Protein AF-A0A3B4C273-F1 (afdb_monomer_lite)

pLDDT: mean 73.42, std 19.41, range [22.28, 96.19]

Radius of gyration: 26.23 Å; chains: 1; bounding box: 65×54×73 Å

Sequence (509 aa):
MEFDSGYRDRLEMFAHTMALWYKEYEHWQSRPRKRMVRVSGVWPPTDRACTQWILHLLDCGAATPAARTLHNDDSSEMMCCDGGSMLLLTDSSGLPLGFDMLPRGWSTSLDVGETKGSDDEGVGAVTQRMLGLLRFSMEAPLSGRLPRLPQTLTVSDKKLHRLLRKREKSLSRLKVTLRPEAFGGWMPIDVDWETRTACIKAFSMRWPPTYYCHACKKQSFPSQLKPCPGCRAVLFCSDECPPSAHPQSSPDLHRSHCCERLTVYMSHSAQLANLPFTYAKETTTEDFDLEHFLFKNKLNSGYWLHWSLLVRSPRFELHSGLEQSKDVWLSGHSEPYGHLKEEANILLGQTPLKSPSPSSPLVSWSQYFSWRALDLASPVASLLSSTLSIYYIITSLVPQDYPELNVLKKQSLKIHIIESYREFHTIMTFWELSVLLPHMTFELSFFGERLPQESHEQQLYLQKKSDGVSLVSSALGSQKKADKSIRVKAYKRAYHMLQVPKPDLVIGV

Organism: Pygocentrus nattereri (NCBI:txid42514)

Foldseek 3Di:
DDDPPPDDDPLLVVLVLVLLVVVVVVVVVPDDDPDDDDDDDDDDPPDPPQQEKEKEKRWNADDDPVVVPPDPDDCPPPPDPPTWIKIFMATQLQETLFIDTQDPCLVVQLVVCVVPVDPRPSLVVVLCVVLVRQVCSQCQGLLRDHGGAHQEYAYQDPSNLVSCVVVVVSCVVSNYHYDPDHPPDDFDFDQDPVVRDTDGPDNPNFDRDWDAAPQPRDIGGNSQWDADPQLSQGTHNDPCSPPVNDPPDDDCPVVVVVSVVSNVVSVCVVVLVVQQLDQDPQCPDSRNGLVCVCVVQVPCAALSCVVDSSNDRCVVQVCLPPDDPPVRLQVSNPCRRPPPVVVQCLQWPDQQPDADDLVGADRHPVSVCVSSVHDSPDNCSNLLSVLVSVVCCQRPVCCVPPVVLVSLPDQEFEEEEEQCASVVSSVLSNVVVCRRNVSHEYEYEYEELSHRPSQAQWKWKFAQDNVTTGIDTPVPDDDDPGPGIHIYGYHNDHPVVDPDPDGSYYDYD

Structure (mmCIF, N/CA/C/O backbone):
data_AF-A0A3B4C273-F1
#
_entry.id   AF-A0A3B4C273-F1
#
loop_
_atom_site.group_PDB
_atom_site.id
_atom_site.type_symbol
_atom_site.label_atom_id
_atom_site.label_alt_id
_atom_site.label_comp_id
_atom_site.label_asym_id
_atom_site.label_entity_id
_atom_site.label_seq_id
_atom_site.pdbx_PDB_ins_code
_atom_site.Cartn_x
_atom_site.Cartn_y
_atom_site.Cartn_z
_atom_site.occupancy
_atom_site.B_iso_or_equiv
_atom_site.auth_seq_id
_atom_site.auth_comp_id
_atom_site.auth_asym_id
_atom_site.auth_atom_id
_atom_site.pdbx_PDB_model_num
ATOM 1 N N . MET A 1 1 ? 40.290 -6.332 6.087 1.00 27.14 1 MET A N 1
ATOM 2 C CA . MET A 1 1 ? 39.753 -6.931 4.851 1.00 27.14 1 MET A CA 1
ATOM 3 C C . MET A 1 1 ? 38.623 -6.012 4.435 1.00 27.14 1 MET A C 1
ATOM 5 O O . MET A 1 1 ? 37.616 -5.953 5.127 1.00 27.14 1 MET A O 1
ATOM 9 N N . GLU A 1 2 ? 38.927 -5.124 3.494 1.00 22.28 2 GLU A N 1
ATOM 10 C CA . GLU A 1 2 ? 38.123 -3.954 3.138 1.00 22.28 2 GLU A CA 1
ATOM 11 C C . GLU A 1 2 ? 36.793 -4.371 2.504 1.00 22.28 2 GLU A C 1
ATOM 13 O O . GLU A 1 2 ? 36.756 -5.217 1.613 1.00 22.28 2 GLU A O 1
ATOM 18 N N . PHE A 1 3 ? 35.701 -3.777 2.989 1.00 24.22 3 PHE A N 1
ATOM 19 C CA . PHE A 1 3 ? 34.401 -3.822 2.336 1.00 24.22 3 PHE A CA 1
ATOM 20 C C . PHE A 1 3 ? 34.480 -2.957 1.077 1.00 24.22 3 PHE A C 1
ATOM 22 O O . PHE A 1 3 ? 34.457 -1.729 1.165 1.00 24.22 3 PHE A O 1
ATOM 29 N N . ASP A 1 4 ? 34.585 -3.598 -0.083 1.00 24.11 4 ASP A N 1
ATOM 30 C CA . ASP A 1 4 ? 34.402 -2.941 -1.372 1.00 24.11 4 ASP A CA 1
ATOM 31 C C . ASP A 1 4 ? 32.942 -2.459 -1.471 1.00 24.11 4 ASP A C 1
ATOM 33 O O . ASP A 1 4 ? 31.998 -3.226 -1.671 1.00 24.11 4 ASP A O 1
ATOM 37 N N . SER A 1 5 ? 32.753 -1.165 -1.218 1.00 28.98 5 SER A N 1
ATOM 38 C CA . SER A 1 5 ? 31.480 -0.449 -1.077 1.00 28.98 5 SER A CA 1
ATOM 39 C C . SER A 1 5 ? 30.866 -0.033 -2.426 1.00 28.98 5 SER A C 1
ATOM 41 O O . SER A 1 5 ? 30.084 0.915 -2.505 1.00 28.98 5 SER A O 1
ATOM 43 N N . GLY A 1 6 ? 31.194 -0.747 -3.508 1.00 27.59 6 GLY A N 1
ATOM 44 C CA . GLY A 1 6 ? 30.862 -0.348 -4.880 1.00 27.59 6 GLY A CA 1
ATOM 45 C C . GLY A 1 6 ? 29.476 -0.744 -5.408 1.00 27.59 6 GLY A C 1
ATOM 46 O O . GLY A 1 6 ? 29.019 -0.161 -6.393 1.00 27.59 6 GLY A O 1
ATOM 47 N N . TYR A 1 7 ? 28.767 -1.699 -4.796 1.00 37.22 7 TYR A N 1
ATOM 48 C CA . TYR A 1 7 ? 27.457 -2.137 -5.303 1.00 37.22 7 TYR A CA 1
ATOM 49 C C . TYR A 1 7 ? 26.322 -1.362 -4.620 1.00 37.22 7 TYR A C 1
ATOM 51 O O . TYR A 1 7 ? 25.754 -1.811 -3.623 1.00 37.22 7 TYR A O 1
ATOM 59 N N . ARG A 1 8 ? 25.981 -0.177 -5.148 1.00 53.03 8 ARG A N 1
ATOM 60 C CA . ARG A 1 8 ? 24.757 0.530 -4.727 1.00 53.03 8 ARG A CA 1
ATOM 61 C C . ARG A 1 8 ? 23.544 -0.386 -4.903 1.00 53.03 8 ARG A C 1
ATOM 63 O O . ARG A 1 8 ? 23.449 -1.130 -5.882 1.00 53.03 8 ARG A O 1
ATOM 70 N N . ASP A 1 9 ? 22.609 -0.324 -3.959 1.00 68.31 9 ASP A N 1
ATOM 71 C CA . ASP A 1 9 ? 21.363 -1.075 -4.050 1.00 68.31 9 ASP A CA 1
ATOM 72 C C . ASP A 1 9 ? 20.591 -0.656 -5.314 1.00 68.31 9 ASP A C 1
ATOM 74 O O . ASP A 1 9 ? 20.326 0.526 -5.545 1.00 68.31 9 ASP A O 1
ATOM 78 N N . ARG A 1 10 ? 20.232 -1.633 -6.158 1.00 72.06 10 ARG A N 1
ATOM 79 C CA . ARG A 1 10 ? 19.503 -1.400 -7.411 1.00 72.06 10 ARG A CA 1
ATOM 80 C C . ARG A 1 10 ? 18.172 -0.695 -7.160 1.00 72.06 10 ARG A C 1
ATOM 82 O O . ARG A 1 10 ? 17.788 0.149 -7.968 1.00 72.06 10 ARG A O 1
ATOM 89 N N . LEU A 1 11 ? 17.481 -1.013 -6.064 1.00 75.62 11 LEU A N 1
ATOM 90 C CA . LEU A 1 11 ? 16.228 -0.344 -5.719 1.00 75.62 11 LEU A CA 1
ATOM 91 C C . LEU A 1 11 ? 16.461 1.123 -5.351 1.00 75.62 11 LEU A C 1
ATOM 93 O O . LEU A 1 11 ? 15.734 1.992 -5.818 1.00 75.62 11 LEU A O 1
ATOM 97 N N . GLU A 1 12 ? 17.487 1.404 -4.552 1.00 70.88 12 GLU A N 1
ATOM 98 C CA . GLU A 1 12 ? 17.837 2.765 -4.141 1.00 70.88 12 GLU A CA 1
ATOM 99 C C . GLU A 1 12 ? 18.211 3.631 -5.349 1.00 70.88 12 GLU A C 1
ATOM 101 O O . GLU A 1 12 ? 17.739 4.760 -5.481 1.00 70.88 12 GLU A O 1
ATOM 106 N N . MET A 1 13 ? 19.006 3.077 -6.270 1.00 72.50 13 MET A N 1
ATOM 107 C CA . MET A 1 13 ? 19.354 3.739 -7.526 1.00 72.50 13 MET A CA 1
ATOM 108 C C . MET A 1 13 ? 18.119 4.052 -8.369 1.00 72.50 13 MET A C 1
ATOM 110 O O . MET A 1 13 ? 17.945 5.195 -8.790 1.00 72.50 13 MET A O 1
ATOM 114 N N . PHE A 1 14 ? 17.260 3.051 -8.592 1.00 77.56 14 PHE A N 1
ATOM 115 C CA . PHE A 1 14 ? 16.006 3.243 -9.313 1.00 77.56 14 PHE A CA 1
ATOM 116 C C . PHE A 1 14 ? 15.178 4.339 -8.648 1.00 77.56 14 PHE A C 1
ATOM 118 O O . PHE A 1 14 ? 14.769 5.288 -9.312 1.00 77.56 14 PHE A O 1
ATOM 125 N N . ALA A 1 15 ? 14.987 4.253 -7.332 1.00 73.38 15 ALA A N 1
ATOM 126 C CA . ALA A 1 15 ? 14.114 5.166 -6.623 1.00 73.38 15 ALA A CA 1
ATOM 127 C C . ALA A 1 15 ? 14.611 6.611 -6.673 1.00 73.38 15 ALA A C 1
ATOM 129 O O . ALA A 1 15 ? 13.840 7.529 -6.950 1.00 73.38 15 ALA A O 1
ATOM 130 N N . HIS A 1 16 ? 15.914 6.808 -6.489 1.00 72.25 16 HIS A N 1
ATOM 131 C CA . HIS A 1 16 ? 16.536 8.120 -6.587 1.00 72.25 16 HIS A CA 1
ATOM 132 C C . HIS A 1 16 ? 16.396 8.727 -7.990 1.00 72.25 16 HIS A C 1
ATOM 134 O O . HIS A 1 16 ? 15.970 9.875 -8.129 1.00 72.25 16 HIS A O 1
ATOM 140 N N . THR A 1 17 ? 16.714 7.958 -9.036 1.00 73.00 17 THR A N 1
ATOM 141 C CA . THR A 1 17 ? 16.560 8.405 -10.427 1.00 73.00 17 THR A CA 1
ATOM 142 C C . THR A 1 17 ? 15.112 8.775 -10.737 1.00 73.00 17 THR A C 1
ATOM 144 O O . THR A 1 17 ? 14.847 9.808 -11.353 1.00 73.00 17 THR A O 1
ATOM 147 N N . MET A 1 18 ? 14.168 7.960 -10.281 1.00 73.62 18 MET A N 1
ATOM 148 C CA . MET A 1 18 ? 12.746 8.196 -10.494 1.00 73.62 18 MET A CA 1
ATOM 149 C C . MET A 1 18 ? 12.240 9.430 -9.739 1.00 73.62 18 MET A C 1
ATOM 151 O O . MET A 1 18 ? 11.428 10.175 -10.281 1.00 73.62 18 MET A O 1
ATOM 155 N N . ALA A 1 19 ? 12.755 9.699 -8.538 1.00 69.81 19 ALA A N 1
ATOM 156 C CA . ALA A 1 19 ? 12.433 10.908 -7.784 1.00 69.81 19 ALA A CA 1
ATOM 157 C C . ALA A 1 19 ? 12.942 12.182 -8.484 1.00 69.81 19 ALA A C 1
ATOM 159 O O . ALA A 1 19 ? 12.211 13.170 -8.576 1.00 69.81 19 ALA A O 1
ATOM 160 N N . LEU A 1 20 ? 14.171 12.165 -9.021 1.00 69.25 20 LEU A N 1
ATOM 161 C CA . LEU A 1 20 ? 14.698 13.272 -9.835 1.00 69.25 20 LEU A CA 1
ATOM 162 C C . LEU A 1 20 ? 13.845 13.496 -11.087 1.00 69.25 20 LEU A C 1
ATOM 164 O O . LEU A 1 20 ? 13.490 14.630 -11.404 1.00 69.25 20 LEU A O 1
ATOM 168 N N . TRP A 1 21 ? 13.472 12.408 -11.762 1.00 70.31 21 TRP A N 1
ATOM 169 C CA . TRP A 1 21 ? 12.592 12.460 -12.923 1.00 70.31 21 TRP A CA 1
ATOM 170 C C . TRP A 1 21 ? 11.222 13.066 -12.591 1.00 70.31 21 TRP A C 1
ATOM 172 O O . TRP A 1 21 ? 10.738 13.933 -13.318 1.00 70.31 21 TRP A O 1
ATOM 182 N N . TYR A 1 22 ? 10.606 12.630 -11.491 1.00 67.25 22 TYR A N 1
ATOM 183 C CA . TYR A 1 22 ? 9.264 13.058 -11.108 1.00 67.25 22 TYR A CA 1
ATOM 184 C C . TYR A 1 22 ? 9.207 14.573 -10.856 1.00 67.25 22 TYR A C 1
ATOM 186 O O . TYR A 1 22 ? 8.280 15.236 -11.318 1.00 67.25 22 TYR A O 1
ATOM 194 N N . LYS A 1 23 ? 10.252 15.149 -10.247 1.00 63.88 23 LYS A N 1
ATOM 195 C CA . LYS A 1 23 ? 10.375 16.607 -10.060 1.00 63.88 23 LYS A CA 1
ATOM 196 C C . LYS A 1 23 ? 10.376 17.378 -11.386 1.00 63.88 23 LYS A C 1
ATOM 198 O O . LYS A 1 23 ? 9.681 18.385 -11.521 1.00 63.88 23 LYS A O 1
ATOM 203 N N . GLU A 1 24 ? 11.128 16.906 -12.379 1.00 61.47 24 GLU A N 1
ATOM 204 C CA . GLU A 1 24 ? 11.157 17.524 -13.714 1.00 61.47 24 GLU A CA 1
ATOM 205 C C . GLU A 1 24 ? 9.819 17.350 -14.450 1.00 61.47 24 GLU A C 1
ATOM 207 O O . GLU A 1 24 ? 9.355 18.262 -15.140 1.00 61.47 24 GLU A O 1
ATOM 212 N N . TYR A 1 25 ? 9.152 16.208 -14.265 1.00 61.81 25 TYR A N 1
ATOM 213 C CA . TYR A 1 25 ? 7.823 15.956 -14.817 1.00 61.81 25 TYR A CA 1
ATOM 214 C C . TYR A 1 25 ? 6.757 16.901 -14.244 1.00 61.81 25 TYR A C 1
ATOM 216 O O . TYR A 1 25 ? 5.992 17.490 -15.014 1.00 61.81 25 TYR A O 1
ATOM 224 N N . GLU A 1 26 ? 6.730 17.108 -12.925 1.00 58.97 26 GLU A N 1
ATOM 225 C CA . GLU A 1 26 ? 5.832 18.075 -12.279 1.00 58.97 26 GLU A CA 1
ATOM 226 C C . GLU A 1 26 ? 6.102 19.506 -12.769 1.00 58.97 26 GLU A C 1
ATOM 228 O O . GLU A 1 26 ? 5.174 20.253 -13.113 1.00 58.97 26 GLU A O 1
ATOM 233 N N . HIS A 1 27 ? 7.380 19.881 -12.898 1.00 59.84 27 HIS A N 1
ATOM 234 C CA . HIS A 1 27 ? 7.754 21.177 -13.459 1.00 59.84 27 HIS A CA 1
ATOM 235 C C . HIS A 1 27 ? 7.293 21.329 -14.917 1.00 59.84 27 HIS A C 1
ATOM 237 O O . HIS A 1 27 ? 6.807 22.389 -15.313 1.00 59.84 27 HIS A O 1
ATOM 243 N N . TRP A 1 28 ? 7.380 20.272 -15.725 1.00 58.88 28 TRP A N 1
ATOM 244 C CA . TRP A 1 28 ? 6.883 20.283 -17.098 1.00 58.88 28 TRP A CA 1
ATOM 245 C C . TRP A 1 28 ? 5.350 20.373 -17.176 1.00 58.88 28 TRP A C 1
ATOM 247 O O . TRP A 1 28 ? 4.830 21.112 -18.017 1.00 58.88 28 TRP A O 1
ATOM 257 N N . GLN A 1 29 ? 4.618 19.676 -16.300 1.00 55.53 29 GLN A N 1
ATOM 258 C CA . GLN A 1 29 ? 3.152 19.734 -16.256 1.00 55.53 29 GLN A CA 1
ATOM 259 C C . GLN A 1 29 ? 2.616 21.121 -15.879 1.00 55.53 29 GLN A C 1
ATOM 261 O O . GLN A 1 29 ? 1.594 21.543 -16.420 1.00 55.53 29 GLN A O 1
ATOM 266 N N . SER A 1 30 ? 3.299 21.838 -14.984 1.00 53.00 30 SER A N 1
ATOM 267 C CA . SER A 1 30 ? 2.869 23.162 -14.506 1.00 53.00 30 SER A CA 1
ATOM 268 C C . SER A 1 30 ? 3.036 24.298 -15.531 1.00 53.00 30 SER A C 1
ATOM 270 O O . SER A 1 30 ? 2.521 25.399 -15.324 1.00 53.00 30 SER A O 1
ATOM 272 N N . ARG A 1 31 ? 3.710 24.061 -16.668 1.00 53.31 31 ARG A N 1
ATOM 273 C CA . ARG A 1 31 ? 3.895 25.081 -17.713 1.00 53.31 31 ARG A CA 1
ATOM 274 C C . ARG A 1 31 ? 2.604 25.300 -18.522 1.00 53.31 31 ARG A C 1
ATOM 276 O O . ARG A 1 31 ? 2.043 24.336 -19.048 1.00 53.31 31 ARG A O 1
ATOM 283 N N . PRO A 1 32 ? 2.155 26.556 -18.724 1.00 42.00 32 PRO A N 1
ATOM 284 C CA . PRO A 1 32 ? 0.972 26.846 -19.529 1.00 42.00 32 PRO A CA 1
ATOM 285 C C . PRO A 1 32 ? 1.204 26.428 -20.988 1.00 42.00 32 PRO A C 1
ATOM 287 O O . PRO A 1 32 ? 2.006 27.021 -21.715 1.00 42.00 32 PRO A O 1
ATOM 290 N N . ARG A 1 33 ? 0.505 25.380 -21.436 1.00 52.66 33 ARG A N 1
ATOM 291 C CA . ARG A 1 33 ? 0.627 24.868 -22.807 1.00 52.66 33 ARG A CA 1
ATOM 292 C C . ARG A 1 33 ? -0.069 25.809 -23.792 1.00 52.66 33 ARG A C 1
ATOM 294 O O . ARG A 1 33 ? -1.294 25.816 -23.891 1.00 52.66 33 ARG A O 1
ATOM 301 N N . LYS A 1 34 ? 0.697 26.520 -24.626 1.00 34.22 34 LYS A N 1
ATOM 302 C CA . LYS A 1 34 ? 0.194 27.156 -25.863 1.00 34.22 34 LYS A CA 1
ATOM 303 C C . LYS A 1 34 ? -0.073 26.101 -26.954 1.00 34.22 34 LYS A C 1
ATOM 305 O O . LYS A 1 34 ? 0.599 26.089 -27.977 1.00 34.22 34 LYS A O 1
ATOM 310 N N . ARG A 1 35 ? -1.002 25.177 -26.690 1.00 36.75 35 ARG A N 1
ATOM 311 C CA . ARG A 1 35 ? -1.770 24.321 -27.626 1.00 36.75 35 ARG A CA 1
ATOM 312 C C . ARG A 1 35 ? -2.397 23.189 -26.807 1.00 36.75 35 ARG A C 1
ATOM 314 O O . ARG A 1 35 ? -1.834 22.108 -26.677 1.00 36.75 35 ARG A O 1
ATOM 321 N N . MET A 1 36 ? -3.569 23.451 -26.234 1.00 33.72 36 MET A N 1
ATOM 322 C CA . MET A 1 36 ? -4.507 22.379 -25.904 1.00 33.72 36 MET A CA 1
ATOM 323 C C . MET A 1 36 ? -5.227 22.000 -27.197 1.00 33.72 36 MET A C 1
ATOM 325 O O . MET A 1 36 ? -5.948 22.820 -27.763 1.00 33.72 36 MET A O 1
ATOM 329 N N . VAL A 1 37 ? -5.032 20.772 -27.670 1.00 34.03 37 VAL A N 1
ATOM 330 C CA . VAL A 1 37 ? -6.025 20.127 -28.535 1.00 34.03 37 VAL A CA 1
ATOM 331 C C . VAL A 1 37 ? -7.105 19.602 -27.589 1.00 34.03 37 VAL A C 1
ATOM 333 O O . VAL A 1 37 ? -6.782 18.942 -26.601 1.00 34.03 37 VAL A O 1
ATOM 336 N N . ARG A 1 38 ? -8.366 19.995 -27.812 1.00 26.20 38 ARG A N 1
ATOM 337 C CA . ARG A 1 38 ? -9.508 19.569 -26.987 1.00 26.20 38 ARG A CA 1
ATOM 338 C C . ARG A 1 38 ? -9.607 18.043 -26.978 1.00 26.20 38 ARG A C 1
ATOM 340 O O . ARG A 1 38 ? -9.514 17.425 -28.032 1.00 26.20 38 ARG A O 1
ATOM 347 N N . VAL A 1 39 ? -9.874 17.479 -25.803 1.00 33.78 39 VAL A N 1
ATOM 348 C CA . VAL A 1 39 ? -10.222 16.067 -25.621 1.00 33.78 39 VAL A CA 1
ATOM 349 C C . VAL A 1 39 ? -11.604 15.996 -24.980 1.00 33.78 39 VAL A C 1
ATOM 351 O O . VAL A 1 39 ? -11.845 16.612 -23.943 1.00 33.78 39 VAL A O 1
ATOM 354 N N . SER A 1 40 ? -12.494 15.227 -25.599 1.00 28.02 40 SER A N 1
ATOM 355 C CA . SER A 1 40 ? -13.686 14.650 -24.977 1.00 28.02 40 SER A CA 1
ATOM 356 C C . SER A 1 40 ? -13.768 13.190 -25.414 1.00 28.02 40 SER A C 1
ATOM 358 O O . SER A 1 40 ? -13.742 12.936 -26.615 1.00 28.02 40 SER A O 1
ATOM 360 N N . GLY A 1 41 ? -13.886 12.252 -24.473 1.00 31.83 41 GLY A N 1
ATOM 361 C CA . GLY A 1 41 ? -14.131 10.839 -24.782 1.00 31.83 41 GLY A CA 1
ATOM 362 C C . GLY A 1 41 ? -13.406 9.863 -23.859 1.00 31.83 41 GLY A C 1
ATOM 363 O O . GLY A 1 41 ? -12.296 10.126 -23.423 1.00 31.83 41 GLY A O 1
ATOM 364 N N . VAL A 1 42 ? -14.092 8.770 -23.532 1.00 28.25 42 VAL A N 1
ATOM 365 C CA . VAL A 1 42 ? -13.868 7.838 -22.416 1.00 28.25 42 VAL A CA 1
ATOM 366 C C . VAL A 1 42 ? -12.624 6.955 -22.588 1.00 28.25 42 VAL A C 1
ATOM 368 O O . VAL A 1 42 ? -12.315 6.492 -23.680 1.00 28.25 42 VAL A O 1
ATOM 371 N N . TRP A 1 43 ? -11.939 6.702 -21.470 1.00 32.81 43 TRP A N 1
ATOM 372 C CA . TRP A 1 43 ? -10.759 5.844 -21.353 1.00 32.81 43 TRP A CA 1
ATOM 373 C C . TRP A 1 43 ? -11.061 4.388 -21.748 1.00 32.81 43 TRP A C 1
ATOM 375 O O . TRP A 1 43 ? -12.026 3.822 -21.227 1.00 32.81 43 TRP A O 1
ATOM 385 N N . PRO A 1 44 ? -10.238 3.742 -22.596 1.00 26.77 44 PRO A N 1
ATOM 386 C CA . PRO A 1 44 ? -10.378 2.315 -22.838 1.00 26.77 44 PRO A CA 1
ATOM 387 C C . PRO A 1 44 ? -9.973 1.522 -21.582 1.00 26.77 44 PRO A C 1
ATOM 389 O O . PRO A 1 44 ? -9.176 2.014 -20.772 1.00 26.77 44 PRO A O 1
ATOM 392 N N . PRO A 1 45 ? -10.489 0.291 -21.405 1.00 30.42 45 PRO A N 1
ATOM 393 C CA . PRO A 1 45 ? -10.080 -0.569 -20.306 1.00 30.42 45 PRO A CA 1
ATOM 394 C C . PRO A 1 45 ? -8.577 -0.831 -20.394 1.00 30.42 45 PRO A C 1
ATOM 396 O O . PRO A 1 45 ? -8.026 -0.989 -21.484 1.00 30.42 45 PRO A O 1
ATOM 399 N N . THR A 1 46 ? -7.920 -0.908 -19.242 1.00 39.41 46 THR A N 1
ATOM 400 C CA . THR A 1 46 ? -6.547 -1.397 -19.100 1.00 39.41 46 THR A CA 1
ATOM 401 C C . THR A 1 46 ? -6.511 -2.865 -19.528 1.00 39.41 46 THR A C 1
ATOM 403 O O . THR A 1 46 ? -6.667 -3.768 -18.708 1.00 39.41 46 THR A O 1
ATOM 406 N N . ASP A 1 47 ? -6.405 -3.116 -20.830 1.00 33.50 47 ASP A N 1
ATOM 407 C CA . ASP A 1 47 ? -6.391 -4.473 -21.352 1.00 33.50 47 ASP A CA 1
ATOM 408 C C . ASP A 1 47 ? -5.049 -5.142 -21.024 1.00 33.50 47 ASP A C 1
ATOM 410 O O . ASP A 1 47 ? -3.965 -4.628 -21.325 1.00 33.50 47 ASP A O 1
ATOM 414 N N . ARG A 1 48 ? -5.140 -6.326 -20.412 1.00 42.84 48 ARG A N 1
ATOM 415 C CA . ARG A 1 48 ? -4.027 -7.231 -20.096 1.00 42.84 48 ARG A CA 1
ATOM 416 C C . ARG A 1 48 ? -3.334 -7.759 -21.366 1.00 42.84 48 ARG A C 1
ATOM 418 O O . ARG A 1 48 ? -2.275 -8.373 -21.256 1.00 42.84 48 ARG A O 1
ATOM 425 N N . ALA A 1 49 ? -3.898 -7.497 -22.549 1.00 46.81 49 ALA A N 1
ATOM 426 C CA . ALA A 1 49 ? -3.397 -7.907 -23.859 1.00 46.81 49 ALA A CA 1
ATOM 427 C C . ALA A 1 49 ? -2.555 -6.848 -24.607 1.00 46.81 49 ALA A C 1
ATOM 429 O O . ALA A 1 49 ? -2.271 -7.029 -25.791 1.00 46.81 49 ALA A O 1
ATOM 430 N N . CYS A 1 50 ? -2.144 -5.738 -23.980 1.00 53.84 50 CYS A N 1
ATOM 431 C CA . CYS A 1 50 ? -1.370 -4.731 -24.710 1.00 53.84 50 CYS A CA 1
ATOM 432 C C . CYS A 1 50 ? 0.083 -5.189 -24.958 1.00 53.84 50 CYS A C 1
ATOM 434 O O . CYS A 1 50 ? 0.906 -5.272 -24.048 1.00 53.84 50 CYS A O 1
ATOM 436 N N . THR A 1 51 ? 0.406 -5.479 -26.218 1.00 68.62 51 THR A N 1
ATOM 437 C CA . THR A 1 51 ? 1.679 -6.068 -26.668 1.00 68.62 51 THR A CA 1
ATOM 438 C C . THR A 1 51 ? 2.756 -5.035 -27.018 1.00 68.62 51 THR A C 1
ATOM 440 O O . THR A 1 51 ? 3.771 -5.371 -27.635 1.00 68.62 51 THR A O 1
ATOM 443 N N . GLN A 1 52 ? 2.551 -3.769 -26.656 1.00 80.56 52 GLN A N 1
ATOM 444 C CA . GLN A 1 52 ? 3.477 -2.680 -26.955 1.00 80.56 52 GLN A CA 1
ATOM 445 C C . GLN A 1 52 ? 4.285 -2.293 -25.721 1.00 80.56 52 GLN A C 1
ATOM 447 O O . GLN A 1 52 ? 3.718 -1.922 -24.692 1.00 80.56 52 GLN A O 1
ATOM 452 N N . TRP A 1 53 ? 5.609 -2.316 -25.852 1.00 87.81 53 TRP A N 1
ATOM 453 C CA . TRP A 1 53 ? 6.537 -1.813 -24.840 1.00 87.81 53 TRP A CA 1
ATOM 454 C C . TRP A 1 53 ? 7.241 -0.547 -25.311 1.00 87.81 53 TRP A C 1
ATOM 456 O O . TRP A 1 53 ? 7.385 -0.290 -26.512 1.00 87.81 53 TRP A O 1
ATOM 466 N N . ILE A 1 54 ? 7.694 0.243 -24.344 1.00 86.25 54 ILE A N 1
ATOM 467 C CA . ILE A 1 54 ? 8.363 1.519 -24.564 1.00 86.25 54 ILE A CA 1
ATOM 468 C C . ILE A 1 54 ? 9.680 1.516 -23.793 1.00 86.25 54 ILE A C 1
ATOM 470 O O . ILE A 1 54 ? 9.691 1.340 -22.574 1.00 86.25 54 ILE A O 1
ATOM 474 N N . LEU A 1 55 ? 10.780 1.710 -24.518 1.00 90.06 55 LEU A N 1
ATOM 475 C CA . LEU A 1 55 ? 12.112 1.935 -23.980 1.00 90.06 55 LEU A CA 1
ATOM 476 C C . LEU A 1 55 ? 12.371 3.437 -23.873 1.00 90.06 55 LEU A C 1
ATOM 478 O O . LEU A 1 55 ? 12.470 4.144 -24.881 1.00 90.06 55 LEU A O 1
ATOM 482 N N . HIS A 1 56 ? 12.507 3.890 -22.637 1.00 85.56 56 HIS A N 1
ATOM 483 C CA . HIS A 1 56 ? 12.798 5.261 -22.264 1.00 85.56 56 HIS A CA 1
ATOM 484 C C . HIS A 1 56 ? 14.273 5.427 -21.919 1.00 85.56 56 HIS A C 1
ATOM 486 O O . HIS A 1 56 ? 14.896 4.533 -21.350 1.00 85.56 56 HIS A O 1
ATOM 492 N N . LEU A 1 57 ? 14.804 6.604 -22.221 1.00 84.88 57 LEU A N 1
ATOM 493 C CA . LEU A 1 57 ? 16.104 7.076 -21.763 1.00 84.88 57 LEU A CA 1
ATOM 494 C C . LEU A 1 57 ? 15.883 8.234 -20.794 1.00 84.88 57 LEU A C 1
ATOM 496 O O . LEU A 1 57 ? 15.454 9.291 -21.236 1.00 84.88 57 LEU A O 1
ATOM 500 N N . LEU A 1 58 ? 16.197 8.045 -19.517 1.00 79.06 58 LEU A N 1
ATOM 501 C CA . LEU A 1 58 ? 16.074 9.031 -18.444 1.00 79.06 58 LEU A CA 1
ATOM 502 C C . LEU A 1 58 ? 17.443 9.650 -18.158 1.00 79.06 58 LEU A C 1
ATOM 504 O O . LEU A 1 58 ? 18.341 8.964 -17.672 1.00 79.06 58 LEU A O 1
ATOM 508 N N . ASP A 1 59 ? 17.617 10.934 -18.466 1.00 70.81 59 ASP A N 1
ATOM 509 C CA . ASP A 1 59 ? 18.875 11.638 -18.221 1.00 70.81 59 ASP A CA 1
ATOM 510 C C . ASP A 1 59 ? 18.842 12.343 -16.860 1.00 70.81 59 ASP A C 1
ATOM 512 O O . ASP A 1 59 ? 18.040 13.247 -16.639 1.00 70.81 59 ASP A O 1
ATOM 516 N N . CYS A 1 60 ? 19.694 11.904 -15.931 1.00 59.84 60 CYS A N 1
ATOM 517 C CA . CYS A 1 60 ? 19.728 12.418 -14.556 1.00 59.84 60 CYS A CA 1
ATOM 518 C C . CYS A 1 60 ? 20.811 13.494 -14.359 1.00 59.84 60 CYS A C 1
ATOM 520 O O . CYS A 1 60 ? 21.084 13.892 -13.229 1.00 59.84 60 CYS A O 1
ATOM 522 N N . GLY A 1 61 ? 21.479 13.919 -15.439 1.00 52.66 61 GLY A N 1
ATOM 523 C CA . GLY A 1 61 ? 22.694 14.737 -15.395 1.00 52.66 61 GLY A CA 1
ATOM 524 C C . GLY A 1 61 ? 22.510 16.249 -15.229 1.00 52.66 61 GLY A C 1
ATOM 525 O O . GLY A 1 61 ? 23.511 16.954 -15.127 1.00 52.66 61 GLY A O 1
ATOM 526 N N . ALA A 1 62 ? 21.285 16.777 -15.186 1.00 42.91 62 ALA A N 1
ATOM 527 C CA . ALA A 1 62 ? 21.050 18.214 -15.059 1.00 42.91 62 ALA A CA 1
ATOM 528 C C . ALA A 1 62 ? 20.190 18.524 -13.831 1.00 42.91 62 ALA A C 1
ATOM 530 O O . ALA A 1 62 ? 18.968 18.443 -13.879 1.00 42.91 62 ALA A O 1
ATOM 531 N N . ALA A 1 63 ? 20.822 18.937 -12.732 1.00 36.50 63 ALA A N 1
ATOM 532 C CA . ALA A 1 63 ? 20.112 19.719 -11.730 1.00 36.50 63 ALA A CA 1
ATOM 533 C C . ALA A 1 63 ? 19.695 21.043 -12.388 1.00 36.50 63 ALA A C 1
ATOM 535 O O . ALA A 1 63 ? 20.552 21.837 -12.789 1.00 36.50 63 ALA A O 1
ATOM 536 N N . THR A 1 64 ? 18.395 21.293 -12.530 1.00 33.66 64 THR A N 1
ATOM 537 C CA . THR A 1 64 ? 17.918 22.603 -12.970 1.00 33.66 64 THR A CA 1
ATOM 538 C C . THR A 1 64 ? 18.210 23.656 -11.885 1.00 33.66 64 THR A C 1
ATOM 540 O O . THR A 1 64 ? 18.075 23.377 -10.689 1.00 33.66 64 THR A O 1
ATOM 543 N N . PRO A 1 65 ? 18.589 24.898 -12.255 1.00 30.61 65 PRO A N 1
ATOM 544 C CA . PRO A 1 65 ? 18.901 25.969 -11.299 1.00 30.61 65 PRO A CA 1
ATOM 545 C C . PRO A 1 65 ? 17.774 26.286 -10.298 1.00 30.61 65 PRO A C 1
ATOM 547 O O . PRO A 1 65 ? 18.044 26.832 -9.234 1.00 30.61 65 PRO A O 1
ATOM 550 N N . ALA A 1 66 ? 16.527 25.916 -10.610 1.00 32.06 66 ALA A N 1
ATOM 551 C CA . ALA A 1 66 ? 15.354 26.126 -9.760 1.00 32.06 66 ALA A CA 1
ATOM 552 C C . ALA A 1 66 ? 15.352 25.278 -8.472 1.00 32.06 66 ALA A C 1
ATOM 554 O O . ALA A 1 66 ? 14.687 25.643 -7.506 1.00 32.06 66 ALA A O 1
ATOM 555 N N . ALA A 1 67 ? 16.123 24.184 -8.417 1.00 30.98 67 ALA A N 1
ATOM 556 C CA . ALA A 1 67 ? 16.282 23.387 -7.198 1.00 30.98 67 ALA A CA 1
ATOM 557 C C . ALA A 1 67 ? 17.183 24.064 -6.144 1.00 30.98 67 ALA A C 1
ATOM 559 O O . ALA A 1 67 ? 17.183 23.647 -4.990 1.00 30.98 67 ALA A O 1
ATOM 560 N N . ARG A 1 68 ? 17.939 25.112 -6.516 1.00 32.97 68 ARG A N 1
ATOM 561 C CA . ARG A 1 68 ? 18.824 25.850 -5.594 1.00 32.97 68 ARG A CA 1
ATOM 562 C C . ARG A 1 68 ? 18.128 26.985 -4.842 1.00 32.97 68 ARG A C 1
ATOM 564 O O . ARG A 1 68 ? 18.685 27.482 -3.877 1.00 32.97 68 ARG A O 1
ATOM 571 N N . THR A 1 69 ? 16.939 27.410 -5.268 1.00 31.92 69 THR A N 1
ATOM 572 C CA . THR A 1 69 ? 16.276 28.612 -4.728 1.00 31.92 69 THR A CA 1
ATOM 573 C C . THR A 1 69 ? 15.145 28.333 -3.736 1.00 31.92 69 THR A C 1
ATOM 575 O O . THR A 1 69 ? 14.582 29.285 -3.207 1.00 31.92 69 THR A O 1
ATOM 578 N N . LEU A 1 70 ? 14.811 27.067 -3.451 1.00 34.56 70 LEU A N 1
ATOM 579 C CA . LEU A 1 70 ? 13.724 26.698 -2.524 1.00 34.56 70 LEU A CA 1
ATOM 580 C C . LEU A 1 70 ? 14.184 26.080 -1.194 1.00 34.56 70 LEU A C 1
ATOM 582 O O . LEU A 1 70 ? 13.349 25.862 -0.322 1.00 34.56 70 LEU A O 1
ATOM 586 N N . HIS A 1 71 ? 15.486 25.859 -1.001 1.00 33.38 71 HIS A N 1
ATOM 587 C CA . HIS A 1 71 ? 16.043 25.390 0.268 1.00 33.38 71 HIS A CA 1
ATOM 588 C C . HIS A 1 71 ? 17.141 26.344 0.745 1.00 33.38 71 HIS A C 1
ATOM 590 O O . HIS A 1 71 ? 18.298 26.216 0.364 1.00 33.38 71 HIS A O 1
ATOM 596 N N . ASN A 1 72 ? 16.759 27.297 1.597 1.00 30.22 72 ASN A N 1
ATOM 597 C CA . ASN A 1 72 ? 17.678 28.019 2.483 1.00 30.22 72 ASN A CA 1
ATOM 598 C C . ASN A 1 72 ? 17.905 27.196 3.762 1.00 30.22 72 ASN A C 1
ATOM 600 O O . ASN A 1 72 ? 17.727 27.702 4.863 1.00 30.22 72 ASN A O 1
ATOM 604 N N . ASP A 1 73 ? 18.238 25.916 3.614 1.00 30.25 73 ASP A N 1
ATOM 605 C CA . ASP A 1 73 ? 18.600 25.082 4.755 1.00 30.25 73 ASP A CA 1
ATOM 606 C C . ASP A 1 73 ? 19.759 24.164 4.380 1.00 30.25 73 ASP A C 1
ATOM 608 O O . ASP A 1 73 ? 19.790 23.596 3.281 1.00 30.25 73 ASP A O 1
ATOM 612 N N . ASP A 1 74 ? 20.706 24.090 5.312 1.00 31.30 74 ASP A N 1
ATOM 613 C CA . ASP A 1 74 ? 22.081 23.574 5.282 1.00 31.30 74 ASP A CA 1
ATOM 614 C C . ASP A 1 74 ? 22.205 22.090 4.862 1.00 31.30 74 ASP A C 1
ATOM 616 O O . ASP A 1 74 ? 22.734 21.227 5.559 1.00 31.30 74 ASP A O 1
ATOM 620 N N . SER A 1 75 ? 21.712 21.755 3.674 1.00 32.09 75 SER A N 1
ATOM 621 C CA . SER A 1 75 ? 21.701 20.402 3.116 1.00 32.09 75 SER A CA 1
ATOM 622 C C . SER A 1 75 ? 23.009 20.105 2.381 1.00 32.09 75 SER A C 1
ATOM 624 O O . SER A 1 75 ? 23.060 19.877 1.172 1.00 32.09 75 SER A O 1
ATOM 626 N N . SER A 1 76 ? 24.092 20.058 3.155 1.00 30.03 76 SER A N 1
ATOM 627 C CA . SER A 1 76 ? 25.402 19.552 2.726 1.00 30.03 76 SER A CA 1
ATOM 628 C C . SER A 1 76 ? 25.443 18.022 2.523 1.00 30.03 76 SER A C 1
ATOM 630 O O . SER A 1 76 ? 26.475 17.479 2.138 1.00 30.03 76 SER A O 1
ATOM 632 N N . GLU A 1 77 ? 24.316 17.314 2.672 1.00 34.16 77 GLU A N 1
ATOM 633 C CA . GLU A 1 77 ? 24.230 15.846 2.559 1.00 34.16 77 GLU A CA 1
ATOM 634 C C . GLU A 1 77 ? 23.587 15.319 1.263 1.00 34.16 77 GLU A C 1
ATOM 636 O O . GLU A 1 77 ? 23.319 14.122 1.134 1.00 34.16 77 GLU A O 1
ATOM 641 N N . MET A 1 78 ? 23.382 16.154 0.240 1.00 36.34 78 MET A N 1
ATOM 642 C CA . MET A 1 78 ? 23.027 15.653 -1.094 1.00 36.34 78 MET A CA 1
ATOM 643 C C . MET A 1 78 ? 24.299 15.290 -1.874 1.00 36.34 78 MET A C 1
ATOM 645 O O . MET A 1 78 ? 24.647 15.925 -2.867 1.00 36.34 78 MET A O 1
ATOM 649 N N . MET A 1 79 ? 25.018 14.267 -1.396 1.00 32.66 79 MET A N 1
ATOM 650 C CA . MET A 1 79 ? 26.145 13.664 -2.116 1.00 32.66 79 MET A CA 1
ATOM 651 C C . MET A 1 79 ? 25.690 13.279 -3.528 1.00 32.66 79 MET A C 1
ATOM 653 O O . MET A 1 79 ? 24.869 12.373 -3.703 1.00 32.66 79 MET A O 1
ATOM 657 N N . CYS A 1 80 ? 26.224 14.002 -4.518 1.00 32.72 80 CYS A N 1
ATOM 658 C CA . CYS A 1 80 ? 26.050 13.788 -5.948 1.00 32.72 80 CYS A CA 1
ATOM 659 C C . CYS A 1 80 ? 26.021 12.293 -6.286 1.00 32.72 80 CYS A C 1
ATOM 661 O O . CYS A 1 80 ? 27.030 11.589 -6.208 1.00 32.72 80 CYS A O 1
ATOM 663 N N . CYS A 1 81 ? 24.869 11.801 -6.741 1.00 39.69 81 CYS A N 1
ATOM 664 C CA . CYS A 1 81 ? 24.887 10.681 -7.663 1.00 39.69 81 CYS A CA 1
ATOM 665 C C . CYS A 1 81 ? 25.573 11.186 -8.925 1.00 39.69 81 CYS A C 1
ATOM 667 O O . CYS A 1 81 ? 25.093 12.091 -9.601 1.00 39.69 81 CYS A O 1
ATOM 669 N N . ASP A 1 82 ? 26.744 10.624 -9.168 1.00 47.25 82 ASP A N 1
ATOM 670 C CA . ASP A 1 82 ? 27.574 10.851 -10.326 1.00 47.25 82 ASP A CA 1
ATOM 671 C C . ASP A 1 82 ? 26.723 10.723 -11.617 1.00 47.25 82 ASP A C 1
ATOM 673 O O . ASP A 1 82 ? 26.449 9.621 -12.079 1.00 47.25 82 ASP A O 1
ATOM 677 N N . GLY A 1 83 ? 26.284 11.856 -12.188 1.00 51.94 83 GLY A N 1
ATOM 678 C CA . GLY A 1 83 ? 25.272 11.949 -13.255 1.00 51.94 83 GLY A CA 1
ATOM 679 C C . GLY A 1 83 ? 25.375 10.883 -14.353 1.00 51.94 83 GLY A C 1
ATOM 680 O O . GLY A 1 83 ? 26.305 10.902 -15.161 1.00 51.94 83 GLY A O 1
ATOM 681 N N . GLY A 1 84 ? 24.417 9.953 -14.368 1.00 67.25 84 GLY A N 1
ATOM 682 C CA . GLY A 1 84 ? 24.306 8.865 -15.342 1.00 67.25 84 GLY A CA 1
ATOM 683 C C . GLY A 1 84 ? 22.906 8.798 -15.954 1.00 67.25 84 GLY A C 1
ATOM 684 O O . GLY A 1 84 ? 21.936 9.251 -15.347 1.00 67.25 84 GLY A O 1
ATOM 685 N N . SER A 1 85 ? 22.796 8.244 -17.162 1.00 79.75 85 SER A N 1
ATOM 686 C CA . SER A 1 85 ? 21.507 8.049 -17.839 1.00 79.75 85 SER A CA 1
ATOM 687 C C . SER A 1 85 ? 20.962 6.643 -17.561 1.00 79.75 85 SER A C 1
ATOM 689 O O . SER A 1 85 ? 21.713 5.669 -17.606 1.00 79.75 85 SER A O 1
ATOM 691 N N . MET A 1 86 ? 19.662 6.518 -17.297 1.00 86.31 86 MET A N 1
ATOM 692 C CA . MET A 1 86 ? 18.984 5.243 -17.043 1.00 86.31 86 MET A CA 1
ATOM 693 C C . MET A 1 86 ? 18.128 4.839 -18.246 1.00 86.31 86 MET A C 1
ATOM 695 O O . MET A 1 86 ? 17.331 5.628 -18.749 1.00 86.31 86 MET A O 1
ATOM 699 N N . LEU A 1 87 ? 18.255 3.593 -18.692 1.00 89.50 87 LEU A N 1
ATOM 700 C CA . LEU A 1 87 ? 17.279 2.948 -19.561 1.00 89.50 87 LEU A CA 1
ATOM 701 C C . LEU A 1 87 ? 16.129 2.425 -18.706 1.00 89.50 87 LEU A C 1
ATOM 703 O O . LEU A 1 87 ? 16.367 1.668 -17.769 1.00 89.50 87 LEU A O 1
ATOM 707 N N . LEU A 1 88 ? 14.896 2.773 -19.056 1.00 88.00 88 LEU A N 1
ATOM 708 C CA . LEU A 1 88 ? 13.695 2.261 -18.403 1.00 88.00 88 LEU A CA 1
ATOM 709 C C . LEU A 1 88 ? 12.775 1.631 -19.439 1.00 88.00 88 LEU A C 1
ATOM 711 O O . LEU A 1 88 ? 12.364 2.282 -20.395 1.00 88.00 88 LEU A O 1
ATOM 715 N N . LEU A 1 89 ? 12.420 0.370 -19.235 1.00 89.44 89 LEU A N 1
ATOM 716 C CA . LEU A 1 89 ? 11.457 -0.333 -20.068 1.00 89.44 89 LEU A CA 1
ATOM 717 C C . LEU A 1 89 ? 10.100 -0.355 -19.368 1.00 89.44 89 LEU A C 1
ATOM 719 O O . LEU A 1 89 ? 10.005 -0.755 -18.208 1.00 89.44 89 LEU A O 1
ATOM 723 N N . THR A 1 90 ? 9.054 0.053 -20.078 1.00 84.44 90 THR A N 1
ATOM 724 C CA . THR A 1 90 ? 7.671 0.082 -19.575 1.00 84.44 90 THR A CA 1
ATOM 725 C C . THR A 1 90 ? 6.721 -0.605 -20.544 1.00 84.44 90 THR A C 1
ATOM 727 O O . THR A 1 90 ? 7.001 -0.668 -21.746 1.00 84.44 90 THR A O 1
ATOM 730 N N . ASP A 1 91 ? 5.589 -1.094 -20.043 1.00 79.56 91 ASP A N 1
ATOM 731 C CA . ASP A 1 91 ? 4.451 -1.409 -20.909 1.00 79.56 91 ASP A CA 1
ATOM 732 C C . ASP A 1 91 ? 3.668 -0.138 -21.300 1.00 79.56 91 ASP A C 1
ATOM 734 O O . ASP A 1 91 ? 3.957 0.975 -20.856 1.00 79.56 91 ASP A O 1
ATOM 738 N N . SER A 1 92 ? 2.652 -0.294 -22.146 1.00 73.06 92 SER A N 1
ATOM 739 C CA . SER A 1 92 ? 1.789 0.804 -22.605 1.00 73.06 92 SER A CA 1
ATOM 740 C C . SER A 1 92 ? 0.931 1.451 -21.505 1.00 73.06 92 SER A C 1
ATOM 742 O O . SER A 1 92 ? 0.351 2.522 -21.729 1.00 73.06 92 SER A O 1
ATOM 744 N N . SER A 1 93 ? 0.827 0.821 -20.329 1.00 68.44 93 SER A N 1
ATOM 745 C CA . SER A 1 93 ? 0.176 1.394 -19.147 1.00 68.44 93 SER A CA 1
ATOM 746 C C . SER A 1 93 ? 1.123 2.276 -18.328 1.00 68.44 93 SER A C 1
ATOM 748 O O . SER A 1 93 ? 0.652 3.037 -17.487 1.00 68.44 93 SER A O 1
ATOM 750 N N . GLY A 1 94 ? 2.431 2.208 -18.602 1.00 72.50 94 GLY A N 1
ATOM 751 C CA . GLY A 1 94 ? 3.470 2.905 -17.848 1.00 72.50 94 GLY A CA 1
ATOM 752 C C . GLY A 1 94 ? 4.030 2.095 -16.677 1.00 72.50 94 GLY A C 1
ATOM 753 O O . GLY A 1 94 ? 4.729 2.664 -15.841 1.00 72.50 94 GLY A O 1
ATOM 754 N N . LEU A 1 95 ? 3.750 0.785 -16.596 1.00 77.25 95 LEU A N 1
ATOM 755 C CA . LEU A 1 95 ? 4.319 -0.093 -15.571 1.00 77.25 95 LEU A CA 1
ATOM 756 C C . LEU A 1 95 ? 5.788 -0.416 -15.900 1.00 77.25 95 LEU A C 1
ATOM 758 O O . LEU A 1 95 ? 6.049 -0.962 -16.977 1.00 77.25 95 LEU A O 1
ATOM 762 N N . PRO A 1 96 ? 6.748 -0.148 -14.994 1.00 82.50 96 PRO A N 1
ATOM 763 C CA . PRO A 1 96 ? 8.141 -0.543 -15.159 1.00 82.50 96 PRO A CA 1
ATOM 764 C C . PRO A 1 96 ? 8.312 -2.060 -15.231 1.00 82.50 96 PRO A C 1
ATOM 766 O O . PRO A 1 96 ? 7.908 -2.807 -14.338 1.00 82.50 96 PRO A O 1
ATOM 769 N N . LEU A 1 97 ? 8.958 -2.511 -16.300 1.00 86.06 97 LEU A N 1
ATOM 770 C CA . LEU A 1 97 ? 9.286 -3.912 -16.561 1.00 86.06 97 LEU A CA 1
ATOM 771 C C . LEU A 1 97 ? 10.758 -4.213 -16.274 1.00 86.06 97 LEU A C 1
ATOM 773 O O . LEU A 1 97 ? 11.108 -5.355 -15.984 1.00 86.06 97 LEU A O 1
ATOM 777 N N . GLY A 1 98 ? 11.623 -3.205 -16.352 1.00 88.81 98 GLY A N 1
ATOM 778 C CA . GLY A 1 98 ? 13.059 -3.325 -16.120 1.00 88.81 98 GLY A CA 1
ATOM 779 C C . GLY A 1 98 ? 13.762 -1.990 -16.265 1.00 88.81 98 GLY A C 1
ATOM 780 O O . GLY A 1 98 ? 13.260 -1.089 -16.936 1.00 88.81 98 GLY A O 1
ATOM 781 N N . PHE A 1 99 ? 14.954 -1.889 -15.685 1.00 89.94 99 PHE A N 1
ATOM 782 C CA . PHE A 1 99 ? 15.846 -0.761 -15.911 1.00 89.94 99 PHE A CA 1
ATOM 783 C C . PHE A 1 99 ? 17.314 -1.203 -15.941 1.00 89.94 99 PHE A C 1
ATOM 785 O O . PHE A 1 99 ? 17.688 -2.216 -15.335 1.00 89.94 99 PHE A O 1
ATOM 792 N N . ASP A 1 100 ? 18.146 -0.425 -16.626 1.00 89.50 100 ASP A N 1
ATOM 793 C CA . ASP A 1 100 ? 19.605 -0.562 -16.609 1.00 89.50 100 ASP A CA 1
ATOM 794 C C . ASP A 1 100 ? 20.273 0.817 -16.684 1.00 89.50 100 ASP A C 1
ATOM 796 O O . ASP A 1 100 ? 19.685 1.770 -17.193 1.00 89.50 100 ASP A O 1
ATOM 800 N N . MET A 1 101 ? 21.501 0.937 -16.186 1.00 85.19 101 MET A N 1
ATOM 801 C CA . MET A 1 101 ? 22.258 2.191 -16.235 1.00 85.19 101 MET A CA 1
ATOM 802 C C . MET A 1 101 ? 23.194 2.209 -17.438 1.00 85.19 101 MET A C 1
ATOM 804 O O . MET A 1 101 ? 23.910 1.240 -17.708 1.00 85.19 101 MET A O 1
ATOM 808 N N . LEU A 1 102 ? 23.226 3.336 -18.144 1.00 83.75 102 LEU A N 1
ATOM 809 C CA . LEU A 1 102 ? 24.199 3.567 -19.200 1.00 83.75 102 LEU A CA 1
ATOM 810 C C . LEU A 1 102 ? 25.516 4.100 -18.623 1.00 83.75 102 LEU A C 1
ATOM 812 O O . LEU A 1 102 ? 25.498 4.881 -17.668 1.00 83.75 102 LEU A O 1
ATOM 816 N N . PRO A 1 103 ? 26.662 3.724 -19.222 1.00 76.62 103 PRO A N 1
ATOM 817 C CA . PRO A 1 103 ? 27.946 4.322 -18.885 1.00 76.62 103 PRO A CA 1
ATOM 818 C C . PRO A 1 103 ? 27.928 5.845 -19.061 1.00 76.62 103 PRO A C 1
ATOM 820 O O . PRO A 1 103 ? 27.234 6.390 -19.924 1.00 76.62 103 PRO A O 1
ATOM 823 N N . ARG A 1 104 ? 28.742 6.548 -18.273 1.00 75.19 104 ARG A N 1
ATOM 824 C CA . ARG A 1 104 ? 28.968 7.985 -18.470 1.00 75.19 104 ARG A CA 1
ATOM 825 C C . ARG A 1 104 ? 29.521 8.257 -19.864 1.00 75.19 104 ARG A C 1
ATOM 827 O O . ARG A 1 104 ? 30.340 7.496 -20.366 1.00 75.19 104 ARG A O 1
ATOM 834 N N . GLY A 1 105 ? 29.057 9.340 -20.485 1.00 73.00 105 GLY A N 1
ATOM 835 C CA . GLY A 1 105 ? 29.481 9.703 -21.837 1.00 73.00 105 GLY A CA 1
ATOM 836 C C . GLY A 1 105 ? 29.015 8.730 -22.926 1.00 73.00 105 GLY A C 1
ATOM 837 O O . GLY A 1 105 ? 29.515 8.813 -24.046 1.00 73.00 105 GLY A O 1
ATOM 838 N N . TRP A 1 106 ? 28.047 7.838 -22.653 1.00 81.38 106 TRP A N 1
ATOM 839 C CA . TRP A 1 106 ? 27.523 6.910 -23.666 1.00 81.38 106 TRP A CA 1
ATOM 840 C C . TRP A 1 106 ? 27.108 7.647 -24.947 1.00 81.38 106 TRP A C 1
ATOM 842 O O . TRP A 1 106 ? 27.414 7.192 -26.043 1.00 81.38 106 TRP A O 1
ATOM 852 N N . SER A 1 107 ? 26.476 8.819 -24.821 1.00 78.12 107 SER A N 1
ATOM 853 C CA . SER A 1 107 ? 26.021 9.623 -25.956 1.00 78.12 107 SER A CA 1
ATOM 854 C C . SER A 1 107 ? 27.187 10.150 -26.794 1.00 78.12 107 SER A C 1
ATOM 856 O O . SER A 1 107 ? 27.105 10.118 -28.019 1.00 78.12 107 SER A O 1
ATOM 858 N N . THR A 1 108 ? 28.284 10.566 -26.152 1.00 75.81 108 THR A N 1
ATOM 859 C CA . THR A 1 108 ? 29.506 11.022 -26.830 1.00 75.81 108 THR A CA 1
ATOM 860 C C . THR A 1 108 ? 30.253 9.870 -27.496 1.00 75.81 108 THR A C 1
ATOM 862 O O . THR A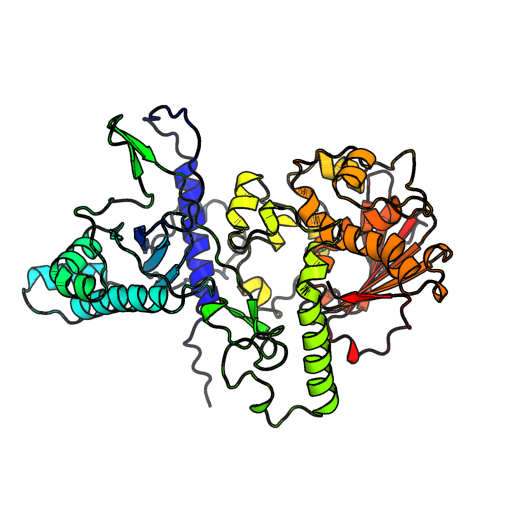 1 108 ? 30.734 10.029 -28.613 1.00 75.81 108 THR A O 1
ATOM 865 N N . SER A 1 109 ? 30.290 8.687 -26.874 1.00 70.12 109 SER A N 1
ATOM 866 C CA . SER A 1 109 ? 30.868 7.482 -27.485 1.00 70.12 109 SER A CA 1
ATOM 867 C C . SER A 1 109 ? 30.108 7.060 -28.743 1.00 70.12 109 SER A C 1
ATOM 869 O O . SER A 1 109 ? 30.718 6.604 -29.704 1.00 70.12 109 SER A O 1
ATOM 871 N N . LEU A 1 110 ? 28.786 7.254 -28.777 1.00 74.69 110 LEU A N 1
ATOM 872 C CA . LEU A 1 110 ? 27.996 7.008 -29.985 1.00 74.69 110 LEU A CA 1
ATOM 873 C C . LEU A 1 110 ? 28.306 8.013 -31.101 1.00 74.69 110 LEU A C 1
ATOM 875 O O . LEU A 1 110 ? 28.423 7.608 -32.254 1.00 74.69 110 LEU A O 1
ATOM 879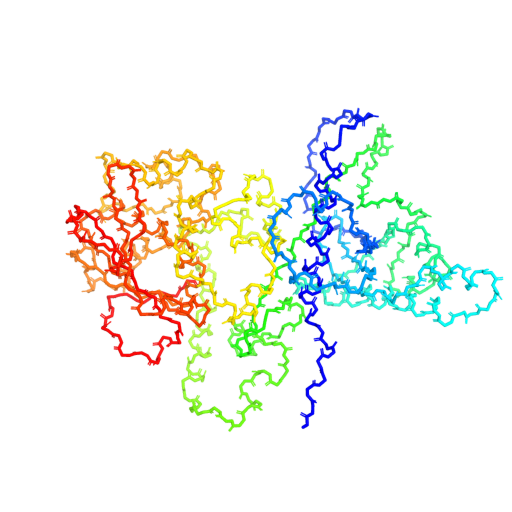 N N . ASP A 1 111 ? 28.473 9.295 -30.770 1.00 70.81 111 ASP A N 1
ATOM 880 C CA . ASP A 1 111 ? 28.779 10.336 -31.762 1.00 70.81 111 ASP A CA 1
ATOM 881 C C . ASP A 1 111 ? 30.186 10.146 -32.378 1.00 70.81 111 ASP A C 1
ATOM 883 O O . ASP A 1 111 ? 30.393 10.362 -33.577 1.00 70.81 111 ASP A O 1
ATOM 887 N N . VAL A 1 112 ? 31.154 9.671 -31.584 1.00 61.53 112 VAL A N 1
ATOM 888 C CA . VAL A 1 112 ? 32.511 9.326 -32.054 1.00 61.53 112 VAL A CA 1
ATOM 889 C C . VAL A 1 112 ? 32.515 8.037 -32.890 1.00 61.53 112 VAL A C 1
ATOM 891 O O . VAL A 1 112 ? 33.172 7.982 -33.933 1.00 61.53 112 VAL A O 1
ATOM 894 N N . GLY A 1 113 ? 31.739 7.022 -32.503 1.00 58.50 113 GLY A N 1
ATOM 895 C CA . GLY A 1 113 ? 31.623 5.776 -33.267 1.00 58.50 113 GLY A CA 1
ATOM 896 C C . GLY A 1 113 ? 30.972 5.964 -34.643 1.00 58.50 113 GLY A C 1
ATOM 897 O O . GLY A 1 113 ? 31.387 5.335 -35.619 1.00 58.50 113 GLY A O 1
ATOM 898 N N . GLU A 1 114 ? 30.000 6.878 -34.771 1.00 56.47 114 GLU A N 1
ATOM 899 C CA . GLU A 1 114 ? 29.376 7.195 -36.067 1.00 56.47 114 GLU A CA 1
ATOM 900 C C . GLU A 1 114 ? 30.317 7.935 -37.032 1.00 56.47 114 GLU A C 1
ATOM 902 O O . GLU A 1 114 ? 30.159 7.805 -38.245 1.00 56.47 114 GLU A O 1
ATOM 907 N N . THR A 1 115 ? 31.316 8.664 -36.525 1.00 56.06 115 THR A N 1
ATOM 908 C CA . THR A 1 115 ? 32.272 9.420 -37.354 1.00 56.06 115 THR A CA 1
ATOM 909 C C . THR A 1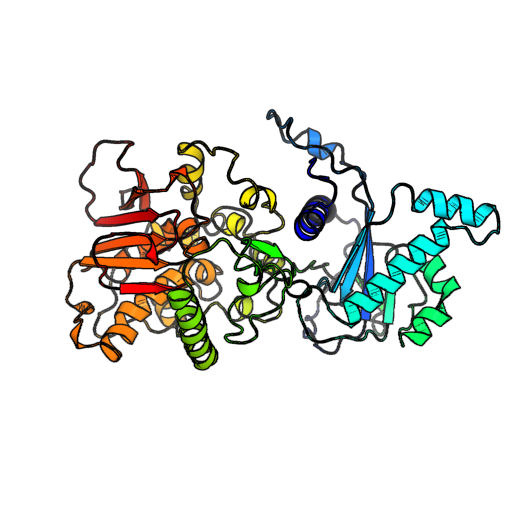 115 ? 33.474 8.595 -37.820 1.00 56.06 115 THR A C 1
ATOM 911 O O . THR A 1 115 ? 34.074 8.939 -38.838 1.00 56.06 115 THR A O 1
ATOM 914 N N . LYS A 1 116 ? 33.819 7.494 -37.135 1.00 53.62 116 LYS A N 1
ATOM 915 C CA . LYS A 1 116 ? 34.997 6.662 -37.461 1.00 53.62 116 LYS A CA 1
ATOM 916 C C . LYS A 1 116 ? 34.711 5.350 -38.201 1.00 53.62 116 LYS A C 1
ATOM 918 O O . LYS A 1 116 ? 35.660 4.676 -38.587 1.00 53.62 116 LYS A O 1
ATOM 923 N N . GLY A 1 117 ? 33.448 4.976 -38.429 1.00 52.84 117 GLY A N 1
ATOM 924 C CA . GLY A 1 117 ? 33.084 3.827 -39.278 1.00 52.84 117 GLY A CA 1
ATOM 925 C C . GLY A 1 117 ? 33.559 2.444 -38.794 1.00 52.84 117 GLY A C 1
ATOM 926 O O . GLY A 1 117 ? 33.465 1.481 -39.550 1.00 52.84 117 GLY A O 1
ATOM 927 N N . SER A 1 118 ? 34.052 2.333 -37.558 1.00 51.25 118 SER 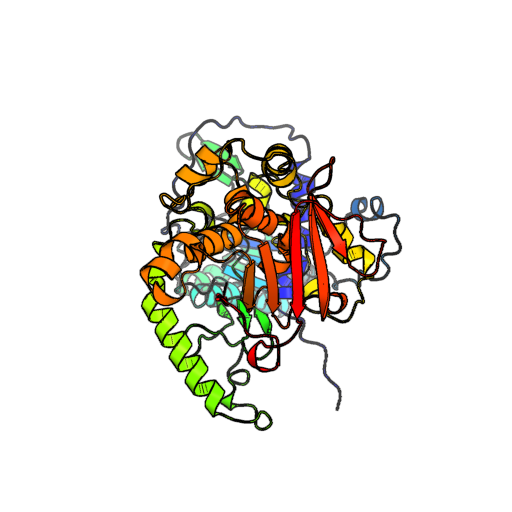A N 1
ATOM 928 C CA . SER A 1 118 ? 34.475 1.081 -36.917 1.00 51.25 118 SER A CA 1
ATOM 929 C C . SER A 1 118 ? 33.357 0.534 -36.023 1.00 51.25 118 SER A C 1
ATOM 931 O O . SER A 1 118 ? 32.580 1.314 -35.471 1.00 51.25 118 SER A O 1
ATOM 933 N N . ASP A 1 119 ? 33.286 -0.793 -35.853 1.00 53.91 119 ASP A N 1
ATOM 934 C CA . ASP A 1 119 ? 32.490 -1.444 -34.801 1.00 53.91 119 ASP A CA 1
ATOM 935 C C . ASP A 1 119 ? 33.065 -1.019 -33.439 1.00 53.91 119 ASP A C 1
ATOM 937 O O . ASP A 1 119 ? 33.970 -1.639 -32.886 1.00 53.91 119 ASP A O 1
ATOM 941 N N . ASP A 1 120 ? 32.598 0.128 -32.957 1.00 61.28 120 ASP A N 1
ATOM 942 C CA . ASP A 1 120 ? 33.107 0.763 -31.752 1.00 61.28 120 ASP A CA 1
ATOM 943 C C . ASP A 1 120 ? 32.557 0.030 -30.520 1.00 61.28 120 ASP A C 1
ATOM 945 O O . ASP A 1 120 ? 31.346 -0.201 -30.394 1.00 61.28 120 ASP A O 1
ATOM 949 N N . GLU A 1 121 ? 33.444 -0.333 -29.595 1.00 67.25 121 GLU A N 1
ATOM 950 C CA . GLU A 1 121 ? 33.147 -1.118 -28.388 1.00 67.25 121 GLU A CA 1
ATOM 951 C C . GLU A 1 121 ? 31.980 -0.513 -27.577 1.00 67.25 121 GLU A C 1
ATOM 953 O O . GLU A 1 121 ? 31.114 -1.231 -27.066 1.00 67.25 121 GLU A O 1
ATOM 958 N N . GLY A 1 122 ? 31.874 0.822 -27.561 1.00 71.69 122 GLY A N 1
ATOM 959 C CA . GLY A 1 122 ? 30.787 1.562 -26.913 1.00 71.69 122 GLY A CA 1
ATOM 960 C C . GLY A 1 122 ? 29.408 1.371 -27.562 1.00 71.69 122 GLY A C 1
ATOM 961 O O . GLY A 1 122 ? 28.410 1.219 -26.852 1.00 71.69 122 GLY A O 1
ATOM 962 N N . VAL A 1 123 ? 29.328 1.313 -28.898 1.00 77.31 123 VAL A N 1
ATOM 963 C CA . VAL A 1 123 ? 28.068 1.055 -29.626 1.00 77.31 123 VAL A CA 1
ATOM 964 C C . VAL A 1 123 ? 27.580 -0.366 -29.345 1.00 77.31 123 VAL A C 1
ATOM 966 O O . VAL A 1 123 ? 26.387 -0.591 -29.095 1.00 77.31 123 VAL A O 1
ATOM 969 N N . GLY A 1 124 ? 28.514 -1.322 -29.354 1.00 80.25 124 GLY A N 1
ATOM 970 C CA . GLY A 1 124 ? 28.258 -2.709 -28.980 1.00 80.25 124 GLY A CA 1
ATOM 971 C C . GLY A 1 124 ? 27.727 -2.818 -27.552 1.00 80.25 124 GLY A C 1
ATOM 972 O O . GLY A 1 124 ? 26.663 -3.404 -27.343 1.00 80.25 124 GLY A O 1
ATOM 973 N N . ALA A 1 125 ? 28.402 -2.188 -26.590 1.00 83.00 125 ALA A N 1
ATOM 974 C CA . ALA A 1 125 ? 28.030 -2.223 -25.179 1.00 83.00 125 ALA A CA 1
ATOM 975 C C . ALA A 1 125 ? 26.621 -1.661 -24.913 1.00 83.00 125 ALA A C 1
ATOM 977 O O . ALA A 1 125 ? 25.815 -2.319 -24.249 1.00 83.00 125 ALA A O 1
ATOM 978 N N . VAL A 1 126 ? 26.279 -0.489 -25.466 1.00 87.62 126 VAL A N 1
ATOM 979 C CA . VAL A 1 126 ? 24.939 0.112 -25.302 1.00 87.62 126 VAL A CA 1
ATOM 980 C C . VAL A 1 126 ? 23.861 -0.774 -25.931 1.00 87.62 126 VAL A C 1
ATOM 982 O O . VAL A 1 126 ? 22.835 -1.042 -25.306 1.00 87.62 126 VAL A O 1
ATOM 985 N N . THR A 1 127 ? 24.110 -1.304 -27.132 1.00 88.06 127 THR A N 1
ATOM 986 C CA . THR A 1 127 ? 23.170 -2.210 -27.812 1.00 88.06 127 THR A CA 1
ATOM 987 C C . THR A 1 127 ? 22.924 -3.482 -26.996 1.00 88.06 127 THR A C 1
ATOM 989 O O . THR A 1 127 ? 21.776 -3.905 -26.842 1.00 88.06 127 THR A O 1
ATOM 992 N N . GLN A 1 128 ? 23.984 -4.099 -26.460 1.00 88.06 128 GLN A N 1
ATOM 993 C CA . GLN A 1 128 ? 23.856 -5.302 -25.635 1.00 88.06 128 GLN A CA 1
ATOM 994 C C . GLN A 1 128 ? 23.089 -5.025 -24.344 1.00 88.06 128 GLN A C 1
ATOM 996 O O . GLN A 1 128 ? 22.256 -5.844 -23.966 1.00 88.06 128 GLN A O 1
ATOM 1001 N N . ARG A 1 129 ? 23.281 -3.859 -23.714 1.00 90.62 129 ARG A N 1
ATOM 1002 C CA . ARG A 1 129 ? 22.479 -3.446 -22.550 1.00 90.62 129 ARG A CA 1
ATOM 1003 C C . ARG A 1 129 ? 20.999 -3.317 -22.886 1.00 90.62 129 ARG A C 1
ATOM 1005 O O . ARG A 1 129 ? 20.173 -3.874 -22.175 1.00 90.62 129 ARG A O 1
ATOM 1012 N N . MET A 1 130 ? 20.650 -2.671 -24.001 1.00 93.19 130 MET A N 1
ATOM 1013 C CA . MET A 1 130 ? 19.250 -2.540 -24.431 1.00 93.19 130 MET A CA 1
ATOM 1014 C C . MET A 1 130 ? 18.595 -3.903 -24.706 1.00 93.19 130 MET A C 1
ATOM 1016 O O . MET A 1 130 ? 17.478 -4.158 -24.258 1.00 93.19 130 MET A O 1
ATOM 1020 N N . LEU A 1 131 ? 19.285 -4.791 -25.431 1.00 92.31 131 LEU A N 1
ATOM 1021 C CA . LEU A 1 131 ? 18.775 -6.131 -25.746 1.00 92.31 131 LEU A CA 1
ATOM 1022 C C . LEU A 1 131 ? 18.734 -7.041 -24.511 1.00 92.31 131 LEU A C 1
ATOM 1024 O O . LEU A 1 131 ? 17.805 -7.836 -24.374 1.00 92.31 131 LEU A O 1
ATOM 1028 N N . GLY A 1 132 ? 19.721 -6.928 -23.623 1.00 91.44 132 GLY A N 1
ATOM 1029 C CA . GLY A 1 132 ? 19.776 -7.642 -22.350 1.00 91.44 132 GLY A CA 1
ATOM 1030 C C . GLY A 1 132 ? 18.648 -7.215 -21.418 1.00 91.44 132 GLY A C 1
ATOM 1031 O O . GLY A 1 132 ? 17.939 -8.072 -20.901 1.00 91.44 132 GLY A O 1
ATOM 1032 N N . LEU A 1 133 ? 18.417 -5.904 -21.292 1.00 93.06 133 LEU A N 1
ATOM 1033 C CA . LEU A 1 133 ? 17.286 -5.340 -20.558 1.00 93.06 133 LEU A CA 1
ATOM 1034 C C . LEU A 1 133 ? 15.954 -5.868 -21.102 1.00 93.06 133 LEU A C 1
ATOM 1036 O O . LEU A 1 133 ? 15.134 -6.356 -20.332 1.00 93.06 133 LEU A O 1
ATOM 1040 N N . LEU A 1 134 ? 15.764 -5.830 -22.426 1.00 91.81 134 LEU A N 1
ATOM 1041 C CA . LEU A 1 134 ? 14.555 -6.344 -23.069 1.00 91.81 134 LEU A CA 1
ATOM 1042 C C . LEU A 1 134 ? 14.319 -7.825 -22.734 1.00 91.81 134 LEU A C 1
ATOM 1044 O O . LEU A 1 134 ? 13.228 -8.174 -22.295 1.00 91.81 134 LEU A O 1
ATOM 1048 N N . ARG A 1 135 ? 15.340 -8.679 -22.886 1.00 90.50 135 ARG A N 1
ATOM 1049 C CA . ARG A 1 135 ? 15.252 -10.118 -22.574 1.00 90.50 135 ARG A CA 1
ATOM 1050 C C . ARG A 1 135 ? 14.956 -10.377 -21.103 1.00 90.50 135 ARG A C 1
ATOM 1052 O O . ARG A 1 135 ? 14.040 -11.130 -20.796 1.00 90.50 135 ARG A O 1
ATOM 1059 N N . PHE A 1 136 ? 15.691 -9.723 -20.207 1.00 88.50 136 PHE A N 1
ATOM 1060 C CA . PHE A 1 136 ? 15.497 -9.887 -18.771 1.00 88.50 136 PHE A CA 1
ATOM 1061 C C . PHE A 1 136 ? 14.076 -9.490 -18.360 1.00 88.50 136 PHE A C 1
ATOM 1063 O O . PHE A 1 136 ? 13.410 -10.232 -17.648 1.00 88.50 136 PHE A O 1
ATOM 1070 N N . SER A 1 137 ? 13.563 -8.374 -18.881 1.00 88.88 137 SER A N 1
ATOM 1071 C CA . SER A 1 137 ? 12.182 -7.948 -18.640 1.00 88.88 137 SER A CA 1
ATOM 1072 C C . SER A 1 137 ? 11.127 -8.880 -19.240 1.00 88.88 137 SER A C 1
ATOM 1074 O O . SER A 1 137 ? 10.000 -8.889 -18.752 1.00 88.88 137 SER A O 1
ATOM 1076 N N . MET A 1 138 ? 11.456 -9.645 -20.287 1.00 88.50 138 MET A N 1
ATOM 1077 C CA . MET A 1 138 ? 10.568 -10.674 -20.843 1.00 88.50 138 MET A CA 1
ATOM 1078 C C . MET A 1 138 ? 10.473 -11.898 -19.936 1.00 88.50 138 MET A C 1
ATOM 1080 O O . MET A 1 138 ? 9.396 -12.473 -19.813 1.00 88.50 138 MET A O 1
ATOM 1084 N N . GLU A 1 139 ? 11.572 -12.280 -19.291 1.00 85.69 139 GLU A N 1
ATOM 1085 C CA . GLU A 1 139 ? 11.648 -13.457 -18.420 1.00 85.69 139 GLU A CA 1
ATOM 1086 C C . GLU A 1 139 ? 11.182 -13.158 -16.990 1.00 85.69 139 GLU A C 1
ATOM 1088 O O . GLU A 1 139 ? 10.410 -13.923 -16.416 1.00 85.69 139 GLU A O 1
ATOM 1093 N N . ALA A 1 140 ? 11.622 -12.032 -16.428 1.00 83.12 140 ALA A N 1
ATOM 1094 C CA . ALA A 1 140 ? 11.375 -11.633 -15.048 1.00 83.12 140 ALA A CA 1
ATOM 1095 C C . ALA A 1 140 ? 11.086 -10.119 -14.959 1.00 83.12 140 ALA A C 1
ATOM 1097 O O . ALA A 1 140 ? 11.952 -9.338 -14.550 1.00 83.12 140 ALA A O 1
ATOM 1098 N N . PRO A 1 141 ? 9.867 -9.672 -15.327 1.00 84.81 141 PRO A N 1
ATOM 1099 C CA . PRO A 1 141 ? 9.459 -8.279 -15.161 1.00 84.81 141 PRO A CA 1
ATOM 1100 C C . PRO A 1 141 ? 9.630 -7.824 -13.710 1.00 84.81 141 PRO A C 1
ATOM 1102 O O . PRO A 1 141 ? 9.306 -8.585 -12.801 1.00 84.81 141 PRO A O 1
ATOM 1105 N N . LEU A 1 142 ? 10.037 -6.569 -13.475 1.00 83.25 142 LEU A N 1
ATOM 1106 C CA . LEU A 1 142 ? 10.299 -6.039 -12.121 1.00 83.25 142 LEU A CA 1
ATOM 1107 C C . LEU A 1 142 ? 9.204 -6.361 -11.096 1.00 83.25 142 LEU A C 1
ATOM 1109 O O . LEU A 1 142 ? 9.516 -6.730 -9.964 1.00 83.25 142 LEU A O 1
ATOM 1113 N N . SER A 1 143 ? 7.942 -6.291 -11.522 1.00 73.62 143 SER A N 1
ATOM 1114 C CA . SER A 1 143 ? 6.745 -6.605 -10.731 1.00 73.62 143 SER A CA 1
ATOM 1115 C C . SER A 1 143 ? 6.618 -8.071 -10.279 1.00 73.62 143 SER A C 1
ATOM 1117 O O . SER A 1 143 ? 5.665 -8.389 -9.573 1.00 73.62 143 SER A O 1
ATOM 1119 N N . GLY A 1 144 ? 7.551 -8.961 -10.637 1.00 70.75 144 GLY A N 1
ATOM 1120 C CA . GLY A 1 144 ? 7.548 -10.378 -10.242 1.00 70.75 144 GLY A CA 1
ATOM 1121 C C . GLY A 1 144 ? 6.452 -11.200 -10.919 1.00 70.75 144 GLY A C 1
ATOM 1122 O O . GLY A 1 144 ? 6.078 -12.267 -10.441 1.00 70.75 144 GLY A O 1
ATOM 1123 N N . ARG A 1 145 ? 5.897 -10.679 -12.015 1.00 70.75 145 ARG A N 1
ATOM 1124 C CA . ARG A 1 145 ? 4.817 -11.316 -12.771 1.00 70.75 145 ARG A CA 1
ATOM 1125 C C . ARG A 1 145 ? 5.351 -12.383 -13.719 1.00 70.75 145 ARG A C 1
ATOM 1127 O O . ARG A 1 145 ? 6.547 -12.460 -13.973 1.00 70.75 145 ARG A O 1
ATOM 1134 N N . LEU A 1 146 ? 4.428 -13.175 -14.269 1.00 73.19 146 LEU A N 1
ATOM 1135 C CA . LEU A 1 146 ? 4.738 -14.167 -15.298 1.00 73.19 146 LEU A CA 1
ATOM 1136 C C . LEU A 1 146 ? 5.516 -13.541 -16.468 1.00 73.19 146 LEU A C 1
ATOM 1138 O O . LEU A 1 146 ? 5.282 -12.365 -16.768 1.00 73.19 146 LEU A O 1
ATOM 1142 N N . PRO A 1 147 ? 6.367 -14.328 -17.152 1.00 79.00 147 PRO A N 1
ATOM 1143 C CA . PRO A 1 147 ? 7.045 -13.906 -18.369 1.00 79.00 147 PRO A CA 1
ATOM 1144 C C . PRO A 1 147 ? 6.085 -13.280 -19.390 1.00 79.00 147 PRO A C 1
ATOM 1146 O O . PRO A 1 147 ? 4.951 -13.739 -19.563 1.00 79.00 147 PRO A O 1
ATOM 1149 N N . ARG A 1 148 ? 6.534 -12.229 -20.080 1.00 80.25 148 ARG A N 1
ATOM 1150 C CA . ARG A 1 148 ? 5.735 -11.470 -21.059 1.00 80.25 148 ARG A CA 1
ATOM 1151 C C . ARG A 1 148 ? 6.544 -11.210 -22.322 1.00 80.25 148 ARG A C 1
ATOM 1153 O O . ARG A 1 148 ? 7.735 -10.939 -22.256 1.00 80.25 148 ARG A O 1
ATOM 1160 N N . LEU A 1 149 ? 5.885 -11.245 -23.477 1.00 81.06 149 LEU A N 1
ATOM 1161 C CA . LEU A 1 149 ? 6.512 -10.983 -24.774 1.00 81.06 149 LEU A CA 1
ATOM 1162 C C . LEU A 1 149 ? 5.835 -9.779 -25.441 1.00 81.06 149 LEU A C 1
ATOM 1164 O O . LEU A 1 149 ? 4.632 -9.850 -25.711 1.00 81.06 149 LEU A O 1
ATOM 1168 N N . PRO A 1 150 ? 6.559 -8.686 -25.735 1.00 86.38 150 PRO A N 1
ATOM 1169 C CA . PRO A 1 150 ? 6.009 -7.619 -26.555 1.00 86.38 150 PRO A CA 1
ATOM 1170 C C . PRO A 1 150 ? 5.970 -8.035 -28.026 1.00 86.38 150 PRO A C 1
ATOM 1172 O O . PRO A 1 150 ? 6.897 -8.659 -28.532 1.00 86.38 150 PRO A O 1
ATOM 1175 N N . GLN A 1 151 ? 4.932 -7.618 -28.744 1.00 84.44 151 GLN A N 1
ATOM 1176 C CA . GLN A 1 151 ? 4.917 -7.655 -30.209 1.00 84.44 151 GLN A CA 1
ATOM 1177 C C . GLN A 1 151 ? 5.652 -6.450 -30.789 1.00 84.44 151 GLN A C 1
ATOM 1179 O O . GLN A 1 151 ? 6.302 -6.568 -31.829 1.00 84.44 151 GLN A O 1
ATOM 1184 N N . THR A 1 152 ? 5.554 -5.288 -30.133 1.00 85.25 152 THR A N 1
ATOM 1185 C CA . THR A 1 152 ? 6.156 -4.049 -30.630 1.00 85.25 152 THR A CA 1
ATOM 1186 C C . THR A 1 152 ? 6.997 -3.343 -29.576 1.00 85.25 152 THR A C 1
ATOM 1188 O O . THR A 1 152 ? 6.625 -3.269 -28.405 1.00 85.25 152 THR A O 1
ATOM 1191 N N . LEU A 1 153 ? 8.134 -2.800 -30.013 1.00 89.19 153 LEU A N 1
ATOM 1192 C CA . LEU A 1 153 ? 9.002 -1.950 -29.210 1.00 89.19 153 LEU A CA 1
ATOM 1193 C C . LEU A 1 153 ? 9.005 -0.535 -29.771 1.00 89.19 153 LEU A C 1
ATOM 1195 O O . LEU A 1 153 ? 9.205 -0.299 -30.963 1.00 89.19 153 LEU A O 1
ATOM 1199 N N . THR A 1 154 ? 8.814 0.409 -28.870 1.00 86.94 154 THR A N 1
ATOM 1200 C CA . THR A 1 154 ? 8.917 1.838 -29.116 1.00 86.94 154 THR A CA 1
ATOM 1201 C C . THR A 1 154 ? 10.125 2.389 -28.373 1.00 86.94 154 THR A C 1
ATOM 1203 O O . THR A 1 154 ? 10.408 1.935 -27.271 1.00 86.94 154 THR A O 1
ATOM 1206 N N . VAL A 1 155 ? 10.829 3.369 -28.940 1.00 88.12 155 VAL A N 1
ATOM 1207 C CA . VAL A 1 155 ? 11.996 3.992 -28.296 1.00 88.12 155 VAL A CA 1
ATOM 1208 C C . VAL A 1 155 ? 11.782 5.499 -28.220 1.00 88.12 155 VAL A C 1
ATOM 1210 O O . VAL A 1 155 ? 11.397 6.118 -29.217 1.00 88.12 155 VAL A O 1
ATOM 1213 N N . SER A 1 156 ? 12.000 6.089 -27.043 1.00 82.62 156 SER A N 1
ATOM 1214 C CA . SER A 1 156 ? 11.820 7.532 -26.840 1.00 82.62 156 SER A CA 1
ATOM 1215 C C . SER A 1 156 ? 12.946 8.355 -27.475 1.00 82.62 156 SER A C 1
ATOM 1217 O O . SER A 1 156 ? 12.690 9.403 -28.073 1.00 82.62 156 SER A O 1
ATOM 1219 N N . ASP A 1 157 ? 14.183 7.858 -27.389 1.00 85.69 157 ASP A N 1
ATOM 1220 C CA . ASP A 1 157 ? 15.383 8.534 -27.873 1.00 85.69 157 ASP A CA 1
ATOM 1221 C C . ASP A 1 157 ? 15.741 8.166 -29.323 1.00 85.69 157 ASP A C 1
ATOM 1223 O O . ASP A 1 157 ? 15.751 7.000 -29.730 1.00 85.69 157 ASP A O 1
ATOM 1227 N N . LYS A 1 158 ? 16.085 9.188 -30.115 1.00 85.31 158 LYS A N 1
ATOM 1228 C CA . LYS A 1 158 ? 16.390 9.034 -31.544 1.00 85.31 158 LYS A CA 1
ATOM 1229 C C . LYS A 1 158 ? 17.719 8.317 -31.792 1.00 85.31 158 LYS A C 1
ATOM 1231 O O . LYS A 1 158 ? 17.816 7.592 -32.784 1.00 85.31 158 LYS A O 1
ATOM 1236 N N . LYS A 1 159 ? 18.738 8.509 -30.944 1.00 87.62 159 LYS A N 1
ATOM 1237 C CA . LYS A 1 159 ? 20.040 7.838 -31.104 1.00 87.62 159 LYS A CA 1
ATOM 1238 C C . LYS A 1 159 ? 19.889 6.349 -30.803 1.00 87.62 159 LYS A C 1
ATOM 1240 O O . LYS A 1 159 ? 20.258 5.518 -31.632 1.00 87.62 159 LYS A O 1
ATOM 1245 N N . LEU A 1 160 ? 19.244 6.015 -29.687 1.00 89.50 160 LEU A N 1
ATOM 1246 C CA . LEU A 1 160 ? 18.943 4.635 -29.300 1.00 89.50 160 LEU A CA 1
ATOM 1247 C C . LEU A 1 160 ? 18.083 3.901 -30.343 1.00 89.50 160 LEU A C 1
ATOM 1249 O O . LEU A 1 160 ? 18.362 2.747 -30.676 1.00 89.50 160 LEU A O 1
ATOM 1253 N N . HIS A 1 161 ? 17.071 4.570 -30.909 1.00 90.38 161 HIS A N 1
ATOM 1254 C CA . HIS A 1 161 ? 16.239 3.995 -31.974 1.00 90.38 161 HIS A CA 1
ATOM 1255 C C . HIS A 1 161 ? 17.060 3.620 -33.210 1.00 90.38 161 HIS A C 1
ATOM 1257 O O . HIS A 1 161 ? 16.943 2.500 -33.710 1.00 90.38 161 HIS A O 1
ATOM 1263 N N . ARG A 1 162 ? 17.953 4.510 -33.667 1.00 89.12 162 ARG A N 1
ATOM 1264 C CA . ARG A 1 162 ? 18.840 4.239 -34.812 1.00 89.12 162 ARG A CA 1
ATOM 1265 C C . ARG A 1 162 ? 19.736 3.027 -34.568 1.00 89.12 162 ARG A C 1
ATOM 1267 O O . ARG A 1 162 ? 19.923 2.234 -35.491 1.00 89.12 162 ARG A O 1
ATOM 1274 N N . LEU A 1 163 ? 20.265 2.866 -33.354 1.00 88.44 163 LEU A N 1
ATOM 1275 C CA . LEU A 1 163 ? 21.087 1.707 -32.990 1.00 88.44 163 LEU A CA 1
ATOM 1276 C C . LEU A 1 163 ? 20.307 0.397 -33.086 1.00 88.44 163 LEU A C 1
ATOM 1278 O O . LEU A 1 163 ? 20.764 -0.545 -33.735 1.00 88.44 163 LEU A O 1
ATOM 1282 N N . LEU A 1 164 ? 19.108 0.354 -32.502 1.00 90.06 164 LEU A N 1
ATOM 1283 C CA . LEU A 1 164 ? 18.249 -0.826 -32.582 1.00 90.06 164 LEU A CA 1
ATOM 1284 C C . LEU A 1 164 ? 17.804 -1.119 -34.014 1.00 90.06 164 LEU A C 1
ATOM 1286 O O . LEU A 1 164 ? 17.794 -2.282 -34.413 1.00 90.06 164 LEU A O 1
ATOM 1290 N N . ARG A 1 165 ? 17.524 -0.087 -34.819 1.00 89.69 165 ARG A N 1
ATOM 1291 C CA . ARG A 1 165 ? 17.185 -0.247 -36.241 1.00 89.69 165 ARG A CA 1
ATOM 1292 C C . ARG A 1 165 ? 18.328 -0.892 -37.028 1.00 89.69 165 ARG A C 1
ATOM 1294 O O . ARG A 1 165 ? 18.095 -1.804 -37.811 1.00 89.69 165 ARG A O 1
ATOM 1301 N N . LYS A 1 166 ? 19.585 -0.501 -36.770 1.00 87.25 166 LYS A N 1
ATOM 1302 C CA . LYS A 1 166 ? 20.781 -1.151 -37.357 1.00 87.25 166 LYS A CA 1
ATOM 1303 C C . LYS A 1 166 ? 20.951 -2.618 -36.907 1.00 87.25 166 LYS A C 1
ATOM 1305 O O . LYS A 1 166 ? 21.783 -3.336 -37.463 1.00 87.25 166 LYS A O 1
ATOM 1310 N N . ARG A 1 167 ? 20.209 -3.072 -35.891 1.00 83.88 167 ARG A N 1
ATOM 1311 C CA . ARG A 1 167 ? 20.293 -4.410 -35.278 1.00 83.88 167 ARG A CA 1
ATOM 1312 C C . ARG A 1 167 ? 18.932 -5.118 -35.239 1.00 83.88 167 ARG A C 1
ATOM 1314 O O . ARG A 1 167 ? 18.720 -6.000 -34.409 1.00 83.88 167 ARG A O 1
ATOM 1321 N N . GLU A 1 168 ? 18.037 -4.792 -36.170 1.00 83.19 168 GLU A N 1
ATOM 1322 C CA . GLU A 1 168 ? 16.659 -5.299 -36.215 1.00 83.19 168 GLU A CA 1
ATOM 1323 C C . GLU A 1 168 ? 16.572 -6.833 -36.222 1.00 83.19 168 GLU A C 1
ATOM 1325 O O . GLU A 1 168 ? 15.738 -7.398 -35.522 1.00 83.19 168 GLU A O 1
ATOM 1330 N N . LYS A 1 169 ? 17.516 -7.529 -36.876 1.00 85.88 169 LYS A N 1
ATOM 1331 C CA . LYS A 1 169 ? 17.612 -9.004 -36.843 1.00 85.88 169 LYS A CA 1
ATOM 1332 C C . LYS A 1 169 ? 17.636 -9.570 -35.415 1.00 85.88 169 LYS A C 1
ATOM 1334 O O . LYS A 1 169 ? 17.074 -10.635 -35.166 1.00 85.88 169 LYS A O 1
ATOM 1339 N N . SER A 1 170 ? 18.274 -8.877 -34.469 1.00 87.19 170 SER A N 1
ATOM 1340 C CA . SER A 1 170 ? 18.310 -9.285 -33.059 1.00 87.19 170 SER A CA 1
ATOM 1341 C C . SER A 1 170 ? 16.948 -9.141 -32.379 1.00 87.19 170 SER A C 1
ATOM 1343 O O . SER A 1 170 ? 16.606 -9.981 -31.550 1.00 87.19 170 SER A O 1
ATOM 1345 N N . LEU A 1 171 ? 16.163 -8.123 -32.747 1.00 86.81 171 LEU A N 1
ATOM 1346 C CA . LEU A 1 171 ? 14.786 -7.941 -32.277 1.00 86.81 171 LEU A CA 1
ATOM 1347 C C . LEU A 1 171 ? 13.843 -8.972 -32.912 1.00 86.81 171 LEU A C 1
ATOM 1349 O O . LEU A 1 171 ? 13.036 -9.572 -32.204 1.00 86.81 171 LEU A O 1
ATOM 1353 N N . SER A 1 172 ? 14.020 -9.289 -34.199 1.00 86.56 172 SER A N 1
ATOM 1354 C CA . SER A 1 172 ? 13.256 -10.346 -34.876 1.00 86.56 172 SER A CA 1
ATOM 1355 C C . SER A 1 172 ? 13.460 -11.715 -34.220 1.00 86.56 172 SER A C 1
ATOM 1357 O O . SER A 1 172 ? 12.504 -12.470 -34.065 1.00 86.56 172 SER A O 1
ATOM 1359 N N . ARG A 1 173 ? 14.681 -12.028 -33.754 1.00 88.56 173 ARG A N 1
ATOM 1360 C CA . ARG A 1 173 ? 14.956 -13.251 -32.968 1.00 88.56 173 ARG A CA 1
ATOM 1361 C C . ARG A 1 173 ? 14.195 -13.293 -31.642 1.00 88.56 173 ARG A C 1
ATOM 1363 O O . ARG A 1 173 ? 13.884 -14.378 -31.164 1.00 88.56 173 ARG A O 1
ATOM 1370 N N . LEU A 1 174 ? 13.895 -12.130 -31.069 1.00 85.06 174 LEU A N 1
ATOM 1371 C CA . LEU A 1 174 ? 13.062 -11.983 -29.874 1.00 85.06 174 LEU A CA 1
ATOM 1372 C C . LEU A 1 174 ? 11.564 -11.904 -30.198 1.00 85.06 174 LEU A C 1
ATOM 1374 O O . LEU A 1 174 ? 10.761 -11.775 -29.281 1.00 85.06 174 LEU A O 1
ATOM 1378 N N . LYS A 1 175 ? 11.183 -12.015 -31.481 1.00 87.56 175 LYS A N 1
ATOM 1379 C CA . LYS A 1 175 ? 9.812 -11.843 -31.987 1.00 87.56 175 LYS A CA 1
ATOM 1380 C C . LYS A 1 175 ? 9.231 -10.453 -31.690 1.00 87.56 175 LYS A C 1
ATOM 1382 O O . LYS A 1 175 ? 8.023 -10.307 -31.542 1.00 87.56 175 LYS A O 1
ATOM 1387 N N . VAL A 1 176 ? 10.097 -9.439 -31.636 1.00 87.88 176 VAL A N 1
ATOM 1388 C CA . VAL A 1 176 ? 9.728 -8.047 -31.364 1.00 87.88 176 VAL A CA 1
ATOM 1389 C C . VAL A 1 176 ? 9.927 -7.207 -32.620 1.00 87.88 176 VAL A C 1
ATOM 1391 O O . VAL A 1 176 ? 10.993 -7.239 -33.234 1.00 87.88 176 VAL A O 1
ATOM 1394 N N . THR A 1 177 ? 8.917 -6.419 -32.976 1.00 89.75 177 THR A N 1
ATOM 1395 C CA . THR A 1 177 ? 8.973 -5.481 -34.104 1.00 89.75 177 THR A CA 1
ATOM 1396 C C . THR A 1 177 ? 9.275 -4.073 -33.600 1.00 89.75 177 THR A C 1
ATOM 1398 O O . THR A 1 177 ? 8.568 -3.553 -32.736 1.00 89.75 177 THR A O 1
ATOM 1401 N N . LEU A 1 178 ? 10.318 -3.430 -34.125 1.00 89.88 178 LEU A N 1
ATOM 1402 C CA . LEU A 1 178 ? 10.617 -2.035 -33.796 1.00 89.88 178 LEU A CA 1
ATOM 1403 C C . LEU A 1 178 ? 9.647 -1.112 -34.542 1.00 89.88 178 LEU A C 1
ATOM 1405 O O . LEU A 1 178 ? 9.458 -1.259 -35.749 1.00 89.88 178 LEU A O 1
ATOM 1409 N N . ARG A 1 179 ? 9.042 -0.137 -33.854 1.00 85.56 179 ARG A N 1
ATOM 1410 C CA . ARG A 1 179 ? 8.213 0.864 -34.540 1.00 85.56 179 ARG A CA 1
ATOM 1411 C C . ARG A 1 179 ? 9.052 1.733 -35.492 1.00 85.56 179 ARG A C 1
ATOM 1413 O O . ARG A 1 179 ? 10.212 2.012 -35.179 1.00 85.56 179 ARG A O 1
ATOM 1420 N N . PRO A 1 180 ? 8.478 2.206 -36.619 1.00 80.25 180 PRO A N 1
ATOM 1421 C CA . PRO A 1 180 ? 9.235 2.909 -37.661 1.00 80.25 180 PRO A CA 1
ATOM 1422 C C . PRO A 1 180 ? 9.949 4.174 -37.175 1.00 80.25 180 PRO A C 1
ATOM 1424 O O . PRO A 1 180 ? 11.031 4.504 -37.661 1.00 80.25 180 PRO A O 1
ATOM 1427 N N . GLU A 1 181 ? 9.368 4.856 -36.189 1.00 75.50 181 GLU A N 1
ATOM 1428 C CA . GLU A 1 181 ? 9.846 6.140 -35.691 1.00 75.50 181 GLU A CA 1
ATOM 1429 C C . GLU A 1 181 ? 10.060 6.124 -34.175 1.00 75.50 181 GLU A C 1
ATOM 1431 O O . GLU A 1 181 ? 9.362 5.437 -33.424 1.00 75.50 181 GLU A O 1
ATOM 1436 N N . ALA A 1 182 ? 11.034 6.919 -33.733 1.00 76.81 182 ALA A N 1
ATOM 1437 C CA . ALA A 1 182 ? 11.176 7.295 -32.334 1.00 76.81 182 ALA A CA 1
ATOM 1438 C C . ALA A 1 182 ? 10.169 8.402 -32.002 1.00 76.81 182 ALA A C 1
ATOM 1440 O O . ALA A 1 182 ? 10.011 9.344 -32.778 1.00 76.81 182 ALA A O 1
ATOM 1441 N N . PHE A 1 183 ? 9.544 8.341 -30.826 1.00 67.69 183 PHE A N 1
ATOM 1442 C CA . PHE A 1 183 ? 8.497 9.300 -30.443 1.00 67.69 183 PHE A CA 1
ATOM 1443 C C . PHE A 1 183 ? 9.045 10.685 -30.066 1.00 67.69 183 PHE A C 1
ATOM 1445 O O . PHE A 1 183 ? 8.290 11.652 -30.046 1.00 67.69 183 PHE A O 1
ATOM 1452 N N . GLY A 1 184 ? 10.354 10.813 -29.813 1.00 55.31 184 GLY A N 1
ATOM 1453 C CA . GLY A 1 184 ? 10.994 12.114 -29.601 1.00 55.31 184 GLY A CA 1
ATOM 1454 C C . GLY A 1 184 ? 10.466 12.855 -28.371 1.00 55.31 184 GLY A C 1
ATOM 1455 O O . GLY A 1 184 ? 10.225 14.058 -28.435 1.00 55.31 184 GLY A O 1
ATOM 1456 N N . GLY A 1 185 ? 10.264 12.137 -27.268 1.00 53.56 185 GLY A N 1
ATOM 1457 C CA . GLY A 1 185 ? 9.725 12.674 -26.024 1.00 53.56 185 GLY A CA 1
ATOM 1458 C C . GLY A 1 185 ? 9.381 11.572 -25.024 1.00 53.56 185 GLY A C 1
ATOM 1459 O O . GLY A 1 185 ? 9.541 10.388 -25.307 1.00 53.56 185 GLY A O 1
ATOM 1460 N N . TRP A 1 186 ? 8.906 11.973 -23.847 1.00 52.06 186 TRP A N 1
ATOM 1461 C CA . TRP A 1 186 ? 8.713 11.098 -22.681 1.00 52.06 186 TRP A CA 1
ATOM 1462 C C . TRP A 1 186 ? 7.388 10.328 -22.654 1.00 52.06 186 TRP A C 1
ATOM 1464 O O . TRP A 1 186 ? 7.213 9.449 -21.819 1.00 52.06 186 TRP A O 1
ATOM 1474 N N . MET A 1 187 ? 6.428 10.676 -23.515 1.00 52.59 187 MET A N 1
ATOM 1475 C CA . MET A 1 187 ? 5.042 10.221 -23.382 1.00 52.59 187 MET A CA 1
ATOM 1476 C C . MET A 1 187 ? 4.571 9.520 -24.658 1.00 52.59 187 MET A C 1
ATOM 1478 O O . MET A 1 187 ? 4.773 10.065 -25.748 1.00 52.59 187 MET A O 1
ATOM 1482 N N . PRO A 1 188 ? 3.914 8.350 -24.555 1.00 46.56 188 PRO A N 1
ATOM 1483 C CA . PRO A 1 188 ? 3.208 7.781 -25.689 1.00 46.56 188 PRO A CA 1
ATOM 1484 C C . PRO A 1 188 ? 2.096 8.745 -26.119 1.00 46.56 188 PRO A C 1
ATOM 1486 O O . PRO A 1 188 ? 1.213 9.105 -25.338 1.00 46.56 188 PRO A O 1
ATOM 1489 N N . ILE A 1 189 ? 2.176 9.192 -27.368 1.00 49.16 189 ILE A N 1
ATOM 1490 C CA . ILE A 1 189 ? 1.101 9.920 -28.033 1.00 49.16 189 ILE A CA 1
ATOM 1491 C C . ILE A 1 189 ? 0.164 8.854 -28.588 1.00 49.16 189 ILE A C 1
ATOM 1493 O O . ILE A 1 189 ? 0.592 8.038 -29.406 1.00 49.16 189 ILE A O 1
ATOM 1497 N N . ASP A 1 190 ? -1.083 8.845 -28.127 1.00 47.19 190 ASP A N 1
ATOM 1498 C CA . ASP A 1 190 ? -2.119 8.029 -28.748 1.00 47.19 190 ASP A CA 1
ATOM 1499 C C . ASP A 1 190 ? -2.639 8.798 -29.960 1.00 47.19 190 ASP A C 1
ATOM 1501 O O . ASP A 1 190 ? -3.071 9.947 -29.832 1.00 47.19 190 ASP A O 1
ATOM 1505 N N . VAL A 1 191 ? -2.500 8.218 -31.147 1.00 45.34 191 VAL A N 1
ATOM 1506 C CA . VAL A 1 191 ? -2.979 8.827 -32.387 1.00 45.34 191 VAL A CA 1
ATOM 1507 C C . VAL A 1 191 ? -4.185 8.024 -32.817 1.00 45.34 191 VAL A C 1
ATOM 1509 O O . VAL A 1 191 ? -4.050 6.901 -33.300 1.00 45.34 191 VAL A O 1
ATOM 1512 N N . ASP A 1 192 ? -5.361 8.611 -32.641 1.00 46.06 192 ASP A N 1
ATOM 1513 C CA . ASP A 1 192 ? -6.567 8.078 -33.250 1.00 46.06 192 ASP A CA 1
ATOM 1514 C C . ASP A 1 192 ? -6.425 8.246 -34.770 1.00 46.06 192 ASP A C 1
ATOM 1516 O O . ASP A 1 192 ? -6.311 9.360 -35.288 1.00 46.06 192 ASP A O 1
ATOM 1520 N N . TRP A 1 193 ? -6.339 7.126 -35.484 1.00 43.78 193 TRP A N 1
ATOM 1521 C CA . TRP A 1 193 ? -6.081 7.101 -36.921 1.00 43.78 193 TRP A CA 1
ATOM 1522 C C . TRP A 1 193 ? -7.345 7.363 -37.753 1.00 43.78 193 TRP A C 1
ATOM 1524 O O . TRP A 1 193 ? -7.215 7.744 -38.919 1.00 43.78 193 TRP A O 1
ATOM 1534 N N . GLU A 1 194 ? -8.536 7.231 -37.158 1.00 43.50 194 GLU A N 1
ATOM 1535 C CA . GLU A 1 194 ? -9.815 7.581 -37.785 1.00 43.50 194 GLU A CA 1
ATOM 1536 C C . GLU A 1 194 ? -10.065 9.090 -37.691 1.00 43.50 194 GLU A C 1
ATOM 1538 O O . GLU A 1 194 ? -10.472 9.719 -38.670 1.00 43.50 194 GLU A O 1
ATOM 1543 N N . THR A 1 195 ? -9.745 9.704 -36.549 1.00 46.59 195 THR A N 1
ATOM 1544 C CA . THR A 1 195 ? -9.965 11.147 -36.325 1.00 46.59 195 THR A CA 1
ATOM 1545 C C . THR A 1 195 ? -8.718 12.013 -36.554 1.00 46.59 195 THR A C 1
ATOM 1547 O O . THR A 1 195 ? -8.809 13.243 -36.569 1.00 46.59 195 THR A O 1
ATOM 1550 N N . ARG A 1 196 ? -7.543 11.399 -36.768 1.00 42.25 196 ARG A N 1
ATOM 1551 C CA . ARG A 1 196 ? -6.217 12.049 -36.882 1.00 42.25 196 ARG A CA 1
ATOM 1552 C C . ARG A 1 196 ? -5.873 12.973 -35.708 1.00 42.25 196 ARG A C 1
ATOM 1554 O O . ARG A 1 196 ? -5.062 13.892 -35.857 1.00 42.25 196 ARG A O 1
ATOM 1561 N N . THR A 1 197 ? -6.452 12.743 -34.532 1.00 41.75 197 THR A N 1
ATOM 1562 C CA . THR A 1 197 ? -6.093 13.484 -33.318 1.00 41.75 197 THR A CA 1
ATOM 1563 C C . THR A 1 197 ? -5.006 12.770 -32.527 1.00 41.75 197 THR A C 1
ATOM 1565 O O . THR A 1 197 ? -5.116 11.595 -32.196 1.00 41.75 197 THR A O 1
ATOM 1568 N N . ALA A 1 198 ? -3.955 13.521 -32.198 1.00 41.91 198 ALA A N 1
ATOM 1569 C CA . ALA A 1 198 ? -2.893 13.112 -31.292 1.00 41.91 198 ALA A CA 1
ATOM 1570 C C . ALA A 1 198 ? -3.246 13.533 -29.857 1.00 41.91 198 ALA A C 1
ATOM 1572 O O . ALA A 1 198 ? -3.305 14.729 -29.554 1.00 41.91 198 ALA A O 1
ATOM 1573 N N . CYS A 1 199 ? -3.453 12.565 -28.968 1.00 52.50 199 CYS A N 1
ATOM 1574 C CA . CYS A 1 199 ? -3.619 12.792 -27.541 1.00 52.50 199 CYS A CA 1
ATOM 1575 C C . CYS A 1 199 ? -2.317 12.450 -26.815 1.00 52.50 199 CYS A C 1
ATOM 1577 O O . CYS A 1 199 ? -1.823 11.325 -26.872 1.00 52.50 199 CYS A O 1
ATOM 1579 N N . ILE A 1 200 ? -1.761 13.414 -26.083 1.00 46.22 200 ILE A N 1
ATOM 1580 C CA . ILE A 1 200 ? -0.707 13.116 -25.112 1.00 46.22 200 ILE A CA 1
ATOM 1581 C C . ILE A 1 200 ? -1.389 12.367 -23.967 1.00 46.22 200 ILE A C 1
ATOM 1583 O O . ILE A 1 200 ? -2.092 12.985 -23.163 1.00 46.22 200 ILE A O 1
ATOM 1587 N N . LYS A 1 201 ? -1.219 11.043 -23.898 1.00 48.28 201 LYS A N 1
ATOM 1588 C CA . LYS A 1 201 ? -1.695 10.272 -22.749 1.00 48.28 201 LYS A CA 1
ATOM 1589 C C . LYS A 1 201 ? -0.915 10.751 -21.530 1.00 48.28 201 LYS A C 1
ATOM 1591 O O . LYS A 1 201 ? 0.305 10.865 -21.609 1.00 48.28 201 LYS A O 1
ATOM 1596 N N . ALA A 1 202 ? -1.595 11.065 -20.426 1.00 46.75 202 ALA A N 1
ATOM 1597 C CA . ALA A 1 202 ? -0.915 11.325 -19.161 1.00 46.75 202 ALA A CA 1
ATOM 1598 C C . ALA A 1 202 ? -0.021 10.113 -18.853 1.00 46.75 202 ALA A C 1
ATOM 1600 O O . ALA A 1 202 ? -0.496 8.982 -18.785 1.00 46.75 202 ALA A O 1
ATOM 1601 N N . PHE A 1 203 ? 1.283 10.336 -18.767 1.00 47.47 203 PHE A N 1
ATOM 1602 C CA . PHE A 1 203 ? 2.260 9.298 -18.507 1.00 47.47 203 PHE A CA 1
ATOM 1603 C C . PHE A 1 203 ? 2.155 9.012 -17.019 1.00 47.47 203 PHE A C 1
ATOM 1605 O O . PHE A 1 203 ? 2.562 9.826 -16.191 1.00 47.47 203 PHE A O 1
ATOM 1612 N N . SER A 1 204 ? 1.498 7.903 -16.697 1.00 55.81 204 SER A N 1
ATOM 1613 C CA . SER A 1 204 ? 1.392 7.395 -15.338 1.00 55.81 204 SER A CA 1
ATOM 1614 C C . SER A 1 204 ? 2.557 6.440 -15.133 1.00 55.81 204 SER A C 1
ATOM 1616 O O . SER A 1 204 ? 2.457 5.267 -15.482 1.00 55.81 204 SER A O 1
ATOM 1618 N N . MET A 1 205 ? 3.693 6.946 -14.646 1.00 60.03 205 MET A N 1
ATOM 1619 C CA . MET A 1 205 ? 4.766 6.064 -14.184 1.00 60.03 205 MET A CA 1
ATOM 1620 C C . MET A 1 205 ? 4.273 5.330 -12.962 1.00 60.03 205 MET A C 1
ATOM 1622 O O . MET A 1 205 ? 4.173 5.919 -11.887 1.00 60.03 205 MET A O 1
ATOM 1626 N N . ARG A 1 206 ? 3.960 4.051 -13.153 1.00 69.38 206 ARG A N 1
ATOM 1627 C CA . ARG A 1 206 ? 3.510 3.229 -12.044 1.00 69.38 206 ARG A CA 1
ATOM 1628 C C . ARG A 1 206 ? 4.703 2.846 -11.203 1.00 69.38 206 ARG A C 1
ATOM 1630 O O . ARG A 1 206 ? 5.742 2.474 -11.749 1.00 69.38 206 ARG A O 1
ATOM 1637 N N . TRP A 1 207 ? 4.575 2.902 -9.887 1.00 71.94 207 TRP A N 1
ATOM 1638 C CA . TRP A 1 207 ? 5.634 2.354 -9.053 1.00 71.94 207 TRP A CA 1
ATOM 1639 C C . TRP A 1 207 ? 5.489 0.831 -8.962 1.00 71.94 207 TRP A C 1
ATOM 1641 O O . TRP A 1 207 ? 4.417 0.351 -8.586 1.00 71.94 207 TRP A O 1
ATOM 1651 N N . PRO A 1 208 ? 6.516 0.038 -9.316 1.00 72.19 208 PRO A N 1
ATOM 1652 C CA . PRO A 1 208 ? 6.436 -1.405 -9.156 1.00 72.19 208 PRO A CA 1
ATOM 1653 C C . PRO A 1 208 ? 6.387 -1.754 -7.659 1.00 72.19 208 PRO A C 1
ATOM 1655 O O . PRO A 1 208 ? 7.055 -1.099 -6.856 1.00 72.19 208 PRO A O 1
ATOM 1658 N N . PRO A 1 209 ? 5.638 -2.795 -7.258 1.00 73.38 209 PRO A N 1
ATOM 1659 C CA . PRO A 1 209 ? 5.611 -3.218 -5.865 1.00 73.38 209 PRO A CA 1
ATOM 1660 C C . PRO A 1 209 ? 7.023 -3.559 -5.383 1.00 73.38 209 PRO A C 1
ATOM 1662 O O . PRO A 1 209 ? 7.854 -4.063 -6.141 1.00 73.38 209 PRO A O 1
ATOM 1665 N N . THR A 1 210 ? 7.283 -3.310 -4.106 1.00 77.06 210 THR A N 1
ATOM 1666 C CA . THR A 1 210 ? 8.541 -3.661 -3.443 1.00 77.06 210 THR A CA 1
ATOM 1667 C C . THR A 1 210 ? 8.246 -4.513 -2.226 1.00 77.06 210 THR A C 1
ATOM 1669 O O . THR A 1 210 ? 7.286 -4.240 -1.504 1.00 77.06 210 THR A O 1
ATOM 1672 N N . TYR A 1 211 ? 9.099 -5.491 -1.961 1.00 79.06 211 TYR A N 1
ATOM 1673 C CA . TYR A 1 211 ? 9.008 -6.327 -0.773 1.00 79.06 211 TYR A CA 1
ATOM 1674 C C . TYR A 1 211 ? 10.352 -6.380 -0.059 1.00 79.06 211 TYR A C 1
ATOM 1676 O O . TYR A 1 211 ? 11.358 -5.888 -0.563 1.00 79.06 211 TYR A O 1
ATOM 1684 N N . TYR A 1 212 ? 10.373 -6.992 1.118 1.00 78.56 212 TYR A N 1
ATOM 1685 C CA . TYR A 1 212 ? 11.566 -7.085 1.944 1.00 78.56 212 TYR A CA 1
ATOM 1686 C C . TYR A 1 212 ? 12.031 -8.533 2.042 1.00 78.56 212 TYR A C 1
ATOM 1688 O O . TYR A 1 212 ? 11.223 -9.458 2.159 1.00 78.56 212 TYR A O 1
ATOM 1696 N N . CYS A 1 213 ? 13.348 -8.720 2.041 1.00 80.56 213 CYS A N 1
ATOM 1697 C CA . CYS A 1 213 ? 13.948 -9.985 2.428 1.00 80.56 213 CYS A CA 1
ATOM 1698 C C . CYS A 1 213 ? 13.642 -10.260 3.906 1.00 80.56 213 CYS A C 1
ATOM 1700 O O . CYS A 1 213 ? 13.887 -9.420 4.769 1.00 80.56 213 CYS A O 1
ATOM 1702 N N . HIS A 1 214 ? 13.144 -11.448 4.225 1.00 80.62 214 HIS A N 1
ATOM 1703 C CA . HIS A 1 214 ? 12.792 -11.812 5.593 1.00 80.62 214 HIS A CA 1
ATOM 1704 C C . HIS A 1 214 ? 14.003 -11.845 6.532 1.00 80.62 214 HIS A C 1
ATOM 1706 O O . HIS A 1 214 ? 13.863 -11.485 7.701 1.00 80.62 214 HIS A O 1
ATOM 1712 N N . ALA A 1 215 ? 15.173 -12.233 6.014 1.00 77.62 215 ALA A N 1
ATOM 1713 C CA . ALA A 1 215 ? 16.403 -12.373 6.786 1.00 77.62 215 ALA A CA 1
ATOM 1714 C C . ALA A 1 215 ? 17.162 -11.047 6.936 1.00 77.62 215 ALA A C 1
ATOM 1716 O O . ALA A 1 215 ? 17.285 -10.534 8.040 1.00 77.62 215 ALA A O 1
ATOM 1717 N N . CYS A 1 216 ? 17.637 -10.461 5.832 1.00 73.81 216 CYS A N 1
ATOM 1718 C CA . CYS A 1 216 ? 18.462 -9.249 5.879 1.00 73.81 216 CYS A CA 1
ATOM 1719 C C . CYS A 1 216 ? 17.655 -7.942 5.873 1.00 73.81 216 CYS A C 1
ATOM 1721 O O . CYS A 1 216 ? 18.245 -6.867 5.895 1.00 73.81 216 CYS A O 1
ATOM 1723 N N . LYS A 1 217 ? 16.318 -8.017 5.783 1.00 74.44 217 LYS A N 1
ATOM 1724 C CA . LYS A 1 217 ? 15.390 -6.870 5.716 1.00 74.44 217 LYS A CA 1
ATOM 1725 C C . LYS A 1 217 ? 15.610 -5.909 4.543 1.00 74.44 217 LYS A C 1
ATOM 1727 O O . LYS A 1 217 ? 14.897 -4.917 4.441 1.00 74.44 217 LYS A O 1
ATOM 1732 N N . LYS A 1 218 ? 16.520 -6.223 3.617 1.00 76.75 218 LYS A N 1
ATOM 1733 C CA . LYS A 1 218 ? 16.755 -5.448 2.396 1.00 76.75 218 LYS A CA 1
ATOM 1734 C C . LYS A 1 218 ? 15.487 -5.391 1.544 1.00 76.75 218 LYS A C 1
ATOM 1736 O O . LYS A 1 218 ? 14.901 -6.434 1.242 1.00 76.75 218 LYS A O 1
ATOM 1741 N N . GLN A 1 219 ? 15.082 -4.185 1.158 1.00 77.31 219 GLN A N 1
ATOM 1742 C CA . GLN A 1 219 ? 13.968 -3.965 0.243 1.00 77.31 219 GLN A CA 1
ATOM 1743 C C . GLN A 1 219 ? 14.413 -4.266 -1.192 1.00 77.31 219 GLN A C 1
ATOM 1745 O O . GLN A 1 219 ? 15.534 -3.961 -1.591 1.00 77.31 219 GLN A O 1
ATOM 1750 N N . SER A 1 220 ? 13.556 -4.906 -1.975 1.00 82.31 220 SER A N 1
ATOM 1751 C CA . SER A 1 220 ? 13.862 -5.265 -3.352 1.00 82.31 220 SER A CA 1
ATOM 1752 C C . SER A 1 220 ? 12.590 -5.423 -4.181 1.00 82.31 220 SER A C 1
ATOM 1754 O O . SER A 1 220 ? 11.475 -5.514 -3.655 1.00 82.31 220 SER A O 1
ATOM 1756 N N . PHE A 1 221 ? 12.756 -5.453 -5.500 1.00 84.38 221 PHE A N 1
ATOM 1757 C CA . PHE A 1 221 ? 11.665 -5.770 -6.408 1.00 84.38 221 PHE A CA 1
ATOM 1758 C C . PHE A 1 221 ? 11.323 -7.262 -6.316 1.00 84.38 221 PHE A C 1
ATOM 1760 O O . PHE A 1 221 ? 12.232 -8.084 -6.193 1.00 84.38 221 PHE A O 1
ATOM 1767 N N . PRO A 1 222 ? 10.043 -7.649 -6.426 1.00 84.19 222 PRO A N 1
ATOM 1768 C CA . PRO A 1 222 ? 9.625 -9.046 -6.322 1.00 84.19 222 PRO A CA 1
ATOM 1769 C C . PRO A 1 222 ? 10.326 -9.983 -7.315 1.00 84.19 222 PRO A C 1
ATOM 1771 O O . PRO A 1 222 ? 10.601 -11.121 -6.964 1.00 84.19 222 PRO A O 1
ATOM 1774 N N . SER A 1 223 ? 10.707 -9.511 -8.506 1.00 84.00 223 SER A N 1
ATOM 1775 C CA . SER A 1 223 ? 11.534 -10.285 -9.459 1.00 84.00 223 SER A CA 1
ATOM 1776 C C . SER A 1 223 ? 12.914 -10.706 -8.938 1.00 84.00 223 SER A C 1
ATOM 1778 O O . SER A 1 223 ? 13.490 -11.669 -9.437 1.00 84.00 223 SER A O 1
ATOM 1780 N N . GLN A 1 224 ? 13.460 -9.990 -7.957 1.00 84.44 224 GLN A N 1
ATOM 1781 C CA . GLN A 1 224 ? 14.764 -10.266 -7.345 1.00 84.44 224 GLN A CA 1
ATOM 1782 C C . GLN A 1 224 ? 14.631 -11.058 -6.039 1.00 84.44 224 GLN A C 1
ATOM 1784 O O . GLN A 1 224 ? 15.624 -11.314 -5.359 1.00 84.44 224 GLN A O 1
ATOM 1789 N N . LEU A 1 225 ? 13.406 -11.428 -5.671 1.00 86.69 225 LEU A N 1
ATOM 1790 C CA . LEU A 1 225 ? 13.105 -12.131 -4.442 1.00 86.69 225 LEU A CA 1
ATOM 1791 C C . LEU A 1 225 ? 12.583 -13.532 -4.751 1.00 86.69 225 LEU A C 1
ATOM 1793 O O . LEU A 1 225 ? 11.730 -13.733 -5.612 1.00 86.69 225 LEU A O 1
ATOM 1797 N N . LYS A 1 226 ? 13.077 -14.513 -4.003 1.00 87.31 226 LYS A N 1
ATOM 1798 C CA . LYS A 1 226 ? 12.620 -15.897 -4.061 1.00 87.31 226 LYS A CA 1
ATOM 1799 C C . LYS A 1 226 ? 11.690 -16.170 -2.880 1.00 87.31 226 LYS A C 1
ATOM 1801 O O . LYS A 1 226 ? 12.079 -15.899 -1.740 1.00 87.31 226 LYS A O 1
ATOM 1806 N N . PRO A 1 227 ? 10.479 -16.703 -3.105 1.00 88.44 227 PRO A N 1
ATOM 1807 C CA . PRO A 1 227 ? 9.620 -17.117 -2.008 1.00 88.44 227 PRO A CA 1
ATOM 1808 C C . PRO A 1 227 ? 10.204 -18.328 -1.284 1.00 88.44 227 PRO A C 1
ATOM 1810 O O . PRO A 1 227 ? 10.872 -19.171 -1.883 1.00 88.44 227 PRO A O 1
ATOM 1813 N N . CYS A 1 228 ? 9.913 -18.437 0.012 1.00 86.12 228 CYS A N 1
ATOM 1814 C CA . CYS A 1 228 ? 10.213 -19.637 0.782 1.00 86.12 228 CYS A CA 1
ATOM 1815 C C . CYS A 1 228 ? 9.585 -20.866 0.099 1.00 86.12 228 CYS A C 1
ATOM 1817 O O . CYS A 1 228 ? 8.379 -20.845 -0.166 1.00 86.12 228 CYS A O 1
ATOM 1819 N N . PRO A 1 229 ? 10.346 -21.949 -0.145 1.00 82.25 229 PRO A N 1
ATOM 1820 C CA . PRO A 1 229 ? 9.822 -23.131 -0.829 1.00 82.25 229 PRO A CA 1
ATOM 1821 C C . PRO A 1 229 ? 8.722 -23.850 -0.034 1.00 82.25 229 PRO A C 1
ATOM 1823 O O . PRO A 1 229 ? 7.886 -24.515 -0.638 1.00 82.25 229 PRO A O 1
ATOM 1826 N N . GLY A 1 230 ? 8.708 -23.697 1.297 1.00 84.62 230 GLY A N 1
ATOM 1827 C CA . GLY A 1 230 ? 7.666 -24.226 2.179 1.00 84.62 230 GLY A CA 1
ATOM 1828 C C . GLY A 1 230 ? 6.428 -23.331 2.201 1.00 84.62 230 GLY A C 1
ATOM 1829 O O . GLY A 1 230 ? 5.485 -23.539 1.443 1.00 84.62 230 GLY A O 1
ATOM 1830 N N . CYS A 1 231 ? 6.432 -22.311 3.063 1.00 85.19 231 CYS A N 1
ATOM 1831 C CA . CYS A 1 231 ? 5.233 -21.513 3.323 1.00 85.19 231 CYS A CA 1
ATOM 1832 C C . CYS A 1 231 ? 4.849 -20.539 2.210 1.00 85.19 231 CYS A C 1
ATOM 1834 O O . CYS A 1 231 ? 3.720 -20.060 2.205 1.00 85.19 231 CYS A O 1
ATOM 1836 N N . ARG A 1 232 ? 5.780 -20.175 1.315 1.00 86.88 232 ARG A N 1
ATOM 1837 C CA . ARG A 1 232 ? 5.632 -19.116 0.293 1.00 86.88 232 ARG A CA 1
ATOM 1838 C C . ARG A 1 232 ? 5.249 -17.720 0.817 1.00 86.88 232 ARG A C 1
ATOM 1840 O O . ARG A 1 232 ? 5.135 -16.800 0.018 1.00 86.88 232 ARG A O 1
ATOM 1847 N N . ALA A 1 233 ? 5.089 -17.548 2.130 1.00 84.06 233 ALA A N 1
ATOM 1848 C CA . ALA A 1 233 ? 4.693 -16.291 2.763 1.00 84.06 233 ALA A CA 1
ATOM 1849 C C . ALA A 1 233 ? 5.847 -15.284 2.856 1.00 84.06 233 ALA A C 1
ATOM 1851 O O . ALA A 1 233 ? 5.638 -14.079 2.764 1.00 84.06 233 ALA A O 1
ATOM 1852 N N . VAL A 1 234 ? 7.071 -15.776 3.062 1.00 85.44 234 VAL A N 1
ATOM 1853 C CA . VAL A 1 234 ? 8.268 -14.943 3.232 1.00 85.44 234 VAL A CA 1
ATOM 1854 C C . VAL A 1 234 ? 9.164 -15.005 2.002 1.00 85.44 234 VAL A C 1
ATOM 1856 O O . VAL A 1 234 ? 9.189 -16.012 1.292 1.00 85.44 234 VAL A O 1
ATOM 1859 N N . LEU A 1 235 ? 9.907 -13.926 1.765 1.00 86.81 235 LEU A N 1
ATOM 1860 C CA . LEU A 1 235 ? 10.726 -13.714 0.575 1.00 86.81 235 LEU A CA 1
ATOM 1861 C C . LEU A 1 235 ? 12.210 -13.562 0.943 1.00 86.81 235 LEU A C 1
ATOM 1863 O O . LEU A 1 235 ? 12.530 -13.030 2.006 1.00 86.81 235 LEU A O 1
ATOM 1867 N N . PHE A 1 236 ? 13.118 -13.984 0.063 1.00 86.38 236 PHE A N 1
ATOM 1868 C CA . PHE A 1 236 ? 14.571 -13.905 0.258 1.00 86.38 236 PHE A CA 1
ATOM 1869 C C . PHE A 1 236 ? 15.276 -13.331 -0.973 1.00 86.38 236 PHE A C 1
ATOM 1871 O O . PHE A 1 236 ? 14.904 -13.655 -2.094 1.00 86.38 236 PHE A O 1
ATOM 1878 N N . CYS A 1 237 ? 16.309 -12.503 -0.788 1.00 85.50 237 CYS A N 1
ATOM 1879 C CA . CYS A 1 237 ? 17.021 -11.857 -1.904 1.00 85.50 237 CYS A CA 1
ATOM 1880 C C . CYS A 1 237 ? 18.208 -12.648 -2.476 1.00 85.50 237 CYS A C 1
ATOM 1882 O O . CYS A 1 237 ? 18.769 -12.255 -3.493 1.00 85.50 237 CYS A O 1
ATOM 1884 N N . SER A 1 238 ? 18.623 -13.738 -1.836 1.00 83.06 238 SER A N 1
ATOM 1885 C CA . SER A 1 238 ? 19.676 -14.639 -2.321 1.00 83.06 238 SER A CA 1
ATOM 1886 C C . SER A 1 238 ? 19.464 -16.031 -1.736 1.00 83.06 238 SER A C 1
ATOM 1888 O O . SER A 1 238 ? 18.622 -16.178 -0.860 1.00 83.06 238 SER A O 1
ATOM 1890 N N . ASP A 1 239 ? 20.220 -17.036 -2.182 1.00 79.44 239 ASP A N 1
ATOM 1891 C CA . ASP A 1 239 ? 20.198 -18.382 -1.580 1.00 79.44 239 ASP A CA 1
ATOM 1892 C C . ASP A 1 239 ? 20.990 -18.454 -0.256 1.00 79.44 239 ASP A C 1
ATOM 1894 O O . ASP A 1 239 ? 20.859 -19.413 0.499 1.00 79.44 239 ASP A O 1
ATOM 1898 N N . GLU A 1 240 ? 21.731 -17.389 0.071 1.00 75.81 240 GLU A N 1
ATOM 1899 C CA . GLU A 1 240 ? 22.470 -17.208 1.330 1.00 75.81 240 GLU A CA 1
ATOM 1900 C C . GLU A 1 240 ? 21.642 -16.516 2.427 1.00 75.81 240 GLU A C 1
ATOM 1902 O O . GLU A 1 240 ? 21.943 -16.620 3.611 1.00 75.81 240 GLU A O 1
ATOM 1907 N N . CYS A 1 241 ? 20.590 -15.786 2.049 1.00 76.06 241 CYS A N 1
ATOM 1908 C CA . CYS A 1 241 ? 19.658 -15.188 3.004 1.00 76.06 241 CYS A CA 1
ATOM 1909 C C . CYS A 1 241 ? 18.713 -16.200 3.677 1.00 76.06 241 CYS A C 1
ATOM 1911 O O . CYS A 1 241 ? 18.323 -15.961 4.822 1.00 76.06 241 CYS A O 1
ATOM 1913 N N . PRO A 1 242 ? 18.290 -17.303 3.026 1.00 66.94 242 PRO A N 1
ATOM 1914 C CA . PRO A 1 242 ? 17.617 -18.391 3.687 1.00 66.94 242 PRO A CA 1
ATOM 1915 C C . PRO A 1 242 ? 18.431 -18.854 4.895 1.00 66.94 242 PRO A C 1
ATOM 1917 O O . PRO A 1 242 ? 19.644 -19.048 4.796 1.00 66.94 242 PRO A O 1
ATOM 1920 N N . PRO A 1 243 ? 17.773 -19.078 6.039 1.00 55.06 243 PRO A N 1
ATOM 1921 C CA . PRO A 1 243 ? 18.451 -19.390 7.294 1.00 55.06 243 PRO A CA 1
ATOM 1922 C C . PRO A 1 243 ? 19.313 -20.668 7.261 1.00 55.06 243 PRO A C 1
ATOM 1924 O O . PRO A 1 243 ? 20.101 -20.873 8.176 1.00 55.06 243 PRO A O 1
ATOM 1927 N N . SER A 1 244 ? 19.233 -21.497 6.212 1.00 50.41 244 SER A N 1
ATOM 1928 C CA . SER A 1 244 ? 20.119 -22.650 5.997 1.00 50.41 244 SER A CA 1
ATOM 1929 C C . SER A 1 244 ? 21.590 -22.290 5.741 1.00 50.41 244 SER A C 1
ATOM 1931 O O . SER A 1 244 ? 22.437 -23.174 5.828 1.00 50.41 244 SER A O 1
ATOM 1933 N N . ALA A 1 245 ? 21.914 -21.033 5.418 1.00 44.53 245 ALA A N 1
ATOM 1934 C CA . ALA A 1 245 ? 23.273 -20.611 5.063 1.00 44.53 245 ALA A CA 1
ATOM 1935 C C . ALA A 1 245 ? 24.045 -19.887 6.190 1.00 44.53 245 ALA A C 1
ATOM 1937 O O . ALA A 1 245 ? 25.231 -19.600 6.025 1.00 44.53 245 ALA A O 1
ATOM 1938 N N . HIS A 1 246 ? 23.426 -19.615 7.350 1.00 46.50 246 HIS A N 1
ATOM 1939 C CA . HIS A 1 246 ? 24.084 -18.909 8.459 1.00 46.50 246 HIS A CA 1
ATOM 1940 C C . HIS A 1 246 ? 24.327 -19.798 9.697 1.00 46.50 246 HIS A C 1
ATOM 1942 O O . HIS A 1 246 ? 23.396 -20.048 10.465 1.00 46.50 246 HIS A O 1
ATOM 1948 N N . PRO A 1 247 ? 25.585 -20.202 9.975 1.00 41.69 247 PRO A N 1
ATOM 1949 C CA . PRO A 1 247 ? 25.926 -21.119 11.071 1.00 41.69 247 PRO A CA 1
ATOM 1950 C C . PRO A 1 247 ? 25.873 -20.518 12.493 1.00 41.69 247 PRO A C 1
ATOM 1952 O O . PRO A 1 247 ? 26.194 -21.217 13.448 1.00 41.69 247 PRO A O 1
ATOM 1955 N N . GLN A 1 248 ? 25.487 -19.247 12.677 1.00 45.75 248 GLN A N 1
ATOM 1956 C CA . GLN A 1 248 ? 25.585 -18.545 13.975 1.00 45.75 248 GLN A CA 1
ATOM 1957 C C . GLN A 1 248 ? 24.252 -18.159 14.637 1.00 45.75 248 GLN A C 1
ATOM 1959 O O . GLN A 1 248 ? 24.255 -17.485 15.664 1.00 45.75 248 GLN A O 1
ATOM 1964 N N . SER A 1 249 ? 23.105 -18.599 14.119 1.00 38.50 249 SER A N 1
ATOM 1965 C CA . SER A 1 249 ? 21.822 -18.373 14.801 1.00 38.50 249 SER A CA 1
ATOM 1966 C C . SER A 1 249 ? 21.362 -19.656 15.505 1.00 38.50 249 SER A C 1
ATOM 1968 O O . SER A 1 249 ? 21.215 -20.691 14.859 1.00 38.50 249 SER A O 1
ATOM 1970 N N . SER A 1 250 ? 21.055 -19.616 16.807 1.00 36.06 250 SER A N 1
ATOM 1971 C CA . SER A 1 250 ? 20.391 -20.711 17.555 1.00 36.06 250 SER A CA 1
ATOM 1972 C C . SER A 1 250 ? 18.872 -20.469 17.693 1.00 36.06 250 SER A C 1
ATOM 1974 O O . SER A 1 250 ? 18.423 -19.339 17.482 1.00 36.06 250 SER A O 1
ATOM 1976 N N . PRO A 1 251 ? 18.036 -21.457 18.068 1.00 46.72 251 PRO A N 1
ATOM 1977 C CA . PRO A 1 251 ? 17.904 -22.829 17.583 1.00 46.72 251 PRO A CA 1
ATOM 1978 C C . PRO A 1 251 ? 16.704 -23.003 16.615 1.00 46.72 251 PRO A C 1
ATOM 1980 O O . PRO A 1 251 ? 15.766 -22.204 16.569 1.00 46.72 251 PRO A O 1
ATOM 1983 N N . ASP A 1 252 ? 16.728 -24.099 15.857 1.00 48.91 252 ASP A N 1
ATOM 1984 C CA . ASP A 1 252 ? 15.871 -24.421 14.705 1.00 48.91 252 ASP A CA 1
ATOM 1985 C C . ASP A 1 252 ? 14.385 -24.723 14.991 1.00 48.91 252 ASP A C 1
ATOM 1987 O O . ASP A 1 252 ? 13.573 -24.796 14.067 1.00 48.91 252 ASP A O 1
ATOM 1991 N N . LEU A 1 253 ? 13.974 -24.824 16.260 1.00 42.72 253 LEU A N 1
ATOM 1992 C CA . LEU A 1 253 ? 12.613 -25.245 16.623 1.00 42.72 253 LEU A CA 1
ATOM 1993 C C . LEU A 1 253 ? 11.544 -24.162 16.387 1.00 42.72 253 LEU A C 1
ATOM 1995 O O . LEU A 1 253 ? 10.465 -24.448 15.871 1.00 42.72 253 LEU A O 1
ATOM 1999 N N . HIS A 1 254 ? 11.845 -22.895 16.697 1.00 48.56 254 HIS A N 1
ATOM 2000 C CA . HIS A 1 254 ? 10.913 -21.786 16.436 1.00 48.56 254 HIS A CA 1
ATOM 2001 C C . HIS A 1 254 ? 10.758 -21.529 14.918 1.00 48.56 254 HIS A C 1
ATOM 2003 O O . HIS A 1 254 ? 9.776 -20.930 14.472 1.00 48.56 254 HIS A O 1
ATOM 2009 N N . ARG A 1 255 ? 11.717 -22.001 14.110 1.00 56.12 255 ARG A N 1
ATOM 2010 C CA . ARG A 1 255 ? 11.855 -21.706 12.676 1.00 56.12 255 ARG A CA 1
ATOM 2011 C C . ARG A 1 255 ? 10.986 -22.613 11.811 1.00 56.12 255 ARG A C 1
ATOM 2013 O O . ARG A 1 255 ? 10.239 -22.093 10.984 1.00 56.12 255 ARG A O 1
ATOM 2020 N N . SER A 1 256 ? 11.018 -23.930 12.060 1.00 55.41 256 SER A N 1
ATOM 2021 C CA . SER A 1 256 ? 10.097 -24.890 11.420 1.00 55.41 256 SER A CA 1
ATOM 2022 C C . SER A 1 256 ? 8.652 -24.543 11.760 1.00 55.41 256 SER A C 1
ATOM 2024 O O . SER A 1 256 ? 7.826 -24.350 10.873 1.00 55.41 256 SER A O 1
ATOM 2026 N N . HIS A 1 257 ? 8.390 -24.285 13.044 1.00 59.81 257 HIS A N 1
ATOM 2027 C CA . HIS A 1 257 ? 7.058 -23.946 13.530 1.00 59.81 257 HIS A CA 1
ATOM 2028 C C . HIS A 1 257 ? 6.519 -22.619 12.957 1.00 59.81 257 HIS A C 1
ATOM 2030 O O . HIS A 1 257 ? 5.322 -22.484 12.714 1.00 59.81 257 HIS A O 1
ATOM 2036 N N . CYS A 1 258 ? 7.381 -21.624 12.699 1.00 73.50 258 CYS A N 1
ATOM 2037 C CA . CYS A 1 258 ? 6.965 -20.379 12.043 1.00 73.50 258 CYS A CA 1
ATOM 2038 C C . CYS A 1 258 ? 6.588 -20.614 10.573 1.00 73.50 258 CYS A C 1
ATOM 2040 O O . CYS A 1 258 ? 5.541 -20.148 10.128 1.00 73.50 258 CYS A O 1
ATOM 2042 N N . CYS A 1 259 ? 7.399 -21.379 9.833 1.00 79.81 259 CYS A N 1
ATOM 2043 C CA . CYS A 1 259 ? 7.101 -21.742 8.447 1.00 79.81 259 CYS A CA 1
ATOM 2044 C C . CYS A 1 259 ? 5.804 -22.566 8.350 1.00 79.81 259 CYS A C 1
ATOM 2046 O O . CYS A 1 259 ? 4.934 -22.257 7.537 1.00 79.81 259 CYS A O 1
ATOM 2048 N N . GLU A 1 260 ? 5.623 -23.559 9.221 1.00 83.00 260 GLU A N 1
ATOM 2049 C CA . GLU A 1 260 ? 4.403 -24.373 9.298 1.00 83.00 260 GLU A CA 1
ATOM 2050 C C . GLU A 1 260 ? 3.163 -23.512 9.576 1.00 83.00 260 GLU A C 1
ATOM 2052 O O . GLU A 1 260 ? 2.185 -23.579 8.831 1.00 83.00 260 GLU A O 1
ATOM 2057 N N . ARG A 1 261 ? 3.217 -22.616 10.572 1.00 82.19 261 ARG A N 1
ATOM 2058 C CA . ARG A 1 261 ? 2.109 -21.688 10.864 1.00 82.19 261 ARG A CA 1
ATOM 2059 C C . ARG A 1 261 ? 1.806 -20.747 9.706 1.00 82.19 261 ARG A C 1
ATOM 2061 O O . ARG A 1 261 ? 0.643 -20.562 9.363 1.00 82.19 261 ARG A O 1
ATOM 2068 N N . LEU A 1 262 ? 2.836 -20.167 9.092 1.00 85.19 262 LEU A N 1
ATOM 2069 C CA . LEU A 1 262 ? 2.666 -19.310 7.920 1.00 85.19 262 LEU A CA 1
ATOM 2070 C C . LEU A 1 262 ? 2.050 -20.084 6.753 1.00 85.19 262 LEU A C 1
ATOM 2072 O O . LEU A 1 262 ? 1.232 -19.527 6.034 1.00 85.19 262 LEU A O 1
ATOM 2076 N N . THR A 1 263 ? 2.380 -21.366 6.591 1.00 88.12 263 THR A N 1
ATOM 2077 C CA . THR A 1 263 ? 1.758 -22.230 5.577 1.00 88.12 263 THR A CA 1
ATOM 2078 C C . THR A 1 263 ? 0.253 -22.348 5.811 1.00 88.12 263 THR A C 1
ATOM 2080 O O . THR A 1 263 ? -0.520 -22.172 4.870 1.00 88.12 263 THR A O 1
ATOM 2083 N N . VAL A 1 264 ? -0.169 -22.558 7.063 1.00 87.62 264 VAL A N 1
ATOM 2084 C CA . VAL A 1 264 ? -1.594 -22.554 7.433 1.00 87.62 264 VAL A CA 1
ATOM 2085 C C . VAL A 1 264 ? -2.224 -21.194 7.126 1.00 87.62 264 VAL A C 1
ATOM 2087 O O . VAL A 1 264 ? -3.266 -21.127 6.485 1.00 87.62 264 VAL A O 1
ATOM 2090 N N . TYR A 1 265 ? -1.591 -20.079 7.491 1.00 85.69 265 TYR A N 1
ATOM 2091 C CA . TYR A 1 265 ? -2.146 -18.755 7.173 1.00 85.69 265 TYR A CA 1
ATOM 2092 C C . TYR A 1 265 ? -2.305 -18.542 5.663 1.00 85.69 265 TYR A C 1
ATOM 2094 O O . TYR A 1 265 ? -3.339 -18.050 5.211 1.00 85.69 265 TYR A O 1
ATOM 2102 N N . MET A 1 266 ? -1.329 -18.988 4.870 1.00 85.06 266 MET A N 1
ATOM 2103 C CA . MET A 1 266 ? -1.393 -18.904 3.412 1.00 85.06 266 MET A CA 1
ATOM 2104 C C . MET A 1 266 ? -2.507 -19.776 2.820 1.00 85.06 266 MET A C 1
ATOM 2106 O O . MET A 1 266 ? -3.119 -19.354 1.833 1.00 85.06 266 MET A O 1
ATOM 2110 N N . SER A 1 267 ? -2.850 -20.923 3.426 1.00 88.31 267 SER A N 1
ATOM 2111 C CA . SER A 1 267 ? -4.005 -21.725 2.981 1.00 88.31 267 SER A CA 1
ATOM 2112 C C . SER A 1 267 ? -5.351 -21.035 3.220 1.00 88.31 267 SER A C 1
ATOM 2114 O O . SER A 1 267 ? -6.324 -21.349 2.540 1.00 88.31 267 SER A O 1
ATOM 2116 N N . HIS A 1 268 ? -5.404 -20.055 4.127 1.00 85.06 268 HIS A N 1
ATOM 2117 C CA . HIS A 1 268 ? -6.589 -19.235 4.400 1.00 85.06 268 HIS A CA 1
ATOM 2118 C C . HIS A 1 268 ? -6.572 -17.870 3.689 1.00 85.06 268 HIS A C 1
ATOM 2120 O O . HIS A 1 268 ? -7.480 -17.067 3.889 1.00 85.06 268 HIS A O 1
ATOM 2126 N N . SER A 1 269 ? -5.597 -17.595 2.815 1.00 79.69 269 SER A N 1
ATOM 2127 C CA . SER A 1 269 ? -5.462 -16.293 2.131 1.00 79.69 269 SER A CA 1
ATOM 2128 C C . SER A 1 269 ? -6.721 -15.850 1.370 1.00 79.69 269 SER A C 1
ATOM 2130 O O . SER A 1 269 ? -7.077 -14.675 1.404 1.00 79.69 269 SER A O 1
ATOM 2132 N N . ALA A 1 270 ? -7.459 -16.780 0.755 1.00 80.38 270 ALA A N 1
ATOM 2133 C CA . ALA A 1 270 ? -8.725 -16.477 0.082 1.00 80.38 270 ALA A CA 1
ATOM 2134 C C . ALA A 1 270 ? -9.824 -15.986 1.045 1.00 80.38 270 ALA A C 1
ATOM 2136 O O . ALA A 1 270 ? -10.698 -15.224 0.643 1.00 80.38 270 ALA A O 1
ATOM 2137 N N . GLN A 1 271 ? -9.780 -16.388 2.320 1.00 78.19 271 GLN A N 1
ATOM 2138 C CA . GLN A 1 271 ? -10.734 -15.929 3.335 1.00 78.19 271 GLN A CA 1
ATOM 2139 C C . GLN A 1 271 ? -10.476 -14.469 3.727 1.00 78.19 271 GLN A C 1
ATOM 2141 O O . GLN A 1 271 ? -11.428 -13.746 4.011 1.00 78.19 271 GLN A O 1
ATOM 2146 N N . LEU A 1 272 ? -9.221 -14.002 3.659 1.00 71.75 272 LEU A N 1
ATOM 2147 C CA . LEU A 1 272 ? -8.874 -12.597 3.911 1.00 71.75 272 LEU A CA 1
ATOM 2148 C C . LEU A 1 272 ? -9.517 -11.649 2.888 1.00 71.75 272 LEU A C 1
ATOM 2150 O O . LEU A 1 272 ? -9.859 -10.521 3.234 1.00 71.75 272 LEU A O 1
ATOM 2154 N N . ALA A 1 273 ? -9.747 -12.112 1.653 1.00 70.00 273 ALA A N 1
ATOM 2155 C CA . ALA A 1 273 ? -10.447 -11.337 0.626 1.00 70.00 273 ALA A CA 1
ATOM 2156 C C . ALA A 1 273 ? -11.941 -11.116 0.939 1.00 70.00 273 ALA A C 1
ATOM 2158 O O . ALA A 1 273 ? -12.554 -10.223 0.360 1.00 70.00 273 ALA A O 1
ATOM 2159 N N . ASN A 1 274 ? -12.515 -11.902 1.857 1.00 73.81 274 ASN A N 1
ATOM 2160 C CA . ASN A 1 274 ? -13.920 -11.812 2.261 1.00 73.81 274 ASN A CA 1
ATOM 2161 C C . ASN A 1 274 ? -14.131 -10.977 3.533 1.00 73.81 274 ASN A C 1
ATOM 2163 O O . ASN A 1 274 ? -15.262 -10.878 4.011 1.00 73.81 274 ASN A O 1
ATOM 2167 N N . LEU A 1 275 ? -13.072 -10.394 4.110 1.00 78.25 275 LEU A N 1
ATOM 2168 C CA . LEU A 1 275 ? -13.225 -9.515 5.266 1.00 78.25 275 LEU A CA 1
ATOM 2169 C C . LEU A 1 275 ? -14.037 -8.267 4.876 1.00 78.25 275 LEU A C 1
ATOM 2171 O O . LEU A 1 275 ? -13.811 -7.679 3.825 1.00 78.25 275 LEU A O 1
ATOM 2175 N N . PRO A 1 276 ? -14.974 -7.807 5.712 1.00 78.94 276 PRO A N 1
ATOM 2176 C CA . PRO A 1 276 ? -15.860 -6.707 5.332 1.00 78.94 276 PRO A CA 1
ATOM 2177 C C . PRO A 1 276 ? -15.178 -5.340 5.251 1.00 78.94 276 PRO A C 1
ATOM 2179 O O . PRO A 1 276 ? -15.661 -4.437 4.563 1.00 78.94 276 PRO A O 1
ATOM 2182 N N . PHE A 1 277 ? -14.067 -5.187 5.970 1.00 82.81 277 PHE A N 1
ATOM 2183 C CA . PHE A 1 277 ? -13.194 -4.024 5.909 1.00 82.81 277 PHE A CA 1
ATOM 2184 C C . PHE A 1 277 ? -11.906 -4.400 5.175 1.00 82.81 277 PHE A C 1
ATOM 2186 O O . PHE A 1 277 ? -10.832 -4.461 5.764 1.00 82.81 277 PHE A O 1
ATOM 2193 N N . THR A 1 278 ? -12.017 -4.708 3.881 1.00 71.69 278 THR A N 1
ATOM 2194 C CA . THR A 1 278 ? -10.847 -4.880 3.008 1.00 71.69 278 THR A CA 1
ATOM 2195 C C . THR A 1 278 ? -10.269 -3.534 2.595 1.00 71.69 278 THR A C 1
ATOM 2197 O O . THR A 1 278 ? -10.918 -2.502 2.691 1.00 71.69 278 THR A O 1
ATOM 2200 N N . TYR A 1 279 ? -9.080 -3.505 2.014 1.00 69.88 279 TYR A N 1
ATOM 2201 C CA . TYR A 1 279 ? -8.679 -2.328 1.250 1.00 69.88 279 TYR A CA 1
ATOM 2202 C C . TYR A 1 279 ? -9.685 -2.062 0.106 1.00 69.88 279 TYR A C 1
ATOM 2204 O O . TYR A 1 279 ? -10.364 -2.980 -0.375 1.00 69.88 279 TYR A O 1
ATOM 2212 N N . ALA A 1 280 ? -9.821 -0.799 -0.307 1.00 67.94 280 ALA A N 1
ATOM 2213 C CA . ALA A 1 280 ? -10.696 -0.425 -1.414 1.00 67.94 280 ALA A CA 1
ATOM 2214 C C . ALA A 1 280 ? -10.361 -1.246 -2.672 1.00 67.94 280 ALA A C 1
ATOM 2216 O O . ALA A 1 280 ? -9.216 -1.649 -2.891 1.00 67.94 280 ALA A O 1
ATOM 2217 N N . LYS A 1 281 ? -11.354 -1.481 -3.541 1.00 71.31 281 LYS A N 1
ATOM 2218 C CA . LYS A 1 281 ? -11.143 -2.263 -4.772 1.00 71.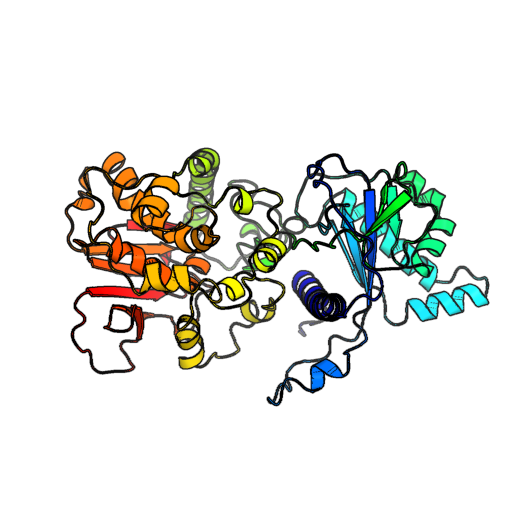31 281 LYS A CA 1
ATOM 2219 C C . LYS A 1 281 ? -9.979 -1.719 -5.609 1.00 71.31 281 LYS A C 1
ATOM 2221 O O . LYS A 1 281 ? -9.234 -2.499 -6.178 1.00 71.31 281 LYS A O 1
ATOM 2226 N N . GLU A 1 282 ? -9.803 -0.397 -5.655 1.00 75.19 282 GLU A N 1
ATOM 2227 C CA . GLU A 1 282 ? -8.673 0.256 -6.333 1.00 75.19 282 GLU A CA 1
ATOM 2228 C C . GLU A 1 282 ? -7.320 -0.133 -5.707 1.00 75.19 282 GLU A C 1
ATOM 2230 O O . GLU A 1 282 ? -6.403 -0.519 -6.434 1.00 75.19 282 GLU A O 1
ATOM 2235 N N . THR A 1 283 ? -7.215 -0.112 -4.372 1.00 75.00 283 THR A N 1
ATOM 2236 C CA . THR A 1 283 ? -5.970 -0.340 -3.613 1.00 75.00 283 THR A CA 1
ATOM 2237 C C . THR A 1 283 ? -5.608 -1.812 -3.402 1.00 75.00 283 THR A C 1
ATOM 2239 O O . THR A 1 283 ? -4.502 -2.117 -2.966 1.00 75.00 283 THR A O 1
ATOM 2242 N N . THR A 1 284 ? -6.508 -2.731 -3.758 1.00 71.06 284 THR A N 1
ATOM 2243 C CA . THR A 1 284 ? -6.286 -4.192 -3.742 1.00 71.06 284 THR A CA 1
ATOM 2244 C C . THR A 1 284 ? -5.969 -4.784 -5.107 1.00 71.06 284 THR A C 1
ATOM 2246 O O . THR A 1 284 ? -5.686 -5.978 -5.201 1.00 71.06 284 THR A O 1
ATOM 2249 N N . THR A 1 285 ? -6.045 -3.994 -6.181 1.00 70.31 285 THR A N 1
ATOM 2250 C CA . THR A 1 285 ? -5.757 -4.523 -7.516 1.00 70.31 285 THR A CA 1
ATOM 2251 C C . THR A 1 285 ? -4.301 -4.978 -7.624 1.00 70.31 285 THR A C 1
ATOM 2253 O O . THR A 1 285 ? -3.395 -4.335 -7.106 1.00 70.31 285 THR A O 1
ATOM 2256 N N . GLU A 1 286 ? -4.048 -6.063 -8.363 1.00 64.69 286 GLU A N 1
ATOM 2257 C CA . GLU A 1 286 ? -2.677 -6.531 -8.648 1.00 64.69 286 GLU A CA 1
ATOM 2258 C C . GLU A 1 286 ? -1.822 -5.453 -9.336 1.00 64.69 286 GLU A C 1
ATOM 2260 O O . GLU A 1 286 ? -0.593 -5.501 -9.302 1.00 64.69 286 GLU A O 1
ATOM 2265 N N . ASP A 1 287 ? -2.490 -4.525 -10.023 1.00 63.12 287 ASP A N 1
ATOM 2266 C CA . ASP A 1 287 ? -1.960 -3.386 -10.770 1.00 63.12 287 ASP A CA 1
ATOM 2267 C C . ASP A 1 287 ? -2.044 -2.071 -9.978 1.00 63.12 287 ASP A C 1
ATOM 2269 O O . ASP A 1 287 ? -1.978 -0.994 -10.582 1.00 63.12 287 ASP A O 1
ATOM 2273 N N . PHE A 1 288 ? -2.253 -2.145 -8.659 1.00 73.94 288 PHE A N 1
ATOM 2274 C CA . PHE A 1 288 ? -2.379 -0.962 -7.824 1.00 73.94 288 PHE A CA 1
ATOM 2275 C C . PHE A 1 288 ? -1.105 -0.128 -7.906 1.00 73.94 288 PHE A C 1
ATOM 2277 O O . PHE A 1 288 ? -0.001 -0.589 -7.624 1.00 73.94 288 PHE A O 1
ATOM 2284 N N . ASP A 1 289 ? -1.295 1.120 -8.306 1.00 74.19 289 ASP A N 1
ATOM 2285 C CA . ASP A 1 289 ? -0.240 2.096 -8.473 1.00 74.19 289 ASP A CA 1
ATOM 2286 C C . ASP A 1 289 ? -0.391 3.148 -7.383 1.00 74.19 289 ASP A C 1
ATOM 2288 O O . ASP A 1 289 ? -1.252 4.030 -7.457 1.00 74.19 289 ASP A O 1
ATOM 2292 N N . LEU A 1 290 ? 0.431 2.998 -6.348 1.00 77.62 290 LEU A N 1
ATOM 2293 C CA . LEU A 1 290 ? 0.387 3.840 -5.167 1.00 77.62 290 LEU A CA 1
ATOM 2294 C C . LEU A 1 290 ? 0.648 5.306 -5.512 1.00 77.62 290 LEU A C 1
ATOM 2296 O O . LEU A 1 290 ? -0.101 6.168 -5.071 1.00 77.62 290 LEU A O 1
ATOM 2300 N N . GLU A 1 291 ? 1.639 5.597 -6.351 1.00 76.62 291 GLU A N 1
ATOM 2301 C CA . GLU A 1 291 ? 1.994 6.979 -6.691 1.00 76.62 291 GLU A CA 1
ATOM 2302 C C . GLU A 1 291 ? 0.903 7.651 -7.523 1.00 76.62 291 GLU A C 1
ATOM 2304 O O . GLU A 1 291 ? 0.508 8.781 -7.236 1.00 76.62 291 GLU A O 1
ATOM 2309 N N . HIS A 1 292 ? 0.331 6.937 -8.497 1.00 75.88 292 HIS A N 1
ATOM 2310 C CA . HIS A 1 292 ? -0.826 7.448 -9.229 1.00 75.88 292 HIS A CA 1
ATOM 2311 C C . HIS A 1 292 ? -2.031 7.664 -8.311 1.00 75.88 292 HIS A C 1
ATOM 2313 O O . HIS A 1 292 ? -2.720 8.676 -8.440 1.00 75.88 292 HIS A O 1
ATOM 2319 N N . PHE A 1 293 ? -2.297 6.741 -7.383 1.00 80.69 293 PHE A N 1
ATOM 2320 C CA . PHE A 1 293 ? -3.374 6.896 -6.408 1.00 80.69 293 PHE A CA 1
ATOM 2321 C C . PHE A 1 293 ? -3.169 8.143 -5.544 1.00 80.69 293 PHE A C 1
ATOM 2323 O O . PHE A 1 293 ? -4.106 8.929 -5.385 1.00 80.69 293 PHE A O 1
ATOM 2330 N N . LEU A 1 294 ? -1.955 8.360 -5.034 1.00 80.81 294 LEU A N 1
ATOM 2331 C CA . LEU A 1 294 ? -1.623 9.543 -4.247 1.00 80.81 294 LEU A CA 1
ATOM 2332 C C . LEU A 1 294 ? -1.776 10.822 -5.081 1.00 80.81 294 LEU A C 1
ATOM 2334 O O . LEU A 1 294 ? -2.464 11.749 -4.656 1.00 80.81 294 LEU A O 1
ATOM 2338 N N . PHE A 1 295 ? -1.228 10.855 -6.296 1.00 76.12 295 PHE A N 1
ATOM 2339 C CA . PHE A 1 295 ? -1.314 12.007 -7.196 1.00 76.12 295 PHE A CA 1
ATOM 2340 C C . PHE A 1 295 ? -2.759 12.349 -7.588 1.00 76.12 295 PHE A C 1
ATOM 2342 O O . PHE A 1 295 ? -3.203 13.485 -7.408 1.00 76.12 295 PHE A O 1
ATOM 2349 N N . LYS A 1 296 ? -3.523 11.361 -8.075 1.00 79.56 296 LYS A N 1
ATOM 2350 C CA . LYS A 1 296 ? -4.930 11.505 -8.495 1.00 79.56 296 LYS A CA 1
ATOM 2351 C C . LYS A 1 296 ? -5.792 12.098 -7.381 1.00 79.56 296 LYS A C 1
ATOM 2353 O O . LYS A 1 296 ? -6.654 12.931 -7.654 1.00 79.56 296 LYS A O 1
ATOM 2358 N N . ASN A 1 297 ? -5.542 11.682 -6.142 1.00 81.50 297 ASN A N 1
ATOM 2359 C CA . ASN A 1 297 ? -6.282 12.130 -4.966 1.00 81.50 297 ASN A CA 1
ATOM 2360 C C . ASN A 1 297 ? -5.633 13.337 -4.255 1.00 81.50 297 ASN A C 1
ATOM 2362 O O . ASN A 1 297 ? -6.140 13.767 -3.223 1.00 81.50 297 ASN A O 1
ATOM 2366 N N . LYS A 1 298 ? -4.543 13.907 -4.799 1.00 81.69 298 LYS A N 1
ATOM 2367 C CA . LYS A 1 298 ? -3.793 15.044 -4.224 1.00 81.69 298 LYS A CA 1
ATOM 2368 C C . LYS A 1 298 ? -3.297 14.782 -2.791 1.00 81.69 298 LYS A C 1
ATOM 2370 O O . LYS A 1 298 ? -3.356 15.649 -1.924 1.00 81.69 298 LYS A O 1
ATOM 2375 N N . LEU A 1 299 ? -2.816 13.568 -2.542 1.00 84.50 299 LEU A N 1
ATOM 2376 C CA . LEU A 1 299 ? -2.383 13.066 -1.237 1.00 84.50 299 LEU A CA 1
ATOM 2377 C C . LEU A 1 299 ? -0.856 13.143 -1.098 1.00 84.50 299 LEU A C 1
ATOM 2379 O O . LEU A 1 299 ? -0.165 12.129 -1.062 1.00 84.50 299 LEU A O 1
ATOM 2383 N N . ASN A 1 300 ? -0.317 14.357 -1.042 1.00 77.00 300 ASN A N 1
ATOM 2384 C CA . ASN A 1 300 ? 1.127 14.635 -0.990 1.00 77.00 300 ASN A CA 1
ATOM 2385 C C . ASN A 1 300 ? 1.595 15.216 0.364 1.00 77.00 300 ASN A C 1
ATOM 2387 O O . ASN A 1 300 ? 2.642 15.853 0.435 1.00 77.00 300 ASN A O 1
ATOM 2391 N N . SER A 1 301 ? 0.830 15.022 1.440 1.00 80.88 301 SER A N 1
ATOM 2392 C CA . SER A 1 301 ? 1.141 15.508 2.795 1.00 80.88 301 SER A CA 1
ATOM 2393 C C . SER A 1 301 ? 0.601 14.558 3.873 1.00 80.88 301 SER A C 1
ATOM 2395 O O . SER A 1 301 ? -0.095 13.594 3.557 1.00 80.88 301 SER A O 1
ATOM 2397 N N . GLY A 1 302 ? 0.932 14.785 5.148 1.00 84.94 302 GLY A N 1
ATOM 2398 C CA . GLY A 1 302 ? 0.482 13.936 6.260 1.00 84.94 302 GLY A CA 1
ATOM 2399 C C . GLY A 1 302 ? 0.967 12.483 6.154 1.00 84.94 302 GLY A C 1
ATOM 2400 O O . GLY A 1 302 ? 2.067 12.208 5.668 1.00 84.94 302 GLY A O 1
ATOM 2401 N N . TYR A 1 303 ? 0.139 11.528 6.582 1.00 86.19 303 TYR A N 1
ATOM 2402 C CA . TYR A 1 303 ? 0.475 10.098 6.577 1.00 86.19 303 TYR A CA 1
ATOM 2403 C C . TYR A 1 303 ? 0.704 9.513 5.185 1.00 86.19 303 TYR A C 1
ATOM 2405 O O . TYR A 1 303 ? 1.436 8.534 5.042 1.00 86.19 303 TYR A O 1
ATOM 2413 N N . TRP A 1 304 ? 0.161 10.148 4.153 1.00 83.19 304 TRP A N 1
ATOM 2414 C CA . TRP A 1 304 ? 0.319 9.733 2.763 1.00 83.19 304 TRP A CA 1
ATOM 2415 C C . TRP A 1 304 ? 1.781 9.775 2.292 1.00 83.19 304 TRP A C 1
ATOM 2417 O O . TRP A 1 304 ? 2.204 8.936 1.498 1.00 83.19 304 TRP A O 1
ATOM 2427 N N . LEU A 1 305 ? 2.595 10.671 2.863 1.00 72.88 305 LEU A N 1
ATOM 2428 C CA . LEU A 1 305 ? 4.035 10.740 2.591 1.00 72.88 305 LEU A CA 1
ATOM 2429 C C . LEU A 1 305 ? 4.802 9.497 3.042 1.00 72.88 305 LEU A C 1
ATOM 2431 O O . LEU A 1 305 ? 5.866 9.213 2.505 1.00 72.88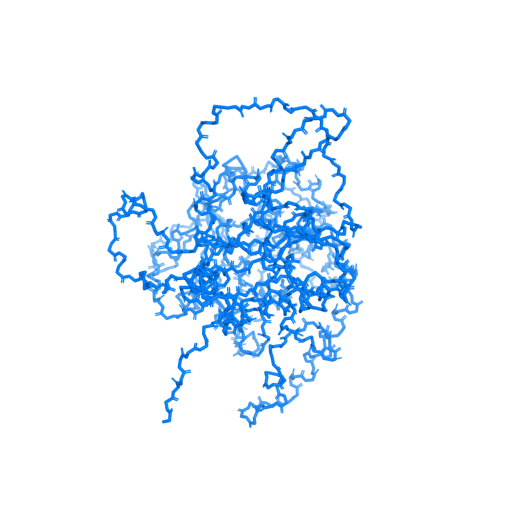 305 LEU A O 1
ATOM 2435 N N . HIS A 1 306 ? 4.304 8.764 4.041 1.00 69.50 306 HIS A N 1
ATOM 2436 C CA . HIS A 1 306 ? 4.926 7.510 4.478 1.00 69.50 306 HIS A CA 1
ATOM 2437 C C . HIS A 1 306 ? 4.655 6.355 3.513 1.00 69.50 306 HIS A C 1
ATOM 2439 O O . HIS A 1 306 ? 5.224 5.282 3.676 1.00 69.50 306 HIS A O 1
ATOM 2445 N N . TRP A 1 307 ? 3.751 6.542 2.552 1.00 73.00 307 TRP A N 1
ATOM 2446 C CA . TRP A 1 307 ? 3.421 5.526 1.563 1.00 73.00 307 TRP A CA 1
ATOM 2447 C C . TRP A 1 307 ? 4.115 5.789 0.226 1.00 73.00 307 TRP A C 1
ATOM 2449 O O . TRP A 1 307 ? 4.410 4.837 -0.485 1.00 73.00 307 TRP A O 1
ATOM 2459 N N . SER A 1 308 ? 4.423 7.047 -0.106 1.00 72.19 308 SER A N 1
ATOM 2460 C CA . SER A 1 308 ? 5.149 7.377 -1.337 1.00 72.19 308 SER A CA 1
ATOM 2461 C C . SER A 1 308 ? 6.608 6.917 -1.281 1.00 72.19 308 SER A C 1
ATOM 2463 O O . SER A 1 308 ? 7.361 7.286 -0.379 1.00 72.19 308 SER A O 1
ATOM 2465 N N . LEU A 1 309 ? 7.012 6.170 -2.303 1.00 66.25 309 LEU A N 1
ATOM 2466 C CA . LEU A 1 309 ? 8.382 5.743 -2.579 1.00 66.25 309 LEU A CA 1
ATOM 2467 C C . LEU A 1 309 ? 9.121 6.751 -3.488 1.00 66.25 309 LEU A C 1
ATOM 2469 O O . LEU A 1 309 ? 10.342 6.674 -3.628 1.00 66.25 309 LEU A O 1
ATOM 2473 N N . LEU A 1 310 ? 8.398 7.714 -4.081 1.00 61.03 310 LEU A N 1
ATOM 2474 C CA . LEU A 1 310 ? 8.951 8.854 -4.827 1.00 61.03 310 LEU A CA 1
ATOM 2475 C C . LEU A 1 310 ? 9.376 10.017 -3.926 1.00 61.03 310 LEU A C 1
ATOM 2477 O O . LEU A 1 310 ? 10.404 10.652 -4.176 1.00 61.03 310 LEU A O 1
ATOM 2481 N N . VAL A 1 311 ? 8.574 10.330 -2.905 1.00 54.41 311 VAL A N 1
ATOM 2482 C CA . VAL A 1 311 ? 8.799 11.502 -2.042 1.00 54.41 311 VAL A CA 1
ATOM 2483 C C . VAL A 1 311 ? 9.685 11.157 -0.846 1.00 54.41 311 VAL A C 1
ATOM 2485 O O . VAL A 1 311 ? 10.501 11.983 -0.428 1.00 54.41 311 VAL A O 1
ATOM 2488 N N . ARG A 1 312 ? 9.597 9.928 -0.322 1.00 54.88 312 ARG A N 1
ATOM 2489 C CA . ARG A 1 312 ? 10.540 9.424 0.680 1.00 54.88 312 ARG A CA 1
ATOM 2490 C C . ARG A 1 312 ? 11.550 8.474 0.048 1.00 54.88 312 ARG A C 1
ATOM 2492 O O . ARG A 1 312 ? 11.212 7.414 -0.457 1.00 54.88 312 ARG A O 1
ATOM 2499 N N . SER A 1 313 ? 12.819 8.877 0.103 1.00 41.69 313 SER A N 1
ATOM 2500 C CA . SER A 1 313 ? 13.952 8.058 -0.331 1.00 41.69 313 SER A CA 1
ATOM 2501 C C . SER A 1 313 ? 14.033 6.766 0.496 1.00 41.69 313 SER A C 1
ATOM 2503 O O . SER A 1 313 ? 13.965 6.859 1.724 1.00 41.69 313 SER A O 1
ATOM 2505 N N . PRO A 1 314 ? 14.307 5.594 -0.115 1.00 40.94 314 PRO A N 1
ATOM 2506 C CA . PRO A 1 314 ? 14.640 4.361 0.609 1.00 40.94 314 PRO A CA 1
ATOM 2507 C C . PRO A 1 314 ? 15.771 4.547 1.636 1.00 40.94 314 PRO A C 1
ATOM 2509 O O . PRO A 1 314 ? 15.852 3.815 2.615 1.00 40.94 314 PRO A O 1
ATOM 2512 N N . ARG A 1 315 ? 16.611 5.583 1.487 1.00 39.81 315 ARG A N 1
ATOM 2513 C CA . ARG A 1 315 ? 17.632 5.964 2.479 1.00 39.81 315 ARG A CA 1
ATOM 2514 C C . ARG A 1 315 ? 17.073 6.315 3.860 1.00 39.81 315 ARG A C 1
ATOM 2516 O O . ARG A 1 315 ? 17.773 6.088 4.840 1.00 39.81 315 ARG A O 1
ATOM 2523 N N . PHE A 1 316 ? 15.839 6.820 3.955 1.00 41.34 316 PHE A N 1
ATOM 2524 C CA . PHE A 1 316 ? 15.178 7.062 5.247 1.00 41.34 316 PHE A CA 1
ATOM 2525 C C . PHE A 1 316 ? 14.828 5.752 5.976 1.00 41.34 316 PHE A C 1
ATOM 2527 O O . PHE A 1 316 ? 14.739 5.750 7.199 1.00 41.34 316 PHE A O 1
ATOM 2534 N N . GLU A 1 317 ? 14.657 4.645 5.243 1.00 42.75 317 GLU A N 1
ATOM 2535 C CA . GLU A 1 317 ? 14.449 3.302 5.806 1.00 42.75 317 GLU A CA 1
ATOM 2536 C C . GLU A 1 317 ? 15.776 2.547 6.019 1.00 42.75 317 GLU A C 1
ATOM 2538 O O . GLU A 1 317 ? 15.882 1.748 6.949 1.00 42.75 317 GLU A O 1
ATOM 2543 N N . LEU A 1 318 ? 16.794 2.804 5.184 1.00 37.88 318 LEU A N 1
ATOM 2544 C CA . LEU A 1 318 ? 18.093 2.114 5.209 1.00 37.88 318 LEU A CA 1
ATOM 2545 C C . LEU A 1 318 ? 19.114 2.696 6.204 1.00 37.88 318 LEU A C 1
ATOM 2547 O O . LEU A 1 318 ? 19.995 1.963 6.653 1.00 37.88 318 LEU A O 1
ATOM 2551 N N . HIS A 1 319 ? 19.008 3.970 6.589 1.00 35.78 319 HIS A N 1
ATOM 2552 C CA . HIS A 1 319 ? 19.884 4.569 7.599 1.00 35.78 319 HIS A CA 1
ATOM 2553 C C . HIS A 1 319 ? 19.136 4.765 8.916 1.00 35.78 319 HIS A C 1
ATOM 2555 O O . HIS A 1 319 ? 18.774 5.874 9.295 1.00 35.78 319 HIS A O 1
ATOM 2561 N N . SER A 1 320 ? 18.999 3.684 9.684 1.00 38.81 320 SER A N 1
ATOM 2562 C CA . SER A 1 320 ? 18.567 3.714 11.090 1.00 38.81 320 SER A CA 1
ATOM 2563 C C . SER A 1 320 ? 19.551 4.432 12.038 1.00 38.81 320 SER A C 1
ATOM 2565 O O . SER A 1 320 ? 19.513 4.184 13.241 1.00 38.81 320 SER A O 1
ATOM 2567 N N . GLY A 1 321 ? 20.488 5.219 11.501 1.00 38.53 321 GLY A N 1
ATOM 2568 C CA . GLY A 1 321 ? 21.573 5.885 12.224 1.00 38.53 321 GLY A CA 1
ATOM 2569 C C . GLY A 1 321 ? 21.539 7.411 12.149 1.00 38.53 321 GLY A C 1
ATOM 2570 O O . GLY A 1 321 ? 22.352 8.045 12.810 1.00 38.53 321 GLY A O 1
ATOM 2571 N N . LEU A 1 322 ? 20.620 8.010 11.381 1.00 40.25 322 LEU A N 1
ATOM 2572 C CA . LEU A 1 322 ? 20.367 9.444 11.492 1.00 40.25 322 LEU A CA 1
ATOM 2573 C C . LEU A 1 322 ? 19.381 9.628 12.647 1.00 40.25 322 LEU A C 1
ATOM 2575 O O . LEU A 1 322 ? 18.184 9.399 12.472 1.00 40.25 322 LEU A O 1
ATOM 2579 N N . GLU A 1 323 ? 19.903 9.935 13.838 1.00 37.94 323 GLU A N 1
ATOM 2580 C CA . GLU A 1 323 ? 19.093 10.246 15.018 1.00 37.94 323 GLU A CA 1
ATOM 2581 C C . GLU A 1 323 ? 18.075 11.328 14.650 1.00 37.94 323 GLU A C 1
ATOM 2583 O O . GLU A 1 323 ? 18.408 12.502 14.474 1.00 37.94 323 GLU A O 1
ATOM 2588 N N . GLN A 1 324 ? 16.813 10.933 14.494 1.00 46.94 324 GLN A N 1
ATOM 2589 C CA . GLN A 1 324 ? 15.745 11.909 14.402 1.00 46.94 324 GLN A CA 1
ATOM 2590 C C . GLN A 1 324 ? 15.505 12.384 15.823 1.00 46.94 324 GLN A C 1
ATOM 2592 O O . GLN A 1 324 ? 15.134 11.600 16.695 1.00 46.94 324 GLN A O 1
ATOM 2597 N N . SER A 1 325 ? 15.713 13.678 16.065 1.00 47.72 325 SER A N 1
ATOM 2598 C CA . SER A 1 325 ? 15.333 14.278 17.341 1.00 47.72 325 SER A CA 1
ATOM 2599 C C . SER A 1 325 ? 13.904 13.856 17.707 1.00 47.72 325 SER A C 1
ATOM 2601 O O . SER A 1 325 ? 12.998 13.848 16.867 1.00 47.72 325 SER A O 1
ATOM 2603 N N . LYS A 1 326 ? 13.703 13.505 18.980 1.00 51.97 326 LYS A N 1
ATOM 2604 C CA . LYS A 1 326 ? 12.443 13.004 19.548 1.00 51.97 326 LYS A CA 1
ATOM 2605 C C . LYS A 1 326 ? 11.232 13.901 19.242 1.00 51.97 326 LYS A C 1
ATOM 2607 O O . LYS A 1 326 ? 10.106 13.410 19.180 1.00 51.97 326 LYS A O 1
ATOM 2612 N N . ASP A 1 327 ? 11.464 15.192 19.016 1.00 51.28 327 ASP A N 1
ATOM 2613 C CA . ASP A 1 327 ? 10.425 16.179 18.706 1.00 51.28 327 ASP A CA 1
ATOM 2614 C C . ASP A 1 327 ? 9.982 16.147 17.227 1.00 51.28 327 ASP A C 1
ATOM 2616 O O . ASP A 1 327 ? 8.851 16.515 16.895 1.00 51.28 327 ASP A O 1
ATOM 2620 N N . VAL A 1 328 ? 10.828 15.643 16.321 1.00 58.06 328 VAL A N 1
ATOM 2621 C CA . VAL A 1 328 ? 10.574 15.611 14.869 1.00 58.06 328 VAL A CA 1
ATOM 2622 C C . VAL A 1 328 ? 9.613 14.482 14.485 1.00 58.06 328 VAL A C 1
ATOM 2624 O O . VAL A 1 328 ? 8.732 14.678 13.650 1.00 58.06 328 VAL A O 1
ATOM 2627 N N . TRP A 1 329 ? 9.709 13.308 15.117 1.00 66.31 329 TRP A N 1
ATOM 2628 C CA . TRP A 1 329 ? 8.800 12.204 14.783 1.00 66.31 329 TRP A CA 1
ATOM 2629 C C . TRP A 1 329 ? 7.388 12.417 15.360 1.00 66.31 329 TRP A C 1
ATOM 2631 O O . TRP A 1 329 ? 6.402 12.111 14.692 1.00 66.31 329 TRP A O 1
ATOM 2641 N N . LEU A 1 330 ? 7.269 13.012 16.558 1.00 66.19 330 LEU A N 1
ATOM 2642 C CA . LEU A 1 330 ? 5.972 13.340 17.169 1.00 66.19 330 LEU A CA 1
ATOM 2643 C C . LEU A 1 330 ? 5.245 14.473 16.433 1.00 66.19 330 LEU A C 1
ATOM 2645 O O . LEU A 1 330 ? 4.025 14.411 16.261 1.00 66.19 330 LEU A O 1
ATOM 2649 N N . SER A 1 331 ? 5.978 15.496 15.981 1.00 63.97 331 SER A N 1
ATOM 2650 C CA . SER A 1 331 ? 5.400 16.621 15.228 1.00 63.97 331 SER A CA 1
ATOM 2651 C C . SER A 1 331 ? 4.802 16.193 13.884 1.00 63.97 331 SER A C 1
ATOM 2653 O O . SER A 1 331 ? 3.820 16.794 13.439 1.00 63.97 331 SER A O 1
ATOM 2655 N N . GLY A 1 332 ? 5.285 15.091 13.299 1.00 67.00 332 GLY A N 1
ATOM 2656 C CA . GLY A 1 332 ? 4.719 14.477 12.093 1.00 67.00 332 GLY A CA 1
ATOM 2657 C C . GLY A 1 332 ? 3.267 13.988 12.225 1.00 67.00 332 GLY A C 1
ATOM 2658 O O . GLY A 1 332 ? 2.627 13.705 11.213 1.00 67.00 332 GLY A O 1
ATOM 2659 N N . HIS A 1 333 ? 2.710 13.916 13.440 1.00 78.00 333 HIS A N 1
ATOM 2660 C CA . HIS A 1 333 ? 1.315 13.519 13.676 1.00 78.00 333 HIS A CA 1
ATOM 2661 C C . HIS A 1 333 ? 0.347 14.701 13.879 1.00 78.00 333 HIS A C 1
ATOM 2663 O O . HIS A 1 333 ? -0.815 14.472 14.212 1.00 78.00 333 HIS A O 1
ATOM 2669 N N . SER A 1 334 ? 0.802 15.946 13.695 1.00 76.44 334 SER A N 1
ATOM 2670 C CA . SER A 1 334 ? -0.026 17.157 13.835 1.00 76.44 334 SER A CA 1
ATOM 2671 C C . SER A 1 334 ? -1.074 17.311 12.724 1.00 76.44 334 SER A C 1
ATOM 2673 O O . SER A 1 334 ? -2.215 17.668 13.008 1.00 76.44 334 SER A O 1
ATOM 2675 N N . GLU A 1 335 ? -0.726 16.962 11.482 1.00 83.94 335 GLU A N 1
ATOM 2676 C CA . GLU A 1 335 ? -1.624 16.995 10.318 1.00 83.94 335 GLU A CA 1
ATOM 2677 C C . GLU A 1 335 ? -1.733 15.607 9.653 1.00 83.94 335 GLU A C 1
ATOM 2679 O O . GLU A 1 335 ? -1.279 15.399 8.525 1.00 83.94 335 GLU A O 1
ATOM 2684 N N . PRO A 1 336 ? -2.329 14.609 10.336 1.00 86.94 336 PRO A N 1
ATOM 2685 C CA . PRO A 1 336 ? -2.218 13.203 9.941 1.00 86.94 336 PRO A CA 1
ATOM 2686 C C . PRO A 1 336 ? -2.864 12.890 8.584 1.00 86.94 336 PRO A C 1
ATOM 2688 O O . PRO A 1 336 ? -2.363 12.052 7.840 1.00 86.94 336 PRO A O 1
ATOM 2691 N N . TYR A 1 337 ? -3.946 13.581 8.222 1.00 89.69 337 TYR A N 1
ATOM 2692 C CA . TYR A 1 337 ? -4.693 13.326 6.984 1.00 89.69 337 TYR A CA 1
ATOM 2693 C C . TYR A 1 337 ? -4.290 14.239 5.812 1.00 89.69 337 TYR A C 1
ATOM 2695 O O . TYR A 1 337 ? -4.793 14.056 4.699 1.00 89.69 337 TYR A O 1
ATOM 2703 N N . GLY A 1 338 ? -3.379 15.195 6.037 1.00 87.62 338 GLY A N 1
ATOM 2704 C CA . GLY A 1 338 ? -2.900 16.123 5.013 1.00 87.62 338 GLY A CA 1
ATOM 2705 C C . GLY A 1 338 ? -4.034 16.919 4.357 1.00 87.62 338 GLY A C 1
ATOM 2706 O O . GLY A 1 338 ? -4.736 17.689 5.010 1.00 87.62 338 GLY A O 1
ATOM 2707 N N . HIS A 1 339 ? -4.231 16.714 3.052 1.00 87.56 339 HIS A N 1
ATOM 2708 C CA . HIS A 1 339 ? -5.244 17.421 2.260 1.00 87.56 339 HIS A CA 1
ATOM 2709 C C . HIS A 1 339 ? -6.699 17.015 2.536 1.00 87.56 339 HIS A C 1
ATOM 2711 O O . HIS A 1 339 ? -7.595 17.754 2.133 1.00 87.56 339 HIS A O 1
ATOM 2717 N N . LEU A 1 340 ? -6.950 15.903 3.234 1.00 92.12 340 LEU A N 1
ATOM 2718 C CA . LEU A 1 340 ? -8.300 15.449 3.596 1.00 92.12 340 LEU A CA 1
ATOM 2719 C C . LEU A 1 340 ? -8.793 16.143 4.877 1.00 92.12 340 LEU A C 1
ATOM 2721 O O . LEU A 1 340 ? -8.886 15.534 5.948 1.00 92.12 340 LEU A O 1
ATOM 2725 N N . LYS A 1 341 ? -9.016 17.460 4.799 1.00 91.00 341 LYS A N 1
ATOM 2726 C CA . LYS A 1 341 ? -9.333 18.301 5.968 1.00 91.00 341 LYS A CA 1
ATOM 2727 C C . LYS A 1 341 ? -10.731 18.026 6.514 1.00 91.00 341 LYS A C 1
ATOM 2729 O O . LYS A 1 341 ? -10.932 18.024 7.730 1.00 91.00 341 LYS A O 1
ATOM 2734 N N . GLU A 1 342 ? -11.686 17.784 5.630 1.00 92.44 342 GLU A N 1
ATOM 2735 C CA . GLU A 1 342 ? -13.067 17.457 5.962 1.00 92.44 342 GLU A CA 1
ATOM 2736 C C . GLU A 1 342 ? -13.131 16.127 6.721 1.00 92.44 342 GLU A C 1
ATOM 2738 O O . GLU A 1 342 ? -13.700 16.063 7.815 1.00 92.44 342 GLU A O 1
ATOM 2743 N N . GLU A 1 343 ? -12.467 15.089 6.208 1.00 94.19 343 GLU A N 1
ATOM 2744 C CA . GLU A 1 343 ? -12.365 13.794 6.878 1.00 94.19 343 GLU A CA 1
ATOM 2745 C C . GLU A 1 343 ? -11.607 13.899 8.200 1.00 94.19 343 GLU A C 1
ATOM 2747 O O . GLU A 1 343 ? -12.034 13.302 9.187 1.00 94.19 343 GLU A O 1
ATOM 2752 N N . ALA A 1 344 ? -10.532 14.691 8.266 1.00 92.56 344 ALA A N 1
ATOM 2753 C CA . ALA A 1 344 ? -9.813 14.937 9.515 1.00 92.56 344 ALA A CA 1
ATOM 2754 C C . ALA A 1 344 ? -10.724 15.549 10.588 1.00 92.56 344 ALA A C 1
ATOM 2756 O O . ALA A 1 344 ? -10.718 15.099 11.737 1.00 92.56 344 ALA A O 1
ATOM 2757 N N . ASN A 1 345 ? -11.534 16.545 10.217 1.00 91.81 345 ASN A N 1
ATOM 2758 C CA . ASN A 1 345 ? -12.486 17.177 11.126 1.00 91.81 345 ASN A CA 1
ATOM 2759 C C . ASN A 1 345 ? -13.549 16.177 11.607 1.00 91.81 345 ASN A C 1
ATOM 2761 O O . ASN A 1 345 ? -13.864 16.120 12.797 1.00 91.81 345 ASN A O 1
ATOM 2765 N N . ILE A 1 346 ? -14.062 15.337 10.707 1.00 93.50 346 ILE A N 1
ATOM 2766 C CA . ILE A 1 346 ? -15.013 14.280 11.066 1.00 93.50 346 ILE A CA 1
ATOM 2767 C C . ILE A 1 346 ? -14.359 13.286 12.037 1.00 93.50 346 ILE A C 1
ATOM 2769 O O . ILE A 1 346 ? -14.904 13.046 13.118 1.00 93.50 346 ILE A O 1
ATOM 2773 N N . LEU A 1 347 ? -13.189 12.743 11.693 1.00 93.81 347 LEU A N 1
ATOM 2774 C CA . LEU A 1 347 ? -12.532 11.647 12.414 1.00 93.81 347 LEU A CA 1
ATOM 2775 C C . LEU A 1 347 ? -11.925 12.074 13.759 1.00 93.81 347 LEU A C 1
ATOM 2777 O O . LEU A 1 347 ? -12.052 11.349 14.746 1.00 93.81 347 LEU A O 1
ATOM 2781 N N . LEU A 1 348 ? -11.297 13.251 13.830 1.00 91.50 348 LEU A N 1
ATOM 2782 C CA . LEU A 1 348 ? -10.604 13.725 15.037 1.00 91.50 348 LEU A CA 1
ATOM 2783 C C . LEU A 1 348 ? -11.391 14.789 15.812 1.00 91.50 348 LEU A C 1
ATOM 2785 O O . LEU A 1 348 ? -11.268 14.877 17.034 1.00 91.50 348 LEU A O 1
ATOM 2789 N N . GLY A 1 349 ? -12.210 15.596 15.138 1.00 86.06 349 GLY A N 1
ATOM 2790 C CA . GLY A 1 349 ? -12.978 16.670 15.773 1.00 86.06 349 GLY A CA 1
ATOM 2791 C C . GLY A 1 349 ? -14.323 16.187 16.312 1.00 86.06 349 GLY A C 1
ATOM 2792 O O . GLY A 1 349 ? -14.657 16.387 17.486 1.00 86.06 349 GLY A O 1
ATOM 2793 N N . GLN A 1 350 ? -15.096 15.488 15.485 1.00 86.44 350 GLN A N 1
ATOM 2794 C CA . GLN A 1 350 ? -16.497 15.190 15.786 1.00 86.44 350 GLN A CA 1
ATOM 2795 C C . GLN A 1 350 ? -16.674 13.901 16.597 1.00 86.44 350 GLN A C 1
ATOM 2797 O O . GLN A 1 350 ? -16.010 12.891 16.365 1.00 86.44 350 GLN A O 1
ATOM 2802 N N . THR A 1 351 ? -17.600 13.935 17.558 1.00 84.19 351 THR A N 1
ATOM 2803 C CA . THR A 1 351 ? -18.107 12.735 18.236 1.00 84.19 351 THR A CA 1
ATOM 2804 C C . THR A 1 351 ? -19.496 12.423 17.672 1.00 84.19 351 THR A C 1
ATOM 2806 O O . THR A 1 351 ? -20.378 13.275 17.790 1.00 84.19 351 THR A O 1
ATOM 2809 N N . PRO A 1 352 ? -19.726 11.239 17.079 1.00 85.88 352 PRO A N 1
ATOM 2810 C CA . PRO A 1 352 ? -21.052 10.840 16.618 1.00 85.88 352 PRO A CA 1
ATOM 2811 C C . PRO A 1 352 ? -22.078 10.828 17.761 1.00 85.88 352 PRO A C 1
ATOM 2813 O O . PRO A 1 352 ? -21.784 10.370 18.863 1.00 85.88 352 PRO A O 1
ATOM 2816 N N . LEU A 1 353 ? -23.303 11.286 17.482 1.00 77.06 353 LEU A N 1
ATOM 2817 C CA . LEU A 1 353 ? -24.406 11.325 18.459 1.00 77.06 353 LEU A CA 1
ATOM 2818 C C . LEU A 1 353 ? -24.860 9.928 18.912 1.00 77.06 353 LEU A C 1
ATOM 2820 O O . LEU A 1 353 ? -25.352 9.769 20.026 1.00 77.06 353 LEU A O 1
ATOM 2824 N N . LYS A 1 354 ? -24.730 8.922 18.040 1.00 84.56 354 LYS A N 1
ATOM 2825 C CA . LYS A 1 354 ? -25.127 7.534 18.306 1.00 84.56 354 LYS A CA 1
ATOM 2826 C C . LYS A 1 354 ? -23.946 6.610 18.054 1.00 84.56 354 LYS A C 1
ATOM 2828 O O . LYS A 1 354 ? -23.452 6.542 16.930 1.00 84.56 354 LYS A O 1
ATOM 2833 N N . SER A 1 355 ? -23.517 5.883 19.079 1.00 82.31 355 SER A N 1
ATOM 2834 C CA . SER A 1 355 ? -22.508 4.835 18.933 1.00 82.31 355 SER A CA 1
ATOM 2835 C C . SER A 1 355 ? -23.111 3.556 18.341 1.00 82.31 355 SER A C 1
ATOM 2837 O O . SER A 1 355 ? -24.280 3.266 18.615 1.00 82.31 355 SER A O 1
ATOM 2839 N N . PRO A 1 356 ? -22.334 2.753 17.594 1.00 87.50 356 PRO A N 1
ATOM 2840 C CA . PRO A 1 356 ? -22.764 1.431 17.161 1.00 87.50 356 PRO A CA 1
ATOM 2841 C C . PRO A 1 356 ? -23.069 0.545 18.372 1.00 87.50 356 PRO A C 1
ATOM 2843 O O . PRO A 1 356 ? -22.377 0.609 19.392 1.00 87.50 356 PRO A O 1
ATOM 2846 N N . SER A 1 357 ? -24.103 -0.288 18.265 1.00 83.81 357 SER A N 1
ATOM 2847 C CA . SER A 1 357 ? -24.413 -1.260 19.313 1.00 83.81 357 SER A CA 1
ATOM 2848 C C . SER A 1 357 ? -23.483 -2.470 19.197 1.00 83.81 357 SER A C 1
ATOM 2850 O O . SER A 1 357 ? -23.346 -3.002 18.094 1.00 83.81 357 SER A O 1
ATOM 2852 N N . PRO A 1 358 ? -22.930 -2.998 20.306 1.00 80.44 358 PRO A N 1
ATOM 2853 C CA . PRO A 1 358 ? -22.229 -4.282 20.292 1.00 80.44 358 PRO A CA 1
ATOM 2854 C C . PRO A 1 358 ? -23.093 -5.447 19.783 1.00 80.44 358 PRO A C 1
ATOM 2856 O O . PRO A 1 358 ? -22.556 -6.417 19.267 1.00 80.44 358 PRO A O 1
ATOM 2859 N N . SER A 1 359 ? -24.424 -5.357 19.908 1.00 82.56 359 SER A N 1
ATOM 2860 C CA . SER A 1 359 ? -25.365 -6.379 19.418 1.00 82.56 359 SER A CA 1
ATOM 2861 C C . SER A 1 359 ? -25.658 -6.305 17.915 1.00 82.56 359 SER A C 1
ATOM 2863 O O . SER A 1 359 ? -26.277 -7.212 17.370 1.00 82.56 359 SER A O 1
ATOM 2865 N N . SER A 1 360 ? -25.252 -5.222 17.252 1.00 88.19 360 SER A N 1
ATOM 2866 C CA . SER A 1 360 ? -25.419 -5.014 15.812 1.00 88.19 360 SER A CA 1
ATOM 2867 C C . SER A 1 360 ? -24.232 -4.188 15.304 1.00 88.19 360 SER A C 1
ATOM 2869 O O . SER A 1 360 ? -24.398 -2.996 15.014 1.00 88.19 360 SER A O 1
ATOM 2871 N N . PRO A 1 361 ? -23.022 -4.780 15.271 1.00 91.88 361 PRO A N 1
ATOM 2872 C CA . PRO A 1 361 ? -21.812 -4.065 14.895 1.00 91.88 361 PRO A CA 1
ATOM 2873 C C . PRO A 1 361 ? -21.828 -3.659 13.419 1.00 91.88 361 PRO A C 1
ATOM 2875 O O . PRO A 1 361 ? -22.576 -4.203 12.605 1.00 91.88 361 PRO A O 1
ATOM 2878 N N . LEU A 1 362 ? -20.978 -2.696 13.068 1.00 93.56 362 LEU A N 1
ATOM 2879 C CA . LEU A 1 362 ? -20.759 -2.314 11.675 1.00 93.56 362 LEU A CA 1
ATOM 2880 C C . LEU A 1 362 ? -19.886 -3.384 11.005 1.00 93.56 362 LEU A C 1
ATOM 2882 O O . LEU A 1 362 ? -18.785 -3.676 11.458 1.00 93.56 362 LEU A O 1
ATOM 2886 N N . VAL A 1 363 ? -20.365 -3.961 9.913 1.00 91.12 363 VAL A N 1
ATOM 2887 C CA . VAL A 1 363 ? -19.735 -5.102 9.232 1.00 91.12 363 VAL A CA 1
ATOM 2888 C C . VAL A 1 363 ? -19.487 -4.811 7.755 1.00 91.12 363 VAL A C 1
ATOM 2890 O O . VAL A 1 363 ? -19.539 -5.711 6.931 1.00 91.12 363 VAL A O 1
ATOM 2893 N N . SER A 1 364 ? -19.288 -3.548 7.376 1.00 89.19 364 SER A N 1
ATOM 2894 C CA . SER A 1 364 ? -18.878 -3.161 6.017 1.00 89.19 364 SER A CA 1
ATOM 2895 C C . SER A 1 364 ? -18.439 -1.700 5.954 1.00 89.19 364 SER A C 1
ATOM 2897 O O . SER A 1 364 ? -18.883 -0.869 6.754 1.00 89.19 364 SER A O 1
ATOM 2899 N N . TRP A 1 365 ? -17.648 -1.361 4.932 1.00 89.44 365 TRP A N 1
ATOM 2900 C CA . TRP A 1 365 ? -17.324 0.030 4.602 1.00 89.44 365 TRP A CA 1
ATOM 2901 C C . TRP A 1 365 ? -18.555 0.903 4.406 1.00 89.44 365 TRP A C 1
ATOM 2903 O O . TRP A 1 365 ? -18.610 1.993 4.961 1.00 89.44 365 TRP A O 1
ATOM 2913 N N . SER A 1 366 ? -19.562 0.428 3.670 1.00 89.75 366 SER A N 1
ATOM 2914 C CA . SER A 1 366 ? -20.781 1.200 3.411 1.00 89.75 366 SER A CA 1
ATOM 2915 C C . SER A 1 366 ? -21.518 1.563 4.697 1.00 89.75 366 SER A C 1
ATOM 2917 O O . SER A 1 366 ? -21.953 2.702 4.855 1.00 89.75 366 SER A O 1
ATOM 2919 N N . GLN A 1 367 ? -21.620 0.620 5.638 1.00 92.94 367 GLN A N 1
ATOM 2920 C CA . GLN A 1 367 ? -22.235 0.878 6.940 1.00 92.94 367 GLN A CA 1
ATOM 2921 C C . GLN A 1 367 ? -21.408 1.869 7.761 1.00 92.94 367 GLN A C 1
ATOM 2923 O O . GLN A 1 367 ? -21.974 2.804 8.322 1.00 92.94 367 GLN A O 1
ATOM 2928 N N . TYR A 1 368 ? -20.082 1.700 7.805 1.00 93.81 368 TYR A N 1
ATOM 2929 C CA . TYR A 1 368 ? -19.202 2.610 8.538 1.00 93.81 368 TYR A CA 1
ATOM 2930 C C . TYR A 1 368 ? -19.217 4.031 7.965 1.00 93.81 368 TYR A C 1
ATOM 2932 O O . TYR A 1 368 ? -19.400 4.979 8.720 1.00 93.81 368 TYR A O 1
ATOM 2940 N N . PHE A 1 369 ? -19.100 4.191 6.648 1.00 92.88 369 PHE A N 1
ATOM 2941 C CA . PHE A 1 369 ? -19.097 5.499 5.989 1.00 92.88 369 PHE A CA 1
ATOM 2942 C C . PHE A 1 369 ? -20.432 6.217 6.158 1.00 92.88 369 PHE A C 1
ATOM 2944 O O . PHE A 1 369 ? -20.456 7.388 6.531 1.00 92.88 369 PHE A O 1
ATOM 2951 N N . SER A 1 370 ? -21.545 5.495 5.991 1.00 92.94 370 SER A N 1
ATOM 2952 C CA . SER A 1 370 ? -22.876 6.043 6.254 1.00 92.94 370 SER A CA 1
ATOM 2953 C C . SER A 1 370 ? -23.032 6.479 7.714 1.00 92.94 370 SER A C 1
ATOM 2955 O O . SER A 1 370 ? -23.491 7.590 7.973 1.00 92.94 370 SER A O 1
ATOM 2957 N N . TRP A 1 371 ? -22.597 5.649 8.667 1.00 94.62 371 TRP A N 1
ATOM 2958 C CA . TRP A 1 371 ? -22.643 5.976 10.093 1.00 94.62 371 TRP A CA 1
ATOM 2959 C C . TRP A 1 371 ? -21.756 7.174 10.452 1.00 94.62 371 TRP A C 1
ATOM 2961 O O . TRP A 1 371 ? -22.156 8.024 11.249 1.00 94.62 371 TRP A O 1
ATOM 2971 N N . ARG A 1 372 ? -20.562 7.259 9.856 1.00 94.00 372 ARG A N 1
ATOM 2972 C CA . ARG A 1 372 ? -19.582 8.310 10.141 1.00 94.00 372 ARG A CA 1
ATOM 2973 C C . ARG A 1 372 ? -19.818 9.601 9.356 1.00 94.00 372 ARG A C 1
ATOM 2975 O O . ARG A 1 372 ? -19.121 10.577 9.614 1.00 94.00 372 ARG A O 1
ATOM 2982 N N . ALA A 1 373 ? -20.804 9.612 8.457 1.00 93.31 373 ALA A N 1
ATOM 2983 C CA . ALA A 1 373 ? -21.076 10.691 7.508 1.00 93.31 373 ALA A CA 1
ATOM 2984 C C . ALA A 1 373 ? -19.874 11.008 6.595 1.00 93.31 373 ALA A C 1
ATOM 2986 O O . ALA A 1 373 ? -19.572 12.167 6.322 1.00 93.31 373 ALA A O 1
ATOM 2987 N N . LEU A 1 374 ? -19.188 9.960 6.132 1.00 93.06 374 LEU A N 1
ATOM 2988 C CA . LEU A 1 374 ? -18.110 10.037 5.147 1.00 93.06 374 LEU A CA 1
ATOM 2989 C C . LEU A 1 374 ? -18.634 9.644 3.760 1.00 93.06 374 LEU A C 1
ATOM 2991 O O . LEU A 1 374 ? -19.472 8.750 3.635 1.00 93.06 374 LEU A O 1
ATOM 2995 N N . ASP A 1 375 ? -18.104 10.274 2.713 1.00 90.06 375 ASP A N 1
ATOM 2996 C CA . ASP A 1 375 ? -18.366 9.866 1.330 1.00 90.06 375 ASP A CA 1
ATOM 2997 C C . ASP A 1 375 ? -17.601 8.578 1.013 1.00 90.06 375 ASP A C 1
ATOM 2999 O O . ASP A 1 375 ? -16.392 8.512 1.224 1.00 90.06 375 ASP A O 1
ATOM 3003 N N . LEU A 1 376 ? -18.289 7.557 0.493 1.00 87.06 376 LEU A N 1
ATOM 3004 C CA . LEU A 1 376 ? -17.697 6.269 0.118 1.00 87.06 376 LEU A CA 1
ATOM 3005 C C . LEU A 1 376 ? -16.610 6.406 -0.965 1.00 87.06 376 LEU A C 1
ATOM 3007 O O . LEU A 1 376 ? -15.790 5.502 -1.120 1.00 87.06 376 LEU A O 1
ATOM 3011 N N . ALA A 1 377 ? -16.592 7.521 -1.702 1.00 85.50 377 ALA A N 1
ATOM 3012 C CA . ALA A 1 377 ? -15.528 7.862 -2.643 1.00 85.50 377 ALA A CA 1
ATOM 3013 C C . ALA A 1 377 ? -14.246 8.396 -1.970 1.00 85.50 377 ALA A C 1
ATOM 3015 O O . ALA A 1 377 ? -13.216 8.503 -2.638 1.00 85.50 377 ALA A O 1
ATOM 3016 N N . SER A 1 378 ? -14.283 8.733 -0.675 1.00 89.50 378 SER A N 1
ATOM 3017 C CA . SER A 1 378 ? -13.122 9.276 0.032 1.00 89.50 378 SER A CA 1
ATOM 3018 C C . SER A 1 378 ? -11.981 8.250 0.112 1.00 89.50 378 SER A C 1
ATOM 3020 O O . SER A 1 378 ? -12.193 7.101 0.520 1.00 89.50 378 SER A O 1
ATOM 3022 N N . PRO A 1 379 ? -10.731 8.651 -0.191 1.00 90.06 379 PRO A N 1
ATOM 3023 C CA . PRO A 1 379 ? -9.577 7.757 -0.128 1.00 90.06 379 PRO A CA 1
ATOM 3024 C C . PRO A 1 379 ? -9.178 7.374 1.310 1.00 90.06 379 PRO A C 1
ATOM 3026 O O . PRO A 1 379 ? -8.340 6.481 1.490 1.00 90.06 379 PRO A O 1
ATOM 3029 N N . VAL A 1 380 ? -9.782 8.001 2.334 1.00 91.12 380 VAL A N 1
ATOM 3030 C CA . VAL A 1 380 ? -9.463 7.805 3.761 1.00 91.12 380 VAL A CA 1
ATOM 3031 C C . VAL A 1 380 ? -9.622 6.358 4.235 1.00 91.12 380 VAL A C 1
ATOM 3033 O O . VAL A 1 380 ? -8.948 5.946 5.180 1.00 91.12 380 VAL A O 1
ATOM 3036 N N . ALA A 1 381 ? -10.442 5.557 3.543 1.00 88.56 381 ALA A N 1
ATOM 3037 C CA . ALA A 1 381 ? -10.595 4.126 3.806 1.00 88.56 381 ALA A CA 1
ATOM 3038 C C . ALA A 1 381 ? -9.238 3.405 3.885 1.00 88.56 381 ALA A C 1
ATOM 3040 O O . ALA A 1 381 ? -9.024 2.552 4.743 1.00 88.56 381 ALA A O 1
ATOM 3041 N N . SER A 1 382 ? -8.273 3.808 3.055 1.00 86.25 382 SER A N 1
ATOM 3042 C CA . SER A 1 382 ? -6.946 3.191 3.054 1.00 86.25 382 SER A CA 1
ATOM 3043 C C . SER A 1 382 ? -6.225 3.364 4.398 1.00 86.25 382 SER A C 1
ATOM 3045 O O . SER A 1 382 ? -5.556 2.436 4.845 1.00 86.25 382 SER A O 1
ATOM 3047 N N . LEU A 1 383 ? -6.354 4.529 5.050 1.00 89.44 383 LEU A N 1
ATOM 3048 C CA . LEU A 1 383 ? -5.737 4.804 6.357 1.00 89.44 383 LEU A CA 1
ATOM 3049 C C . LEU A 1 383 ? -6.481 4.109 7.505 1.00 89.44 383 LEU A C 1
ATOM 3051 O O . LEU A 1 383 ? -5.875 3.767 8.515 1.00 89.44 383 LEU A O 1
ATOM 3055 N N . LEU A 1 384 ? -7.791 3.897 7.359 1.00 91.88 384 LEU A N 1
ATOM 3056 C CA . LEU A 1 384 ? -8.641 3.306 8.397 1.00 91.88 384 LEU A CA 1
ATOM 3057 C C . LEU A 1 384 ? -8.655 1.771 8.380 1.00 91.88 384 LEU A C 1
ATOM 3059 O O . LEU A 1 384 ? -9.175 1.168 9.319 1.00 91.88 384 LEU A O 1
ATOM 3063 N N . SER A 1 385 ? -8.088 1.139 7.348 1.00 88.06 385 SER A N 1
ATOM 3064 C CA . SER A 1 385 ? -8.180 -0.309 7.116 1.00 88.06 385 SER A CA 1
ATOM 3065 C C . SER A 1 385 ? -7.781 -1.139 8.341 1.00 88.06 385 SER A C 1
ATOM 3067 O O . SER A 1 385 ? -8.555 -1.990 8.782 1.00 88.06 385 SER A O 1
ATOM 3069 N N . SER A 1 386 ? -6.615 -0.871 8.941 1.00 89.38 386 SER A N 1
ATOM 3070 C CA . SER A 1 386 ? -6.130 -1.628 10.106 1.00 89.38 386 SER A CA 1
ATOM 3071 C C . SER A 1 386 ? -7.020 -1.403 11.334 1.00 89.38 386 SER A C 1
ATOM 3073 O O . SER A 1 386 ? -7.402 -2.354 12.014 1.00 89.38 386 SER A O 1
ATOM 3075 N N . THR A 1 387 ? -7.437 -0.158 11.574 1.00 93.44 387 THR A N 1
ATOM 3076 C CA . THR A 1 387 ? -8.321 0.203 12.692 1.00 93.44 387 THR A CA 1
ATOM 3077 C C . THR A 1 387 ? -9.693 -0.472 12.588 1.00 93.44 387 THR A C 1
ATOM 3079 O O . THR A 1 387 ? -10.169 -1.056 13.565 1.00 93.44 387 THR A O 1
ATOM 3082 N N . LEU A 1 388 ? -10.324 -0.456 11.411 1.00 94.00 388 LEU A N 1
ATOM 3083 C CA . LEU A 1 388 ? -11.634 -1.087 11.220 1.00 94.00 388 LEU A CA 1
ATOM 3084 C C . LEU A 1 388 ? -11.555 -2.614 11.167 1.00 94.00 388 LEU A C 1
ATOM 3086 O O . LEU A 1 388 ? -12.473 -3.285 11.637 1.00 94.00 388 LEU A O 1
ATOM 3090 N N . SER A 1 389 ? -10.442 -3.171 10.687 1.00 91.38 389 SER A N 1
ATOM 3091 C CA . SER A 1 389 ? -10.183 -4.612 10.783 1.00 91.38 389 SER A CA 1
ATOM 3092 C C . SER A 1 389 ? -10.108 -5.056 12.242 1.00 91.38 389 SER A C 1
ATOM 3094 O O . SER A 1 389 ? -10.735 -6.042 12.617 1.00 91.38 389 SER A O 1
ATOM 3096 N N . ILE A 1 390 ? -9.423 -4.292 13.101 1.00 93.88 390 ILE A N 1
ATOM 3097 C CA . ILE A 1 390 ? -9.361 -4.567 14.545 1.00 93.88 390 ILE A CA 1
ATOM 3098 C C . ILE A 1 390 ? -10.745 -4.454 15.187 1.00 93.88 390 ILE A C 1
ATOM 3100 O O . ILE A 1 390 ? -11.131 -5.327 15.963 1.00 93.88 390 ILE A O 1
ATOM 3104 N N . TYR A 1 391 ? -11.522 -3.427 14.839 1.00 95.25 391 TYR A N 1
ATOM 3105 C CA . TYR A 1 391 ? -12.908 -3.311 15.294 1.00 95.25 391 TYR A CA 1
ATOM 3106 C C . TYR A 1 391 ? -13.746 -4.538 14.899 1.00 95.25 391 TYR A C 1
ATOM 3108 O O . TYR A 1 391 ? -14.469 -5.087 15.734 1.00 95.25 391 TYR A O 1
ATOM 3116 N N . TYR A 1 392 ? -13.620 -5.011 13.660 1.00 93.50 392 TYR A N 1
ATOM 3117 C CA . TYR A 1 392 ? -14.332 -6.196 13.185 1.00 93.50 392 TYR A CA 1
ATOM 3118 C C . TYR A 1 392 ? -13.871 -7.481 13.879 1.00 93.50 392 TYR A C 1
ATOM 3120 O O . TYR A 1 392 ? -14.703 -8.303 14.265 1.00 93.50 392 TYR A O 1
ATOM 3128 N N . ILE A 1 393 ? -12.567 -7.625 14.131 1.00 92.69 393 ILE A N 1
ATOM 3129 C CA . ILE A 1 393 ? -12.021 -8.725 14.934 1.00 92.69 393 ILE A CA 1
ATOM 3130 C C . ILE A 1 393 ? -12.667 -8.728 16.326 1.00 92.69 393 ILE A C 1
ATOM 3132 O O . ILE A 1 393 ? -13.168 -9.760 16.764 1.00 92.69 393 ILE A O 1
ATOM 3136 N N . ILE A 1 394 ? -12.716 -7.579 17.006 1.00 94.88 394 ILE A N 1
ATOM 3137 C CA . ILE A 1 394 ? -13.268 -7.462 18.368 1.00 94.88 394 ILE A CA 1
ATOM 3138 C C . ILE A 1 394 ? -14.776 -7.734 18.403 1.00 94.88 394 ILE A C 1
ATOM 3140 O O . ILE A 1 394 ? -15.271 -8.324 19.361 1.00 94.88 394 ILE A O 1
ATOM 3144 N N . THR A 1 395 ? -15.516 -7.268 17.399 1.00 94.31 395 THR A N 1
ATOM 3145 C CA . THR A 1 395 ? -16.986 -7.271 17.432 1.00 94.31 395 THR A CA 1
ATOM 3146 C C . THR A 1 395 ? -17.637 -8.462 16.759 1.00 94.31 395 THR A C 1
ATOM 3148 O O . THR A 1 395 ? -18.773 -8.781 17.098 1.00 94.31 395 THR A O 1
ATOM 3151 N N . SER A 1 396 ? -16.941 -9.110 15.828 1.00 92.38 396 SER A N 1
ATOM 3152 C CA . SER A 1 396 ? -17.507 -10.177 15.004 1.00 92.38 396 SER A CA 1
ATOM 3153 C C . SER A 1 396 ? -16.703 -11.466 15.132 1.00 92.38 396 SER A C 1
ATOM 3155 O O . SER A 1 396 ? -17.239 -12.455 15.620 1.00 92.38 396 SER A O 1
ATOM 3157 N N . LEU A 1 397 ? -15.409 -11.452 14.788 1.00 91.25 397 LEU A N 1
ATOM 3158 C CA . LEU A 1 397 ? -14.619 -12.691 14.726 1.00 91.25 397 LEU A CA 1
ATOM 3159 C C . LEU A 1 397 ? -14.346 -13.292 16.108 1.00 91.25 397 LEU A C 1
ATOM 3161 O O . LEU A 1 397 ? -14.614 -14.464 16.331 1.00 91.25 397 LEU A O 1
ATOM 3165 N N . VAL A 1 398 ? -13.869 -12.499 17.072 1.00 93.88 398 VAL A N 1
ATOM 3166 C CA . VAL A 1 398 ? -13.568 -13.006 18.421 1.00 93.88 398 VAL A CA 1
ATOM 3167 C C . VAL A 1 398 ? -14.826 -13.512 19.135 1.00 93.88 398 VAL A C 1
ATOM 3169 O O . VAL A 1 398 ? -14.772 -14.610 19.676 1.00 93.88 398 VAL A O 1
ATOM 3172 N N . PRO A 1 399 ? -15.969 -12.798 19.141 1.00 93.81 399 PRO A N 1
ATOM 3173 C CA . PRO A 1 399 ? -17.196 -13.329 19.733 1.00 93.81 399 PRO A CA 1
ATOM 3174 C C . PRO A 1 399 ? -17.717 -14.601 19.056 1.00 93.81 399 PRO A C 1
ATOM 3176 O O . PRO A 1 399 ? -18.350 -15.412 19.728 1.00 93.81 399 PRO A O 1
ATOM 3179 N N . GLN A 1 400 ? -17.478 -14.762 17.751 1.00 91.44 400 GLN A N 1
ATOM 3180 C CA . GLN A 1 400 ? -17.909 -15.929 16.984 1.00 91.44 400 GLN A CA 1
ATOM 3181 C C . GLN A 1 400 ? -17.005 -17.145 17.226 1.00 91.44 400 GLN A C 1
ATOM 3183 O O . GLN A 1 400 ? -17.508 -18.230 17.508 1.00 91.44 400 GLN A O 1
ATOM 3188 N N . ASP A 1 401 ? -15.690 -16.958 17.129 1.00 90.81 401 ASP A N 1
ATOM 3189 C CA . ASP A 1 401 ? -14.713 -18.052 17.131 1.00 90.81 401 ASP A CA 1
ATOM 3190 C C . ASP A 1 401 ? -14.180 -18.366 18.541 1.00 90.81 401 ASP A C 1
ATOM 3192 O O . ASP A 1 401 ? -13.745 -19.488 18.797 1.00 90.81 401 ASP A O 1
ATOM 3196 N N . TYR A 1 402 ? -14.235 -17.391 19.458 1.00 93.19 402 TYR A N 1
ATOM 3197 C CA . TYR A 1 402 ? -13.738 -17.473 20.841 1.00 93.19 402 TYR A CA 1
ATOM 3198 C C . TYR A 1 402 ? -14.730 -16.849 21.853 1.00 93.19 402 TYR A C 1
ATOM 3200 O O . TYR A 1 402 ? -14.382 -15.911 22.593 1.00 93.19 402 TYR A O 1
ATOM 3208 N N . PRO A 1 403 ? -15.996 -17.315 21.896 1.00 92.56 403 PRO A N 1
ATOM 3209 C CA . PRO A 1 403 ? -17.051 -16.725 22.727 1.00 92.56 403 PRO A CA 1
ATOM 3210 C C . PRO A 1 403 ? -16.709 -16.698 24.226 1.00 92.56 403 PRO A C 1
ATOM 3212 O O . PRO A 1 403 ? -17.147 -15.801 24.957 1.00 92.56 403 PRO A O 1
ATOM 3215 N N . GLU A 1 404 ? -15.890 -17.637 24.699 1.00 93.81 404 GLU A N 1
ATOM 3216 C CA . GLU A 1 404 ? -15.432 -17.738 26.084 1.00 93.81 404 GLU A CA 1
ATOM 3217 C C . GLU A 1 404 ? -14.630 -16.513 26.546 1.00 93.81 404 GLU A C 1
ATOM 3219 O O . GLU A 1 404 ? -14.689 -16.151 27.727 1.00 93.81 404 GLU A O 1
ATOM 3224 N N . LEU A 1 405 ? -13.954 -15.813 25.626 1.00 91.06 405 LEU A N 1
ATOM 3225 C CA . LEU A 1 405 ? -13.176 -14.613 25.946 1.00 91.06 405 LEU A CA 1
ATOM 3226 C C . LEU A 1 405 ? -14.055 -13.434 26.383 1.00 91.06 405 LEU A C 1
ATOM 3228 O O . LEU A 1 405 ? -13.537 -12.497 27.001 1.00 91.06 405 LEU A O 1
ATOM 3232 N N . ASN A 1 406 ? -15.362 -13.472 26.077 1.00 91.38 406 ASN A N 1
ATOM 3233 C CA . ASN A 1 406 ? -16.349 -12.447 26.434 1.00 91.38 406 ASN A CA 1
ATOM 3234 C C . ASN A 1 406 ? -15.842 -11.015 26.165 1.00 91.38 406 ASN A C 1
ATOM 3236 O O . ASN A 1 406 ? -16.074 -10.096 26.956 1.00 91.38 406 ASN A O 1
ATOM 3240 N N . VAL A 1 407 ? -15.127 -10.827 25.049 1.00 93.69 407 VAL A N 1
ATOM 3241 C CA . VAL A 1 407 ? -14.345 -9.612 24.771 1.00 93.69 407 VAL A CA 1
ATOM 3242 C C . VAL A 1 407 ? -15.201 -8.343 24.834 1.00 93.69 407 VAL A C 1
ATOM 3244 O O . VAL A 1 407 ? -14.781 -7.354 25.424 1.00 93.69 407 VAL A O 1
ATOM 3247 N N . LEU A 1 408 ? -16.447 -8.411 24.348 1.00 92.44 408 LEU A N 1
ATOM 3248 C CA . LEU A 1 408 ? -17.412 -7.307 24.326 1.00 92.44 408 LEU A CA 1
ATOM 3249 C C . LEU A 1 408 ? -17.881 -6.832 25.709 1.00 92.44 408 LEU A C 1
ATOM 3251 O O . LEU A 1 408 ? -18.419 -5.736 25.826 1.00 92.44 408 LEU A O 1
ATOM 3255 N N . LYS A 1 409 ? -17.687 -7.633 26.763 1.00 91.19 409 LYS A N 1
ATOM 3256 C CA . LYS A 1 409 ? -18.048 -7.263 28.143 1.00 91.19 409 LYS A CA 1
ATOM 3257 C C . LYS A 1 409 ? -16.891 -6.618 28.908 1.00 91.19 409 LYS A C 1
ATOM 3259 O O . LYS A 1 409 ? -17.090 -6.157 30.032 1.00 91.19 409 LYS A O 1
ATOM 3264 N N . LYS A 1 410 ? -15.678 -6.604 28.346 1.00 93.19 410 LYS A N 1
ATOM 3265 C CA . LYS A 1 410 ? -14.504 -6.025 29.006 1.00 93.19 410 LYS A CA 1
ATOM 3266 C C . LYS A 1 410 ? -14.569 -4.496 28.973 1.00 93.19 410 LYS A C 1
ATOM 3268 O O . LYS A 1 410 ? -14.959 -3.905 27.977 1.00 93.19 410 LYS A O 1
ATOM 3273 N N . GLN A 1 411 ? -14.138 -3.852 30.059 1.00 92.69 411 GLN A N 1
ATOM 3274 C CA . GLN A 1 411 ? -13.993 -2.385 30.130 1.00 92.69 411 GLN A CA 1
ATOM 3275 C C . GLN A 1 411 ? -12.655 -1.896 29.556 1.00 92.69 411 GLN A C 1
ATOM 3277 O O . GLN A 1 411 ? -12.472 -0.711 29.275 1.00 92.69 411 GLN A O 1
ATOM 3282 N N . SER A 1 412 ? -11.692 -2.804 29.415 1.00 94.06 412 SER A N 1
ATOM 3283 C CA . SER A 1 412 ? -10.350 -2.509 28.935 1.00 94.06 412 SER A CA 1
ATOM 3284 C C . SER A 1 412 ? -9.833 -3.670 28.100 1.00 94.06 412 SER A C 1
ATOM 3286 O O . SER A 1 412 ? -10.024 -4.824 28.487 1.00 94.06 412 SER A O 1
ATOM 3288 N N . LEU A 1 413 ? -9.202 -3.357 26.969 1.00 95.94 413 LEU A N 1
ATOM 3289 C CA . LEU A 1 413 ? -8.547 -4.329 26.102 1.00 95.94 413 LEU A CA 1
ATOM 3290 C C . LEU A 1 413 ? -7.089 -3.946 25.874 1.00 95.94 413 LEU A C 1
ATOM 3292 O O . LEU A 1 413 ? -6.780 -2.842 25.414 1.00 95.94 413 LEU A O 1
ATOM 3296 N N . LYS A 1 414 ? -6.201 -4.901 26.143 1.00 95.88 414 LYS A N 1
ATOM 3297 C CA . LYS A 1 414 ? -4.792 -4.850 25.772 1.00 95.88 414 LYS A CA 1
ATOM 3298 C C . LYS A 1 414 ? -4.574 -5.621 24.479 1.00 95.88 414 LYS A C 1
ATOM 3300 O O . LYS A 1 414 ? -4.724 -6.844 24.445 1.00 95.88 414 LYS A O 1
ATOM 3305 N N . ILE A 1 415 ? -4.192 -4.906 23.431 1.00 95.94 415 ILE A N 1
ATOM 3306 C CA . ILE A 1 415 ? -4.005 -5.461 22.093 1.00 95.94 415 ILE A CA 1
ATOM 3307 C C . ILE A 1 415 ? -2.537 -5.320 21.713 1.00 95.94 415 ILE A C 1
ATOM 3309 O O . ILE A 1 415 ? -1.976 -4.223 21.724 1.00 95.94 415 ILE A O 1
ATOM 3313 N N . HIS A 1 416 ? -1.907 -6.442 21.386 1.00 94.75 416 HIS A N 1
ATOM 3314 C CA . HIS A 1 416 ? -0.561 -6.472 20.831 1.00 94.75 416 HIS A CA 1
ATOM 3315 C C . HIS A 1 416 ? -0.653 -6.550 19.310 1.00 94.75 416 HIS A C 1
ATOM 3317 O O . HIS A 1 416 ? -1.242 -7.486 18.776 1.00 94.75 416 HIS A O 1
ATOM 3323 N N . ILE A 1 417 ? -0.076 -5.566 18.630 1.00 93.12 417 ILE A N 1
ATOM 3324 C CA . ILE A 1 417 ? -0.070 -5.429 17.177 1.00 93.12 417 ILE A CA 1
ATOM 3325 C C . ILE A 1 417 ? 1.353 -5.720 16.699 1.00 93.12 417 ILE A C 1
ATOM 3327 O O . ILE A 1 417 ? 2.284 -5.004 17.068 1.00 93.12 417 ILE A O 1
ATOM 3331 N N . ILE A 1 418 ? 1.541 -6.799 15.942 1.00 89.06 418 ILE A N 1
ATOM 3332 C CA . ILE A 1 418 ? 2.868 -7.285 15.525 1.00 89.06 418 ILE A CA 1
ATOM 3333 C C . ILE A 1 418 ? 3.167 -6.935 14.064 1.00 89.06 418 ILE A C 1
ATOM 3335 O O . ILE A 1 418 ? 2.248 -6.832 13.261 1.00 89.06 418 ILE A O 1
ATOM 3339 N N . GLU A 1 419 ? 4.455 -6.762 13.742 1.00 76.06 419 GLU A N 1
ATOM 3340 C CA . GLU A 1 419 ? 4.961 -6.301 12.431 1.00 76.06 419 GLU A CA 1
ATOM 3341 C C . GLU A 1 419 ? 4.409 -4.927 12.002 1.00 76.06 419 GLU A C 1
ATOM 3343 O O . GLU A 1 419 ? 4.356 -4.565 10.828 1.00 76.06 419 GLU A O 1
ATOM 3348 N N . SER A 1 420 ? 4.064 -4.108 12.992 1.00 79.25 420 SER A N 1
ATOM 3349 C CA . SER A 1 420 ? 3.125 -2.996 12.871 1.00 79.25 420 SER A CA 1
ATOM 3350 C C . SER A 1 420 ? 3.761 -1.678 12.413 1.00 79.25 420 SER A C 1
ATOM 3352 O O . SER A 1 420 ? 3.476 -0.615 12.973 1.00 79.25 420 SER A O 1
ATOM 3354 N N . TYR A 1 421 ? 4.705 -1.726 11.470 1.00 79.81 421 TYR A N 1
ATOM 3355 C CA . TYR A 1 421 ? 5.443 -0.532 11.041 1.00 79.81 421 TYR A CA 1
ATOM 3356 C C . TYR A 1 421 ? 4.505 0.524 10.441 1.00 79.81 421 TYR A C 1
ATOM 3358 O O . TYR A 1 421 ? 4.538 1.683 10.856 1.00 79.81 421 TYR A O 1
ATOM 3366 N N . ARG A 1 422 ? 3.640 0.137 9.495 1.00 79.69 422 ARG A N 1
ATOM 3367 C CA . ARG A 1 422 ? 2.720 1.069 8.814 1.00 79.69 422 ARG A CA 1
ATOM 3368 C C . ARG A 1 422 ? 1.616 1.555 9.753 1.00 79.69 422 ARG A C 1
ATOM 3370 O O . ARG A 1 422 ? 1.248 2.729 9.737 1.00 79.69 422 ARG A O 1
ATOM 3377 N N . GLU A 1 423 ? 1.129 0.664 10.603 1.00 88.19 423 GLU A N 1
ATOM 3378 C CA . GLU A 1 423 ? 0.086 0.916 11.594 1.00 88.19 423 GLU A CA 1
ATOM 3379 C C . GLU A 1 423 ? 0.570 1.916 12.643 1.00 88.19 423 GLU A C 1
ATOM 3381 O O . GLU A 1 423 ? -0.151 2.846 12.994 1.00 88.19 423 GLU A O 1
ATOM 3386 N N . PHE A 1 424 ? 1.818 1.780 13.100 1.00 88.31 424 PHE A N 1
ATOM 3387 C CA . PHE A 1 424 ? 2.398 2.724 14.050 1.00 88.31 424 PHE A CA 1
ATOM 3388 C C . PHE A 1 424 ? 2.574 4.120 13.438 1.00 88.31 424 PHE A C 1
ATOM 3390 O O . PHE A 1 424 ? 2.303 5.120 14.095 1.00 88.31 424 PHE A O 1
ATOM 3397 N N . HIS A 1 425 ? 2.943 4.220 12.157 1.00 85.31 425 HIS A N 1
ATOM 3398 C CA . HIS A 1 425 ? 3.023 5.516 11.470 1.00 85.31 425 HIS A CA 1
ATOM 3399 C C . HIS A 1 425 ? 1.657 6.192 11.297 1.00 85.31 425 HIS A C 1
ATOM 3401 O O . HIS A 1 425 ? 1.583 7.414 11.196 1.00 85.31 425 HIS A O 1
ATOM 3407 N N . THR A 1 426 ? 0.574 5.415 11.319 1.00 89.50 426 THR A N 1
ATOM 3408 C CA . THR A 1 426 ? -0.808 5.897 11.197 1.00 89.50 426 THR A CA 1
ATOM 3409 C C . THR A 1 426 ? -1.545 5.921 12.540 1.00 89.50 426 THR A C 1
ATOM 3411 O O . THR A 1 426 ? -2.775 5.874 12.583 1.00 89.50 426 THR A O 1
ATOM 3414 N N . ILE A 1 427 ? -0.809 6.046 13.651 1.00 91.69 427 ILE A N 1
ATOM 3415 C CA . ILE A 1 427 ? -1.308 5.944 15.033 1.00 91.69 427 ILE A CA 1
ATOM 3416 C C . ILE A 1 427 ? -2.569 6.768 15.326 1.00 91.69 427 ILE A C 1
ATOM 3418 O O . ILE A 1 427 ? -3.451 6.287 16.033 1.00 91.69 427 ILE A O 1
ATOM 3422 N N . MET A 1 428 ? -2.717 7.976 14.764 1.00 93.12 428 MET A N 1
ATOM 3423 C CA . MET A 1 428 ? -3.895 8.821 15.019 1.00 93.12 428 MET A CA 1
ATOM 3424 C C . MET A 1 428 ? -5.204 8.196 14.516 1.00 93.12 428 MET A C 1
ATOM 3426 O O . MET A 1 428 ? -6.267 8.510 15.049 1.00 93.12 428 MET A O 1
ATOM 3430 N N . THR A 1 429 ? -5.146 7.282 13.543 1.00 94.19 429 THR A N 1
ATOM 3431 C CA . THR A 1 429 ? -6.329 6.571 13.029 1.00 94.19 429 THR A CA 1
ATOM 3432 C C . THR A 1 429 ? -6.948 5.650 14.082 1.00 94.19 429 THR A C 1
ATOM 3434 O O . THR A 1 429 ? -8.168 5.508 14.134 1.00 94.19 429 THR A O 1
ATOM 3437 N N . PHE A 1 430 ? -6.135 5.101 14.992 1.00 95.75 430 PHE A N 1
ATOM 3438 C CA . PHE A 1 430 ? -6.581 4.191 16.050 1.00 95.75 430 PHE A CA 1
ATOM 3439 C C . PHE A 1 430 ? -7.463 4.869 17.098 1.00 95.75 430 PHE A C 1
ATOM 3441 O O . PHE A 1 430 ? -8.153 4.179 17.852 1.00 95.75 430 PHE A O 1
ATOM 3448 N N . TRP A 1 431 ? -7.503 6.207 17.129 1.00 95.50 431 TRP A N 1
ATOM 3449 C CA . TRP A 1 431 ? -8.492 6.933 17.924 1.00 95.50 431 TRP A CA 1
ATOM 3450 C C . TRP A 1 431 ? -9.924 6.498 17.595 1.00 95.50 431 TRP A C 1
ATOM 3452 O O . TRP A 1 431 ? -10.773 6.440 18.487 1.00 95.50 431 TRP A O 1
ATOM 3462 N N . GLU A 1 432 ? -10.185 6.116 16.346 1.00 95.56 432 GLU A N 1
ATOM 3463 C CA . GLU A 1 432 ? -11.513 5.701 15.913 1.00 95.56 432 GLU A CA 1
ATOM 3464 C C . GLU A 1 432 ? -12.023 4.462 16.680 1.00 95.56 432 GLU A C 1
ATOM 3466 O O . GLU A 1 432 ? -13.227 4.345 16.897 1.00 95.56 432 GLU A O 1
ATOM 3471 N N . LEU A 1 433 ? -11.147 3.605 17.234 1.00 95.50 433 LEU A N 1
ATOM 3472 C CA . LEU A 1 433 ? -11.563 2.524 18.148 1.00 95.50 433 LEU A CA 1
ATOM 3473 C C . LEU A 1 433 ? -12.292 3.063 19.386 1.00 95.50 433 LEU A C 1
ATOM 3475 O O . LEU A 1 433 ? -13.307 2.510 19.807 1.00 95.50 433 LEU A O 1
ATOM 3479 N N . SER A 1 434 ? -11.810 4.175 19.949 1.00 93.69 434 SER A N 1
ATOM 3480 C CA . SER A 1 434 ? -12.462 4.845 21.080 1.00 93.69 434 SER A CA 1
ATOM 3481 C C . SER A 1 434 ? -13.809 5.456 20.700 1.00 93.69 434 SER A C 1
ATOM 3483 O O . SER A 1 434 ? -14.670 5.608 21.568 1.00 93.69 434 SER A O 1
ATOM 3485 N N . VAL A 1 435 ? -14.004 5.814 19.431 1.00 93.75 435 VAL A N 1
ATOM 3486 C CA . VAL A 1 435 ? -15.265 6.361 18.913 1.00 93.75 435 VAL A CA 1
ATOM 3487 C C . VAL A 1 435 ? -16.272 5.233 18.654 1.00 93.75 435 VAL A C 1
ATOM 3489 O O . VAL A 1 435 ? -17.432 5.342 19.051 1.00 93.75 435 VAL A O 1
ATOM 3492 N N . LEU A 1 436 ? -15.814 4.122 18.073 1.00 94.44 436 LEU A N 1
ATOM 3493 C CA . LEU A 1 436 ? -16.620 2.944 17.741 1.00 94.44 436 LEU A CA 1
ATOM 3494 C C . LEU A 1 436 ? -17.040 2.118 18.964 1.00 94.44 436 LEU A C 1
ATOM 3496 O O . LEU A 1 436 ? -18.155 1.601 19.004 1.00 94.44 436 LEU A O 1
ATOM 3500 N N . LEU A 1 437 ? -16.163 1.990 19.962 1.00 93.88 437 LEU A N 1
ATOM 3501 C CA . LEU A 1 437 ? -16.382 1.170 21.157 1.00 93.88 437 LEU A CA 1
ATOM 3502 C C . LEU A 1 437 ? -16.275 2.037 22.414 1.00 93.88 437 LEU A C 1
ATOM 3504 O O . LEU A 1 437 ? -15.307 1.939 23.170 1.00 93.88 437 LEU A O 1
ATOM 3508 N N . PRO A 1 438 ? -17.257 2.923 22.671 1.00 91.31 438 PRO A N 1
ATOM 3509 C CA . PRO A 1 438 ? -17.053 3.976 23.644 1.00 91.31 438 PRO A CA 1
ATOM 3510 C C . PRO A 1 438 ? -16.994 3.516 25.101 1.00 91.31 438 PRO A C 1
ATOM 3512 O O . PRO A 1 438 ? -16.456 4.250 25.927 1.00 91.31 438 PRO A O 1
ATOM 3515 N N . HIS A 1 439 ? -17.520 2.323 25.376 1.00 90.38 439 HIS A N 1
ATOM 3516 C CA . HIS A 1 439 ? -17.525 1.641 26.668 1.00 90.38 439 HIS A CA 1
ATOM 3517 C C . HIS A 1 439 ? -16.188 0.953 26.996 1.00 90.38 439 HIS A C 1
ATOM 3519 O O . HIS A 1 439 ? -16.004 0.505 28.126 1.00 90.38 439 HIS A O 1
ATOM 3525 N N . MET A 1 440 ? -15.269 0.862 26.027 1.00 92.31 440 MET A N 1
ATOM 3526 C CA . MET A 1 440 ? -13.959 0.236 26.185 1.00 92.31 440 MET A CA 1
ATOM 3527 C C . MET A 1 440 ? -12.837 1.270 26.240 1.00 92.31 440 MET A C 1
ATOM 3529 O O . MET A 1 440 ? -12.856 2.300 25.562 1.00 92.31 440 MET A O 1
ATOM 3533 N N . THR A 1 441 ? -11.817 0.945 27.026 1.00 94.06 441 THR A N 1
ATOM 3534 C CA . THR A 1 441 ? -10.504 1.592 27.000 1.00 94.06 441 THR A CA 1
ATOM 3535 C C . THR A 1 441 ? -9.494 0.685 26.307 1.00 94.06 441 THR A C 1
ATOM 3537 O O . THR A 1 441 ? -9.604 -0.539 26.371 1.00 94.06 441 THR A O 1
ATOM 3540 N N . PHE A 1 442 ? -8.497 1.278 25.653 1.00 95.94 442 PHE A N 1
ATOM 3541 C CA . PHE A 1 442 ? -7.534 0.533 24.845 1.00 95.94 442 PHE A CA 1
ATOM 3542 C C . PHE A 1 442 ? -6.098 0.785 25.309 1.00 95.94 442 PHE A C 1
ATOM 3544 O O . PHE A 1 442 ? -5.685 1.933 25.507 1.00 95.94 442 PHE A O 1
ATOM 3551 N N . GLU A 1 443 ? -5.336 -0.300 25.444 1.00 95.75 443 GLU A N 1
ATOM 3552 C CA . GLU A 1 443 ? -3.875 -0.295 25.509 1.00 95.75 443 GLU A CA 1
ATOM 3553 C C . GLU A 1 443 ? -3.339 -1.007 24.264 1.00 95.75 443 GLU A C 1
ATOM 3555 O O . GLU A 1 443 ? -3.509 -2.216 24.110 1.00 95.75 443 GLU A O 1
ATOM 3560 N N . LEU A 1 444 ? -2.717 -0.247 23.366 1.00 96.19 444 LEU A N 1
ATOM 3561 C CA . LEU A 1 444 ? -2.168 -0.747 22.111 1.00 96.19 444 LEU A CA 1
ATOM 3562 C C . LEU A 1 444 ? -0.645 -0.832 22.217 1.00 96.19 444 LEU A C 1
ATOM 3564 O O . LEU A 1 444 ? 0.027 0.181 22.420 1.00 96.19 444 LEU A O 1
ATOM 3568 N N . SER A 1 445 ? -0.097 -2.031 22.063 1.00 94.12 445 SER A N 1
ATOM 3569 C CA . SER A 1 445 ? 1.350 -2.255 22.032 1.00 94.12 445 SER A CA 1
ATOM 3570 C C . SER A 1 445 ? 1.768 -2.648 20.620 1.00 94.12 445 SER A C 1
ATOM 3572 O O . SER A 1 445 ? 1.360 -3.699 20.134 1.00 94.12 445 SER A O 1
ATOM 3574 N N . PHE A 1 446 ? 2.577 -1.815 19.979 1.00 93.06 446 PHE A N 1
ATOM 3575 C CA . PHE A 1 446 ? 3.095 -1.998 18.625 1.00 93.06 446 PHE A CA 1
ATOM 3576 C C . PHE A 1 446 ? 4.473 -2.663 18.686 1.00 93.06 446 PHE A C 1
ATOM 3578 O O . PHE A 1 446 ? 5.332 -2.236 19.460 1.00 93.06 446 PHE A O 1
ATOM 3585 N N . PHE A 1 447 ? 4.697 -3.694 17.874 1.00 89.44 447 PHE A N 1
ATOM 3586 C CA . PHE A 1 447 ? 5.944 -4.460 17.841 1.00 89.44 447 PHE A CA 1
ATOM 3587 C C . PHE A 1 447 ? 6.484 -4.549 16.418 1.00 89.44 447 PHE A C 1
ATOM 3589 O O . PHE A 1 447 ? 5.757 -4.911 15.494 1.00 89.44 447 PHE A O 1
ATOM 3596 N N . GLY A 1 448 ? 7.777 -4.286 16.245 1.00 83.94 448 GLY A N 1
ATOM 3597 C CA . GLY A 1 448 ? 8.444 -4.475 14.960 1.00 83.94 448 GLY A CA 1
ATOM 3598 C C . GLY A 1 448 ? 9.858 -3.912 14.941 1.00 83.94 448 GLY A C 1
ATOM 3599 O O . GLY A 1 448 ? 10.125 -2.851 15.493 1.00 83.94 448 GLY A O 1
ATOM 3600 N N . GLU A 1 449 ? 10.774 -4.593 14.260 1.00 77.75 449 GLU A N 1
ATOM 3601 C CA . GLU A 1 449 ? 12.197 -4.211 14.198 1.00 77.75 449 GLU A CA 1
ATOM 3602 C C . GLU A 1 449 ? 12.438 -2.864 13.491 1.00 77.75 449 GLU A C 1
ATOM 3604 O O . GLU A 1 449 ? 13.465 -2.222 13.700 1.00 77.75 449 GLU A O 1
ATOM 3609 N N . ARG A 1 450 ? 11.465 -2.413 12.688 1.00 74.75 450 ARG A N 1
ATOM 3610 C CA . ARG A 1 450 ? 11.515 -1.163 11.916 1.00 74.75 450 ARG A CA 1
ATOM 3611 C C . ARG A 1 450 ? 10.933 0.051 12.643 1.00 74.75 450 ARG A C 1
ATOM 3613 O O . ARG A 1 450 ? 10.888 1.131 12.066 1.00 74.75 450 ARG A O 1
ATOM 3620 N N . LEU A 1 451 ? 10.438 -0.106 13.870 1.00 80.69 451 LEU A N 1
ATOM 3621 C CA . LEU A 1 451 ? 9.914 1.035 14.623 1.00 80.69 451 LEU A CA 1
ATOM 3622 C C . LEU A 1 451 ? 11.034 2.057 14.923 1.00 80.69 451 LEU A C 1
ATOM 3624 O O . LEU A 1 451 ? 12.198 1.661 15.046 1.00 80.69 451 LEU A O 1
ATOM 3628 N N . PRO A 1 452 ? 10.718 3.361 15.043 1.00 79.12 452 PRO A N 1
ATOM 3629 C CA . PRO A 1 452 ? 11.707 4.380 15.402 1.00 79.12 452 PRO A CA 1
ATOM 3630 C C . PRO A 1 452 ? 12.411 4.038 16.720 1.00 79.12 452 PRO A C 1
ATOM 3632 O O . PRO A 1 452 ? 11.761 3.579 17.666 1.00 79.12 452 PRO A O 1
ATOM 3635 N N . GLN A 1 453 ? 13.726 4.256 16.802 1.00 80.31 453 GLN A N 1
ATOM 3636 C CA . GLN A 1 453 ? 14.513 3.912 17.994 1.00 80.31 453 GLN A CA 1
ATOM 3637 C C . GLN A 1 453 ? 14.023 4.683 19.225 1.00 80.31 453 GLN A C 1
ATOM 3639 O O . GLN A 1 453 ? 13.903 4.124 20.312 1.00 80.31 453 GLN A O 1
ATOM 3644 N N . GLU A 1 454 ? 13.672 5.944 19.019 1.00 78.75 454 GLU A N 1
ATOM 3645 C CA . GLU A 1 454 ? 13.207 6.902 20.015 1.00 78.75 454 GLU A CA 1
ATOM 3646 C C . GLU A 1 454 ? 11.860 6.490 20.615 1.00 78.75 454 GLU A C 1
ATOM 3648 O O . GLU A 1 454 ? 11.550 6.850 21.748 1.00 78.75 454 GLU A O 1
ATOM 3653 N N . SER A 1 455 ? 11.068 5.718 19.863 1.00 80.56 455 SER A N 1
ATOM 3654 C CA . SER A 1 455 ? 9.770 5.208 20.306 1.00 80.56 455 SER A CA 1
ATOM 3655 C C . SER A 1 455 ? 9.879 3.962 21.190 1.00 80.56 455 SER A C 1
ATOM 3657 O O . SER A 1 455 ? 8.897 3.588 21.834 1.00 80.56 455 SER A O 1
ATOM 3659 N N . HIS A 1 456 ? 11.045 3.306 21.240 1.00 86.62 456 HIS A N 1
ATOM 3660 C CA . HIS A 1 456 ? 11.203 2.051 21.966 1.00 86.62 456 HIS A CA 1
ATOM 3661 C C . HIS A 1 456 ? 10.931 2.238 23.465 1.00 86.62 456 HIS A C 1
ATOM 3663 O O . HIS A 1 456 ? 11.553 3.063 24.126 1.00 86.62 456 HIS A O 1
ATOM 3669 N N . GLU A 1 457 ? 9.967 1.473 23.981 1.00 86.25 457 GLU A N 1
ATOM 3670 C CA . GLU A 1 457 ? 9.478 1.518 25.367 1.00 86.25 457 GLU A CA 1
ATOM 3671 C C . GLU A 1 457 ? 8.867 2.868 25.775 1.00 86.25 457 GLU A C 1
ATOM 3673 O O . GLU A 1 457 ? 8.488 3.070 26.932 1.00 86.25 457 GLU A O 1
ATOM 3678 N N . GLN A 1 458 ? 8.676 3.781 24.819 1.00 84.50 458 GLN A N 1
ATOM 3679 C CA . GLN A 1 458 ? 8.004 5.043 25.066 1.00 84.50 458 GLN A CA 1
ATOM 3680 C C . GLN A 1 458 ? 6.503 4.811 25.248 1.00 84.50 458 GLN A C 1
ATOM 3682 O O . GLN A 1 458 ? 5.842 4.147 24.448 1.00 84.50 458 GLN A O 1
ATOM 3687 N N . GLN A 1 459 ? 5.950 5.418 26.299 1.00 88.81 459 GLN A N 1
ATOM 3688 C CA . GLN A 1 459 ? 4.514 5.439 26.542 1.00 88.81 459 GLN A CA 1
ATOM 3689 C C . GLN A 1 459 ? 3.898 6.737 26.017 1.00 88.81 459 GLN A C 1
ATOM 3691 O O . GLN A 1 459 ? 4.251 7.845 26.439 1.00 88.81 459 GLN A O 1
ATOM 3696 N N . LEU A 1 460 ? 2.950 6.571 25.103 1.00 90.69 460 LEU A N 1
ATOM 3697 C CA . LEU A 1 460 ? 2.208 7.628 24.434 1.00 90.69 460 LEU A CA 1
ATOM 3698 C C . LEU A 1 460 ? 0.725 7.531 24.784 1.00 90.69 460 LEU A C 1
ATOM 3700 O O . LEU A 1 460 ? 0.226 6.481 25.200 1.00 90.69 460 LEU A O 1
ATOM 3704 N N . TYR A 1 461 ? 0.010 8.625 24.561 1.00 91.81 461 TYR A N 1
ATOM 3705 C CA . TYR A 1 461 ? -1.431 8.683 24.723 1.00 91.81 461 TYR A CA 1
ATOM 3706 C C . TYR A 1 461 ? -2.072 9.402 23.547 1.00 91.81 461 TYR A C 1
ATOM 3708 O O . TYR A 1 461 ? -1.702 10.536 23.247 1.00 91.81 461 TYR A O 1
ATOM 3716 N N . LEU A 1 462 ? -3.076 8.775 22.938 1.00 93.00 462 LEU A N 1
ATOM 3717 C CA . LEU A 1 462 ? -4.042 9.487 22.107 1.00 93.00 462 LEU A CA 1
ATOM 3718 C C . LEU A 1 462 ? -5.113 10.049 23.034 1.00 93.00 462 LEU A C 1
ATOM 3720 O O . LEU A 1 462 ? -5.746 9.290 23.773 1.00 93.00 462 LEU A O 1
ATOM 3724 N N . GLN A 1 463 ? -5.294 11.364 23.030 1.00 90.94 463 GLN A N 1
ATOM 3725 C CA . GLN A 1 463 ? -6.229 12.054 23.916 1.00 90.94 463 GLN A CA 1
ATOM 3726 C C . GLN A 1 463 ? -7.049 13.068 23.133 1.00 90.94 463 GLN A C 1
ATOM 3728 O O . GLN A 1 463 ? -6.498 13.826 22.332 1.00 90.94 463 GLN A O 1
ATOM 3733 N N . LYS A 1 464 ? -8.352 13.127 23.415 1.00 87.19 464 LYS A N 1
ATOM 3734 C CA . LYS A 1 464 ? -9.229 14.180 22.897 1.00 87.19 464 LYS A CA 1
ATOM 3735 C C . LYS A 1 464 ? -9.234 15.379 23.844 1.00 87.19 464 LYS A C 1
ATOM 3737 O O . LYS A 1 464 ? -9.469 15.226 25.041 1.00 87.19 464 LYS A O 1
ATOM 3742 N N . LYS A 1 465 ? -8.970 16.561 23.292 1.00 81.50 465 LYS A N 1
ATOM 3743 C CA . LYS A 1 465 ? -9.090 17.880 23.928 1.00 81.50 465 LYS A CA 1
ATOM 3744 C C . LYS A 1 465 ? -10.175 18.689 23.199 1.00 81.50 465 LYS A C 1
ATOM 3746 O O . LYS A 1 465 ? -10.758 18.198 22.232 1.00 81.50 465 LYS A O 1
ATOM 3751 N N . SER A 1 466 ? -10.452 19.911 23.661 1.00 72.38 466 SER A N 1
ATOM 3752 C CA . SER A 1 466 ? -11.424 20.825 23.029 1.00 72.38 466 SER A CA 1
ATOM 3753 C C . SER A 1 466 ? -11.165 21.028 21.536 1.00 72.38 466 SER A C 1
ATOM 3755 O O . SER A 1 466 ? -12.108 21.093 20.756 1.00 72.38 466 SER A O 1
ATOM 3757 N N . ASP A 1 467 ? -9.890 21.043 21.149 1.00 70.25 467 ASP A N 1
ATOM 3758 C CA . ASP A 1 467 ? -9.448 21.418 19.803 1.00 70.25 467 ASP A CA 1
ATOM 3759 C C . ASP A 1 467 ? -9.238 20.193 18.889 1.00 70.25 467 ASP A C 1
ATOM 3761 O O . ASP A 1 467 ? -8.743 20.321 17.773 1.00 70.25 467 ASP A O 1
ATOM 3765 N N . GLY A 1 468 ? -9.600 18.991 19.358 1.00 83.56 468 GLY A N 1
ATOM 3766 C CA . GLY A 1 468 ? -9.465 17.733 18.620 1.00 83.56 468 GLY A CA 1
ATOM 3767 C C . GLY A 1 468 ? -8.628 16.682 19.349 1.00 83.56 468 GLY A C 1
ATOM 3768 O O . GLY A 1 468 ? -8.401 16.747 20.559 1.00 83.56 468 GLY A O 1
ATOM 3769 N N . VAL A 1 469 ? -8.194 15.660 18.616 1.00 89.50 469 VAL A N 1
ATOM 3770 C CA . VAL A 1 469 ? -7.374 14.561 19.149 1.00 89.50 469 VAL A CA 1
ATOM 3771 C C . VAL A 1 469 ? -5.900 14.894 18.975 1.00 89.50 469 VAL A C 1
ATOM 3773 O O . VAL A 1 469 ? -5.496 15.418 17.943 1.00 89.50 469 VAL A O 1
ATOM 3776 N N . SER A 1 470 ? -5.089 14.558 19.974 1.00 88.69 470 SER A N 1
ATOM 3777 C CA . SER A 1 470 ? -3.640 14.770 19.968 1.00 88.69 470 SER A CA 1
ATOM 3778 C C . SER A 1 470 ? -2.898 13.535 20.475 1.00 88.69 470 SER A C 1
ATOM 3780 O O . SER A 1 470 ? -3.420 12.794 21.313 1.00 88.69 470 SER A O 1
ATOM 3782 N N . LEU A 1 471 ? -1.673 13.336 19.984 1.00 89.19 471 LEU A N 1
ATOM 3783 C CA . LEU A 1 471 ? -0.728 12.350 20.500 1.00 89.19 471 LEU A CA 1
ATOM 3784 C C . LEU A 1 471 ? 0.220 13.037 21.489 1.00 89.19 471 LEU A C 1
ATOM 3786 O O . LEU A 1 471 ? 0.868 14.022 21.146 1.00 89.19 471 LEU A O 1
ATOM 3790 N N . VAL A 1 472 ? 0.306 12.526 22.717 1.00 86.69 472 VAL A N 1
ATOM 3791 C CA . VAL A 1 472 ? 1.117 13.122 23.790 1.00 86.69 472 VAL A CA 1
ATOM 3792 C C . VAL A 1 472 ? 2.042 12.076 24.406 1.00 86.69 472 VAL A C 1
ATOM 3794 O O . VAL A 1 472 ? 1.636 10.942 24.655 1.00 86.69 472 VAL A O 1
ATOM 3797 N N . SER A 1 473 ? 3.286 12.463 24.689 1.00 82.69 473 SER A N 1
ATOM 3798 C CA . SER A 1 473 ? 4.253 11.638 25.420 1.00 82.69 473 SER A CA 1
ATOM 3799 C C . SER A 1 473 ? 4.173 11.878 26.926 1.00 82.69 473 SER A C 1
ATOM 3801 O O . SER A 1 473 ? 4.068 13.022 27.369 1.00 82.69 473 SER A O 1
ATOM 3803 N N . SER A 1 474 ? 4.306 10.815 27.728 1.00 71.25 474 SER A N 1
ATOM 3804 C CA . SER A 1 474 ? 4.311 10.925 29.197 1.00 71.25 474 SER A CA 1
ATOM 3805 C C . SER A 1 474 ? 5.470 11.761 29.762 1.00 71.25 474 SER A C 1
ATOM 3807 O O . SER A 1 474 ? 5.404 12.159 30.920 1.00 71.25 474 SER A O 1
ATOM 3809 N N . ALA A 1 475 ? 6.528 12.002 28.979 1.00 61.34 475 ALA A N 1
ATOM 3810 C CA . ALA A 1 475 ? 7.719 12.732 29.415 1.00 61.34 475 ALA A CA 1
ATOM 3811 C C . ALA A 1 475 ? 7.603 14.265 29.287 1.00 61.34 475 ALA A C 1
ATOM 3813 O O . ALA A 1 475 ? 8.423 14.971 29.863 1.00 61.34 475 ALA A O 1
ATOM 3814 N N . LEU A 1 476 ? 6.622 14.784 28.533 1.00 53.78 476 LEU A N 1
ATOM 3815 C CA . LEU A 1 476 ? 6.609 16.184 28.076 1.00 53.78 476 LEU A CA 1
ATOM 3816 C C . LEU A 1 476 ? 5.574 17.102 28.760 1.00 53.78 476 LEU A C 1
ATOM 3818 O O . LEU A 1 476 ? 5.407 18.240 28.332 1.00 53.78 476 LEU A O 1
ATOM 3822 N N . GLY A 1 477 ? 4.861 16.668 29.807 1.00 45.53 477 GLY A N 1
ATOM 3823 C CA . GLY A 1 477 ? 3.941 17.582 30.496 1.00 45.53 477 GLY A CA 1
ATOM 3824 C C . GLY A 1 477 ? 3.062 16.980 31.588 1.00 45.53 477 GLY A C 1
ATOM 3825 O O . GLY A 1 477 ? 2.821 15.774 31.636 1.00 45.53 477 GLY A O 1
ATOM 3826 N N . SER A 1 478 ? 2.568 17.859 32.467 1.00 44.81 478 SER A N 1
ATOM 3827 C CA . SER A 1 478 ? 1.653 17.520 33.557 1.00 44.81 478 SER A CA 1
ATOM 3828 C C . SER A 1 478 ? 0.331 16.976 33.011 1.00 44.81 478 SER A C 1
ATOM 3830 O O . SER A 1 478 ? -0.336 17.580 32.168 1.00 44.81 478 SER A O 1
ATOM 3832 N N . GLN A 1 479 ? -0.046 15.790 33.490 1.00 50.41 479 GLN A N 1
ATOM 3833 C CA . GLN A 1 479 ? -1.282 15.128 33.097 1.00 50.41 479 GLN A CA 1
ATOM 3834 C C . GLN A 1 479 ? -2.484 15.904 33.650 1.00 50.41 479 GLN A C 1
ATOM 3836 O O . GLN A 1 479 ? -2.890 15.711 34.794 1.00 50.41 479 GLN A O 1
ATOM 3841 N N . LYS A 1 480 ? -3.107 16.759 32.832 1.00 49.66 480 LYS A N 1
ATOM 3842 C CA . LYS A 1 480 ? -4.532 17.046 33.031 1.00 49.66 480 LYS A CA 1
ATOM 3843 C C . LYS A 1 480 ? -5.299 15.775 32.665 1.00 49.66 480 LYS A C 1
ATOM 3845 O O . LYS A 1 480 ? -5.061 15.192 31.609 1.00 49.66 480 LYS A O 1
ATOM 3850 N N . LYS A 1 481 ? -6.173 15.322 33.565 1.00 48.16 481 LYS A N 1
ATOM 3851 C CA . LYS A 1 481 ? -6.984 14.108 33.413 1.00 48.16 481 LYS A CA 1
ATOM 3852 C C . LYS A 1 481 ? -7.858 14.255 32.161 1.00 48.16 481 LYS A C 1
ATOM 3854 O O . LYS A 1 481 ? -8.811 15.022 32.173 1.00 48.16 481 LYS A O 1
ATOM 3859 N N . ALA A 1 482 ? -7.481 13.593 31.070 1.00 60.50 482 ALA A N 1
ATOM 3860 C CA . ALA A 1 482 ? -8.292 13.551 29.859 1.00 60.50 482 ALA A CA 1
ATOM 3861 C C . ALA A 1 482 ? -9.511 12.647 30.099 1.00 60.50 482 ALA A C 1
ATOM 3863 O O . ALA A 1 482 ? -9.356 11.563 30.665 1.00 60.50 482 ALA A O 1
ATOM 3864 N N . ASP A 1 483 ? -10.696 13.066 29.643 1.00 65.06 483 ASP A N 1
ATOM 3865 C CA . ASP A 1 483 ? -11.943 12.296 29.803 1.00 65.06 483 ASP A CA 1
ATOM 3866 C C . ASP A 1 483 ? -11.872 10.923 29.125 1.00 65.06 483 ASP A C 1
ATOM 3868 O O . ASP A 1 483 ? -12.473 9.953 29.586 1.00 65.06 483 ASP A O 1
ATOM 3872 N N . LYS A 1 484 ? -11.103 10.822 28.034 1.00 81.19 484 LYS A N 1
ATOM 3873 C CA . LYS A 1 484 ? -10.885 9.576 27.304 1.00 81.19 484 LYS A CA 1
ATOM 3874 C C . LYS A 1 484 ? -9.508 9.541 26.658 1.00 81.19 484 LYS A C 1
ATOM 3876 O O . LYS A 1 484 ? -9.075 10.520 26.050 1.00 81.19 484 LYS A O 1
ATOM 3881 N N . SER A 1 485 ? -8.830 8.400 26.775 1.00 90.88 485 SER A N 1
ATOM 3882 C CA . SER A 1 485 ? -7.511 8.200 26.180 1.00 90.88 485 SER A CA 1
ATOM 3883 C C . SER A 1 485 ? -7.277 6.760 25.728 1.00 90.88 485 SER A C 1
ATOM 3885 O O . SER A 1 485 ? -7.830 5.827 26.313 1.00 90.88 485 SER A O 1
ATOM 3887 N N . ILE A 1 486 ? -6.435 6.594 24.708 1.00 95.06 486 ILE A N 1
ATOM 3888 C CA . ILE A 1 486 ? -5.843 5.306 24.324 1.00 95.06 486 ILE A CA 1
ATOM 3889 C C . ILE A 1 486 ? -4.379 5.340 24.734 1.00 95.06 486 ILE A C 1
ATOM 3891 O O . ILE A 1 486 ? -3.656 6.267 24.361 1.00 95.06 486 ILE A O 1
ATOM 3895 N N . ARG A 1 487 ? -3.935 4.334 25.488 1.00 94.88 487 ARG A N 1
ATOM 3896 C CA . ARG A 1 487 ? -2.519 4.166 25.822 1.00 94.88 487 ARG A CA 1
ATOM 3897 C C . ARG A 1 487 ? -1.824 3.453 24.673 1.00 94.88 487 ARG A C 1
ATOM 3899 O O . ARG A 1 487 ? -2.309 2.419 24.224 1.00 94.88 487 ARG A O 1
ATOM 3906 N N . VAL A 1 488 ? -0.681 3.971 24.245 1.00 94.31 488 VAL A N 1
ATOM 3907 C CA . VAL A 1 488 ? 0.126 3.368 23.186 1.00 94.31 488 VAL A CA 1
ATOM 3908 C C . VAL A 1 488 ? 1.554 3.125 23.667 1.00 94.31 488 VAL A C 1
ATOM 3910 O O . VAL A 1 488 ? 2.132 3.964 24.360 1.00 94.31 488 VAL A O 1
ATOM 3913 N N . LYS A 1 489 ? 2.114 1.968 23.313 1.00 92.44 489 LYS A N 1
ATOM 3914 C CA . LYS A 1 489 ? 3.512 1.585 23.551 1.00 92.44 489 LYS A CA 1
ATOM 3915 C C . LYS A 1 489 ? 4.123 1.036 22.269 1.00 92.44 489 LYS A C 1
ATOM 3917 O O . LYS A 1 489 ? 3.423 0.380 21.503 1.00 92.44 489 LYS A O 1
ATOM 3922 N N . ALA A 1 490 ? 5.413 1.267 22.058 1.00 90.00 490 ALA A N 1
ATOM 3923 C CA . ALA A 1 490 ? 6.142 0.752 20.903 1.00 90.00 490 ALA A CA 1
ATOM 3924 C C . ALA A 1 490 ? 7.378 -0.049 21.328 1.00 90.00 490 ALA A C 1
ATOM 3926 O O . ALA A 1 490 ? 8.102 0.325 22.249 1.00 90.00 490 ALA A O 1
ATOM 3927 N N . TYR A 1 491 ? 7.634 -1.161 20.644 1.00 89.12 491 TYR A N 1
ATOM 3928 C CA . TYR A 1 491 ? 8.740 -2.066 20.934 1.00 89.12 491 TYR A CA 1
ATOM 3929 C C . TYR A 1 491 ? 9.506 -2.402 19.654 1.00 89.12 491 TYR A C 1
ATOM 3931 O O . TYR A 1 491 ? 9.044 -3.194 18.830 1.00 89.12 491 TYR A O 1
ATOM 3939 N N . LYS A 1 492 ? 10.709 -1.834 19.500 1.00 86.62 492 LYS A N 1
ATOM 3940 C CA . LYS A 1 492 ? 11.578 -2.055 18.336 1.00 86.62 492 LYS A CA 1
ATOM 3941 C C . LYS A 1 492 ? 12.327 -3.392 18.399 1.00 86.62 492 LYS A C 1
ATOM 3943 O O . LYS A 1 492 ? 13.554 -3.435 18.373 1.00 86.62 492 LYS A O 1
ATOM 3948 N N . ARG A 1 493 ? 11.610 -4.500 18.591 1.00 79.62 493 ARG A N 1
ATOM 3949 C CA . ARG A 1 493 ? 12.177 -5.853 18.734 1.00 79.62 493 ARG A CA 1
ATOM 3950 C C . ARG A 1 493 ? 11.163 -6.896 18.267 1.00 79.62 493 ARG A C 1
ATOM 3952 O O . ARG A 1 493 ? 9.963 -6.624 18.233 1.00 79.62 493 ARG A O 1
ATOM 3959 N N . ALA A 1 494 ? 11.636 -8.100 17.956 1.00 75.00 494 ALA A N 1
ATOM 3960 C CA . ALA A 1 494 ? 10.757 -9.219 17.641 1.00 75.00 494 ALA A CA 1
ATOM 3961 C C . ALA A 1 494 ? 9.869 -9.593 18.843 1.00 75.00 494 ALA A C 1
ATOM 3963 O O . ALA A 1 494 ? 10.330 -9.654 19.984 1.00 75.00 494 ALA A O 1
ATOM 3964 N N . TYR A 1 495 ? 8.595 -9.890 18.570 1.00 79.50 495 TYR A N 1
ATOM 3965 C CA . TYR A 1 495 ? 7.568 -10.124 19.593 1.00 79.50 495 TYR A CA 1
ATOM 3966 C C . TYR A 1 495 ? 7.925 -11.236 20.596 1.00 79.50 495 TYR A C 1
ATOM 3968 O O . TYR A 1 495 ? 7.687 -11.102 21.792 1.00 79.50 495 TYR A O 1
ATOM 3976 N N . HIS A 1 496 ? 8.542 -12.321 20.120 1.00 72.31 496 HIS A N 1
ATOM 3977 C CA . HIS A 1 496 ? 8.891 -13.488 20.936 1.00 72.31 496 HIS A CA 1
ATOM 3978 C C . HIS A 1 496 ? 10.040 -13.236 21.929 1.00 72.31 496 HIS A C 1
ATOM 3980 O O . HIS A 1 496 ? 10.286 -14.072 22.793 1.00 72.31 496 HIS A O 1
ATOM 3986 N N . MET A 1 497 ? 10.748 -12.106 21.817 1.00 66.38 497 MET A N 1
ATOM 3987 C CA . MET A 1 497 ? 11.877 -11.771 22.691 1.00 66.38 497 MET A CA 1
ATOM 3988 C C . MET A 1 497 ? 11.470 -11.010 23.960 1.00 66.38 497 MET A C 1
ATOM 3990 O O . MET A 1 497 ? 12.337 -10.670 24.764 1.00 66.38 497 MET A O 1
ATOM 3994 N N . LEU A 1 498 ? 10.184 -10.694 24.149 1.00 66.94 498 LEU A N 1
ATOM 3995 C CA . LEU A 1 498 ? 9.751 -9.784 25.207 1.00 66.94 498 LEU A CA 1
ATOM 3996 C C . LEU A 1 498 ? 8.900 -10.465 26.280 1.00 66.94 498 LEU A C 1
ATOM 3998 O O . LEU A 1 498 ? 7.966 -11.211 25.995 1.00 66.94 498 LEU A O 1
ATOM 4002 N N . GLN A 1 499 ? 9.174 -10.102 27.532 1.00 67.50 499 GLN A N 1
ATOM 4003 C CA . GLN A 1 499 ? 8.334 -10.407 28.690 1.00 67.50 499 GLN A CA 1
ATOM 4004 C C . GLN A 1 499 ? 7.362 -9.242 28.947 1.00 67.50 499 GLN A C 1
ATOM 4006 O O . GLN A 1 499 ? 7.451 -8.539 29.951 1.00 67.50 499 GLN A O 1
ATOM 4011 N N . VAL A 1 500 ? 6.456 -8.984 28.000 1.00 73.69 500 VAL A N 1
ATOM 4012 C CA . VAL A 1 500 ? 5.402 -7.959 28.151 1.00 73.69 500 VAL A CA 1
ATOM 4013 C C . VAL A 1 500 ? 4.199 -8.569 28.883 1.00 73.69 500 VAL A C 1
ATOM 4015 O O . VAL A 1 500 ? 3.946 -9.767 28.726 1.00 73.69 500 VAL A O 1
ATOM 4018 N N . PRO A 1 501 ? 3.416 -7.788 29.659 1.00 77.81 501 PRO A N 1
ATOM 4019 C CA . PRO A 1 501 ? 2.158 -8.265 30.221 1.00 77.81 501 PRO A CA 1
ATOM 4020 C C . PRO A 1 501 ? 1.278 -8.969 29.184 1.00 77.81 501 PRO A C 1
ATOM 4022 O O . PRO A 1 501 ? 1.122 -8.475 28.068 1.00 77.81 501 PRO A O 1
ATOM 4025 N N . LYS A 1 502 ? 0.670 -10.093 29.581 1.00 86.81 502 LYS A N 1
ATOM 4026 C CA . LYS A 1 502 ? -0.187 -10.900 28.706 1.00 86.81 502 LYS A CA 1
ATOM 4027 C C . LYS A 1 502 ? -1.285 -10.025 28.068 1.00 86.81 502 LYS A C 1
ATOM 4029 O O . LYS A 1 502 ? -1.995 -9.340 28.813 1.00 86.81 502 LYS A O 1
ATOM 4034 N N . PRO A 1 503 ? -1.415 -10.018 26.729 1.00 91.75 503 PRO A N 1
ATOM 4035 C CA . PRO A 1 503 ? -2.478 -9.290 26.049 1.00 91.75 503 PRO A CA 1
ATOM 4036 C C . PRO A 1 503 ? -3.805 -10.041 26.109 1.00 91.75 503 PRO A C 1
ATOM 4038 O O . PRO A 1 503 ? -3.838 -11.255 26.321 1.00 91.75 503 PRO A O 1
ATOM 4041 N N . ASP A 1 504 ? -4.888 -9.314 25.850 1.00 93.31 504 ASP A N 1
ATOM 4042 C CA . ASP A 1 504 ? -6.188 -9.907 25.549 1.00 93.31 504 ASP A CA 1
ATOM 4043 C C . ASP A 1 504 ? -6.224 -10.446 24.116 1.00 93.31 504 ASP A C 1
ATOM 4045 O O . ASP A 1 504 ? -6.784 -11.512 23.884 1.00 93.31 504 ASP A O 1
ATOM 4049 N N . LEU A 1 505 ? -5.610 -9.722 23.171 1.00 93.88 505 LEU A N 1
ATOM 4050 C CA . LEU A 1 505 ? -5.548 -10.081 21.753 1.00 93.88 505 LEU A CA 1
ATOM 4051 C C . LEU A 1 505 ? -4.144 -9.843 21.187 1.00 93.88 505 LEU A C 1
ATOM 4053 O O . LEU A 1 505 ? -3.501 -8.838 21.497 1.00 93.88 505 LEU A O 1
ATOM 4057 N N . VAL A 1 506 ? -3.694 -10.744 20.313 1.00 91.44 506 VAL A N 1
ATOM 4058 C CA . VAL A 1 506 ? -2.497 -10.559 19.478 1.00 91.44 506 VAL A CA 1
ATOM 4059 C C . VAL A 1 506 ? -2.945 -10.537 18.026 1.00 91.44 506 VAL A C 1
ATOM 4061 O O . VAL A 1 506 ? -3.570 -11.491 17.569 1.00 91.44 506 VAL A O 1
ATOM 4064 N N . ILE A 1 507 ? -2.636 -9.459 17.315 1.00 89.31 507 ILE A N 1
ATOM 4065 C CA . ILE A 1 507 ? -3.069 -9.227 15.938 1.00 89.31 507 ILE A CA 1
ATOM 4066 C C . ILE A 1 507 ? -1.826 -8.974 15.084 1.00 89.31 507 ILE A C 1
ATOM 4068 O O . ILE A 1 507 ? -1.054 -8.059 15.366 1.00 89.31 507 ILE A O 1
ATOM 4072 N N . GLY A 1 508 ? -1.623 -9.808 14.062 1.00 82.25 508 GLY A N 1
ATOM 4073 C CA . GLY A 1 508 ? -0.684 -9.530 12.974 1.00 82.25 508 GLY A CA 1
ATOM 4074 C C . GLY A 1 508 ? -1.417 -8.817 11.851 1.00 82.25 508 GLY A C 1
ATOM 4075 O O . GLY A 1 508 ? -2.533 -9.225 11.521 1.00 82.25 508 GLY A O 1
ATOM 4076 N N . VAL A 1 509 ? -0.822 -7.743 11.336 1.00 65.50 509 VAL A N 1
ATOM 4077 C CA . VAL A 1 509 ? -1.449 -6.834 10.362 1.00 65.50 509 VAL A CA 1
ATOM 4078 C C . VAL A 1 509 ? -0.740 -6.896 9.023 1.00 65.50 509 VAL A C 1
ATOM 4080 O O . VAL A 1 509 ? 0.502 -7.062 9.032 1.00 65.50 509 VAL A O 1
#

Secondary structure (DSSP, 8-state):
---------HHHHHHHHHHHHHHHHHHHHTS--S-------PPPP--TT--EEEEEEEE-----GGGGSS--S--TT-------EEEEEEETT--EEEEEEPPTTHHHHHHHHHHH-S--HHHHHHHHHHHHHHHHHHHS-TT-PPP---SEEEES-HHHHHHHHTTHHHHHHTT-EEPSS---SSSPEEEETTTTEEEE-----PPPP-EE-TTT--EE-GGG-EEPTTTSSSEESSSSSSGGG-TTPPPTHHHHHHHHHHHHHHHTHHHHTT-SSPPPTTTTSTT--HHHHHHHTT--SGGGGGT-TTTS-THHHH-TTS---HHHHHHTTSSTTTT-HHHHIIIIIPPPSSPPBTTB---SHHHHHHHHT--TT-TTHHHHHHHHHHHHIIIIIHHHH-GGG-GGG-SEEEEEEES-HHHHHTGGGGHHHHHH-TT-EEEEEEE-TTS-GGGBT-EEEEEEETTEEEEEETTSS-----SSEEEEEEE-S-GGG--PPPPSEEEE-

InterPro domains:
  IPR042989 Zinc finger MYND domain-containing protein 15 [PTHR47085] (75-508)
  IPR046824 Mitochondrial splicing suppressor 51-like, C-terminal domain [PF20179] (388-508)